Protein AF-0000000080702142 (afdb_homodimer)

Structure (mmCIF, N/CA/C/O backbone):
data_AF-0000000080702142-model_v1
#
loop_
_entity.id
_entity.type
_entity.pdbx_description
1 polymer 'MAE-28990/MAE-18760-like HEPN domain-containing protein'
#
loop_
_atom_site.group_PDB
_atom_site.id
_atom_site.type_symbol
_atom_site.label_atom_id
_atom_site.label_alt_id
_atom_site.label_comp_id
_atom_site.label_asym_id
_atom_site.label_entity_id
_atom_site.label_seq_id
_atom_site.pdbx_PDB_ins_code
_atom_site.Cartn_x
_atom_site.Cartn_y
_atom_site.Cartn_z
_atom_site.occupancy
_atom_site.B_iso_or_equiv
_atom_site.auth_seq_id
_atom_site.auth_comp_id
_atom_site.auth_asym_id
_atom_site.auth_atom_id
_atom_site.pdbx_PDB_model_num
ATOM 1 N N . MET A 1 1 ? 0.584 -25.266 -7.805 1 93.25 1 MET A N 1
ATOM 2 C CA . MET A 1 1 ? -0.237 -24.359 -8.602 1 93.25 1 MET A CA 1
ATOM 3 C C . MET A 1 1 ? -1.664 -24.312 -8.062 1 93.25 1 MET A C 1
ATOM 5 O O . MET A 1 1 ? -2.295 -23.25 -8.078 1 93.25 1 MET A O 1
ATOM 9 N N . LYS A 1 2 ? -2.088 -25.391 -7.426 1 94.31 2 LYS A N 1
ATOM 10 C CA . LYS A 1 2 ? -3.453 -25.391 -6.906 1 94.31 2 LYS A CA 1
ATOM 11 C C . LYS A 1 2 ? -3.639 -24.312 -5.84 1 94.31 2 LYS A C 1
ATOM 13 O O . LYS A 1 2 ? -4.598 -23.547 -5.891 1 94.31 2 LYS A O 1
ATOM 18 N N . LYS A 1 3 ? -2.623 -24.25 -4.926 1 95.38 3 LYS A N 1
ATOM 19 C CA . LYS A 1 3 ? -2.688 -23.25 -3.857 1 95.38 3 LYS A CA 1
ATOM 20 C C . LYS A 1 3 ? -2.693 -21.844 -4.426 1 95.38 3 LYS A C 1
ATOM 22 O O . LYS A 1 3 ? -3.449 -20.984 -3.963 1 95.38 3 LYS A O 1
ATOM 27 N N . THR A 1 4 ? -1.919 -21.594 -5.438 1 96.75 4 THR A N 1
ATOM 28 C CA . THR A 1 4 ? -1.811 -20.281 -6.066 1 96.75 4 THR A CA 1
ATOM 29 C C . THR A 1 4 ? -3.123 -19.906 -6.742 1 96.75 4 THR A C 1
ATOM 31 O O . THR A 1 4 ? -3.6 -18.781 -6.586 1 96.75 4 THR A O 1
ATOM 34 N N . LYS A 1 5 ? -3.678 -20.828 -7.41 1 97.94 5 LYS A N 1
ATOM 35 C CA . LYS A 1 5 ? -4.934 -20.578 -8.109 1 97.94 5 LYS A CA 1
ATOM 36 C C . LYS A 1 5 ? -6.078 -20.375 -7.125 1 97.94 5 LYS A C 1
ATOM 38 O O . LYS A 1 5 ? -6.957 -19.531 -7.355 1 97.94 5 LYS A O 1
ATOM 43 N N . ASP A 1 6 ? -6.086 -21.141 -6.094 1 97.5 6 ASP A N 1
ATOM 44 C CA . ASP A 1 6 ? -7.105 -20.984 -5.062 1 97.5 6 ASP A CA 1
ATOM 45 C C . ASP A 1 6 ? -7.031 -19.594 -4.418 1 97.5 6 ASP A C 1
ATOM 47 O O . ASP A 1 6 ? -8.055 -18.969 -4.168 1 97.5 6 ASP A O 1
ATOM 51 N N . GLU A 1 7 ? -5.797 -19.172 -4.109 1 97 7 GLU A N 1
ATOM 52 C CA . GLU A 1 7 ? -5.605 -17.859 -3.514 1 97 7 GLU A CA 1
ATOM 53 C C . GLU A 1 7 ? -6.047 -16.75 -4.469 1 97 7 GLU A C 1
ATOM 55 O O . GLU A 1 7 ? -6.625 -15.75 -4.043 1 97 7 GLU A O 1
ATOM 60 N N . PHE A 1 8 ? -5.762 -17 -5.766 1 98.25 8 PHE A N 1
ATOM 61 C CA . PHE A 1 8 ? -6.195 -16.047 -6.781 1 98.25 8 PHE A CA 1
ATOM 62 C C . PHE A 1 8 ? -7.715 -15.961 -6.828 1 98.25 8 PHE A C 1
ATOM 64 O O . PHE A 1 8 ? -8.281 -14.867 -6.848 1 98.25 8 PHE A O 1
ATOM 71 N N . LYS A 1 9 ? -8.344 -17.031 -6.75 1 98.12 9 LYS A N 1
ATOM 72 C CA . LYS A 1 9 ? -9.797 -17.062 -6.793 1 98.12 9 LYS A CA 1
ATOM 73 C C . LYS A 1 9 ? -10.406 -16.391 -5.566 1 98.12 9 LYS A C 1
ATOM 75 O O . LYS A 1 9 ? -11.406 -15.68 -5.676 1 98.12 9 LYS A O 1
ATOM 80 N N . LYS A 1 10 ? -9.805 -16.672 -4.531 1 97.06 10 LYS A N 1
ATOM 81 C CA . LYS A 1 10 ? -10.266 -16.047 -3.291 1 97.06 10 LYS A CA 1
ATOM 82 C C . LYS A 1 10 ? -10.195 -14.531 -3.379 1 97.06 10 LYS A C 1
ATOM 84 O O . LYS A 1 10 ? -11.125 -13.836 -2.963 1 97.06 10 LYS A O 1
ATOM 89 N N . ARG A 1 11 ? -9.164 -14.031 -3.879 1 97.94 11 ARG A N 1
ATOM 90 C CA . ARG A 1 11 ? -8.984 -12.586 -3.994 1 97.94 11 ARG A CA 1
ATOM 91 C C . ARG A 1 11 ? -9.906 -12 -5.059 1 97.94 11 ARG A C 1
ATOM 93 O O . ARG A 1 11 ? -10.375 -10.867 -4.926 1 97.94 11 ARG A O 1
ATOM 100 N N . CYS A 1 12 ? -10.141 -12.758 -6.168 1 98.56 12 CYS A N 1
ATOM 101 C CA . CYS A 1 12 ? -11.125 -12.328 -7.16 1 98.56 12 CYS A CA 1
ATOM 102 C C . CYS A 1 12 ? -12.5 -12.172 -6.531 1 98.56 12 CYS A C 1
ATOM 104 O O . CYS A 1 12 ? -13.211 -11.203 -6.809 1 98.56 12 CYS A O 1
ATOM 106 N N . VAL A 1 13 ? -12.828 -13.141 -5.645 1 98 13 VAL A N 1
ATOM 107 C CA . VAL A 1 13 ? -14.133 -13.109 -4.984 1 98 13 VAL A CA 1
ATOM 108 C C . VAL A 1 13 ? -14.234 -11.867 -4.105 1 98 13 VAL A C 1
ATOM 110 O O . VAL A 1 13 ? -15.281 -11.211 -4.059 1 98 13 VAL A O 1
ATOM 113 N N . GLU A 1 14 ? -13.18 -11.578 -3.482 1 97.94 14 GLU A N 1
ATOM 114 C CA . GLU A 1 14 ? -13.133 -10.398 -2.623 1 97.94 14 GLU A CA 1
ATOM 115 C C . GLU A 1 14 ? -13.328 -9.117 -3.434 1 97.94 14 GLU A C 1
ATOM 117 O O . GLU A 1 14 ? -14.117 -8.25 -3.061 1 97.94 14 GLU A O 1
ATOM 122 N N . VAL A 1 15 ? -12.625 -8.992 -4.5 1 98.56 15 VAL A N 1
ATOM 123 C CA . VAL A 1 15 ? -12.734 -7.828 -5.379 1 98.56 15 VAL A CA 1
ATOM 124 C C . VAL A 1 15 ? -14.156 -7.73 -5.934 1 98.56 15 VAL A C 1
ATOM 126 O O . VAL A 1 15 ? -14.742 -6.648 -5.965 1 98.56 15 VAL A O 1
ATOM 129 N N . ASP A 1 16 ? 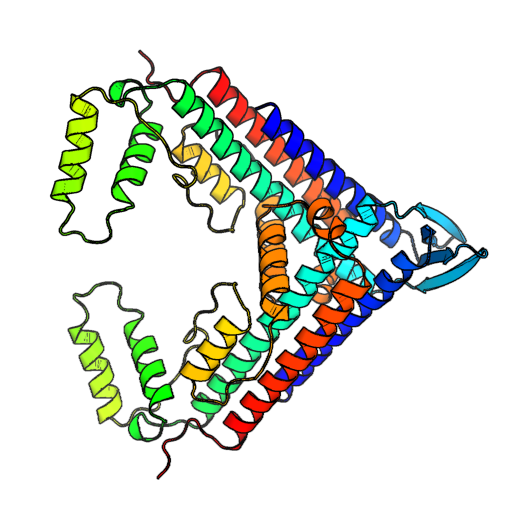-14.68 -8.859 -6.391 1 98.19 16 ASP A N 1
ATOM 130 C CA . ASP A 1 16 ? -16.016 -8.883 -6.992 1 98.19 16 ASP A CA 1
ATOM 131 C C . ASP A 1 16 ? -17.078 -8.469 -5.984 1 98.19 16 ASP A C 1
ATOM 133 O O . ASP A 1 16 ? -18.016 -7.75 -6.328 1 98.19 16 ASP A O 1
ATOM 137 N N . LYS A 1 17 ? -16.922 -8.992 -4.797 1 96.88 17 LYS A N 1
ATOM 138 C CA . LYS A 1 17 ? -17.859 -8.617 -3.744 1 96.88 17 LYS A CA 1
ATOM 139 C C . LYS A 1 17 ? -17.859 -7.102 -3.525 1 96.88 17 LYS A C 1
ATOM 141 O O . LYS A 1 17 ? -18.922 -6.492 -3.387 1 96.88 17 LYS A O 1
ATOM 146 N N . TYR A 1 18 ? -16.766 -6.539 -3.471 1 98.06 18 TYR A N 1
ATOM 147 C CA . TYR A 1 18 ? -16.594 -5.102 -3.26 1 98.06 18 TYR A CA 1
ATOM 148 C C . TYR A 1 18 ? -17.172 -4.312 -4.43 1 98.06 18 TYR A C 1
ATOM 150 O O . TYR A 1 18 ? -17.953 -3.381 -4.23 1 98.06 18 TYR A O 1
ATOM 158 N N . LEU A 1 19 ? -16.828 -4.719 -5.66 1 97.88 19 LEU A N 1
ATOM 159 C CA . LEU A 1 19 ? -17.266 -3.988 -6.848 1 97.88 19 LEU A CA 1
ATOM 160 C C . LEU A 1 19 ? -18.766 -4.16 -7.07 1 97.88 19 LEU A C 1
ATOM 162 O O . LEU A 1 19 ? -19.438 -3.242 -7.559 1 97.88 19 LEU A O 1
ATOM 166 N N . ASP A 1 20 ? -19.281 -5.281 -6.676 1 96.25 20 ASP A N 1
ATOM 167 C CA . ASP A 1 20 ? -20.719 -5.488 -6.762 1 96.25 20 ASP A CA 1
ATOM 168 C C . ASP A 1 20 ? -21.484 -4.492 -5.883 1 96.25 20 ASP A C 1
ATOM 170 O O . ASP A 1 20 ? -22.516 -3.955 -6.289 1 96.25 20 ASP A O 1
ATOM 174 N N . ALA A 1 21 ? -20.953 -4.312 -4.734 1 95.19 21 ALA A N 1
ATOM 175 C CA . ALA A 1 21 ? -21.547 -3.316 -3.844 1 95.19 21 ALA A CA 1
ATOM 176 C C . ALA A 1 21 ? -21.422 -1.913 -4.43 1 95.19 21 ALA A C 1
ATOM 178 O O . ALA A 1 21 ? -22.375 -1.127 -4.387 1 95.19 21 ALA A O 1
ATOM 179 N N . LEU A 1 22 ? -20.328 -1.637 -4.996 1 95.56 22 LEU A N 1
ATOM 180 C CA . LEU A 1 22 ? -20.094 -0.31 -5.555 1 95.56 22 LEU A CA 1
ATOM 181 C C . LEU A 1 22 ? -20.984 -0.059 -6.762 1 95.56 22 LEU A C 1
ATOM 183 O O . LEU A 1 22 ? -21.344 1.087 -7.051 1 95.56 22 LEU A O 1
ATOM 187 N N . SER A 1 23 ? -21.281 -1.06 -7.488 1 95 23 SER A N 1
ATOM 188 C CA . SER A 1 23 ? -22.094 -0.919 -8.695 1 95 23 SER A CA 1
ATOM 189 C C . SER A 1 23 ? -23.453 -0.299 -8.375 1 95 23 SER A C 1
ATOM 191 O O . SER A 1 23 ? -24.078 0.331 -9.234 1 95 23 SER A O 1
ATOM 193 N N . LEU A 1 24 ? -23.891 -0.367 -7.109 1 92.44 24 LEU A N 1
ATOM 194 C CA . LEU A 1 24 ? -25.156 0.227 -6.68 1 92.44 24 LEU A CA 1
ATOM 195 C C . LEU A 1 24 ? -25.047 1.746 -6.602 1 92.44 24 LEU A C 1
ATOM 197 O O . LEU A 1 24 ? -26.031 2.457 -6.789 1 92.44 24 LEU A O 1
ATOM 201 N N . LEU A 1 25 ? -23.828 2.195 -6.402 1 90.06 25 LEU A N 1
ATOM 202 C CA . LEU A 1 25 ? -23.625 3.625 -6.207 1 90.06 25 LEU A CA 1
ATOM 203 C C . LEU A 1 25 ? -23.906 4.402 -7.488 1 90.06 25 LEU A C 1
ATOM 205 O O . LEU A 1 25 ? -24.141 5.609 -7.445 1 90.06 25 LEU A O 1
ATOM 209 N N . ASP A 1 26 ? -23.906 3.797 -8.609 1 86.12 26 ASP A N 1
ATOM 210 C CA . ASP A 1 26 ? -24.172 4.438 -9.891 1 86.12 26 ASP A CA 1
ATOM 211 C C . ASP A 1 26 ? -25.672 4.469 -10.195 1 86.12 26 ASP A C 1
ATOM 213 O O . ASP A 1 26 ? -26.094 5.066 -11.188 1 86.12 26 ASP A O 1
ATOM 217 N N . LYS A 1 27 ? -26.438 3.824 -9.367 1 83.69 27 LYS A N 1
ATOM 218 C CA . LYS A 1 27 ? -27.859 3.623 -9.695 1 83.69 27 LYS A CA 1
ATOM 219 C C . LYS A 1 27 ? -28.719 4.746 -9.125 1 83.69 27 LYS A C 1
ATOM 221 O O . LYS A 1 27 ? -29.906 4.82 -9.414 1 83.69 27 LYS A O 1
ATOM 226 N N . GLY A 1 28 ? -28.172 5.645 -8.375 1 85.5 28 GLY A N 1
ATOM 227 C CA . GLY A 1 28 ? -28.938 6.75 -7.812 1 85.5 28 GLY A CA 1
ATOM 228 C C . GLY A 1 28 ? -28.422 7.199 -6.457 1 85.5 28 GLY A C 1
ATOM 229 O O . GLY A 1 28 ? -27.219 7.145 -6.199 1 85.5 28 GLY A O 1
ATOM 230 N N . ASN A 1 29 ? -29.375 7.688 -5.703 1 91.25 29 ASN A N 1
ATOM 231 C CA . ASN A 1 29 ? -29.031 8.094 -4.344 1 91.25 29 ASN A CA 1
ATOM 232 C C . ASN A 1 29 ? -28.922 6.895 -3.41 1 91.25 29 ASN A C 1
ATOM 234 O O . ASN A 1 29 ? -29.844 6.094 -3.307 1 91.25 29 ASN A O 1
ATOM 238 N N . CYS A 1 30 ? -27.812 6.797 -2.775 1 94.88 30 CYS A N 1
ATOM 239 C CA . CYS A 1 30 ? -27.578 5.609 -1.965 1 94.88 30 CYS A CA 1
ATOM 240 C C . CYS A 1 30 ? -27.406 5.977 -0.494 1 94.88 30 CYS A C 1
ATOM 242 O O . CYS A 1 30 ? -27 7.09 -0.169 1 94.88 30 CYS A O 1
ATOM 244 N N . GLN A 1 31 ? -27.828 5.066 0.338 1 95.38 31 GLN A N 1
ATOM 245 C CA . GLN A 1 31 ? -27.688 5.219 1.782 1 95.38 31 GLN A CA 1
ATOM 246 C C . GLN A 1 31 ? -27.297 3.9 2.443 1 95.38 31 GLN A C 1
ATOM 248 O O . GLN A 1 31 ? -27.609 2.826 1.931 1 95.38 31 GLN A O 1
ATOM 253 N N . LEU A 1 32 ? -26.578 3.971 3.473 1 95.31 32 LEU A N 1
ATOM 254 C CA . LEU A 1 32 ? -26.297 2.857 4.375 1 95.31 32 LEU A CA 1
ATOM 255 C C . LEU A 1 32 ? -27.328 2.793 5.496 1 95.31 32 LEU A C 1
ATOM 257 O O . LEU A 1 32 ? -27.531 3.773 6.219 1 95.31 32 LEU A O 1
ATOM 261 N N . THR A 1 33 ? -28.016 1.688 5.559 1 94.75 33 THR A N 1
ATOM 262 C CA . THR A 1 33 ? -29.031 1.497 6.594 1 94.75 33 THR A CA 1
ATOM 263 C C . THR A 1 33 ? -28.672 0.313 7.488 1 94.75 33 THR A C 1
ATOM 265 O O . THR A 1 33 ? -28.453 -0.8 7 1 94.75 33 THR A O 1
ATOM 268 N N . CYS A 1 34 ? -28.562 0.577 8.727 1 94.31 34 CYS A N 1
ATOM 269 C CA . CYS A 1 34 ? -28.281 -0.481 9.695 1 94.31 34 CYS A CA 1
ATOM 270 C C . CYS A 1 34 ? -29.391 -0.578 10.734 1 94.31 34 CYS A C 1
ATOM 272 O O . CYS A 1 34 ? -29.859 0.441 11.25 1 94.31 34 CYS A O 1
ATOM 274 N N . THR A 1 35 ? -29.828 -1.771 10.984 1 92.75 35 THR A N 1
ATOM 275 C CA . THR A 1 35 ? -30.891 -2.035 11.945 1 92.75 35 THR A CA 1
ATOM 276 C C . THR A 1 35 ? -30.344 -2.758 13.172 1 92.75 35 THR A C 1
ATOM 278 O O . THR A 1 35 ? -29.688 -3.795 13.047 1 92.75 35 THR A O 1
ATOM 281 N N . ASP A 1 36 ? -30.672 -2.16 14.328 1 89 36 ASP A N 1
ATOM 282 C CA . ASP A 1 36 ? -30.172 -2.766 15.555 1 89 36 ASP A CA 1
ATOM 283 C C . ASP A 1 36 ? -31.078 -3.914 16 1 89 36 ASP A C 1
ATOM 285 O O . ASP A 1 36 ? -31.984 -4.316 15.281 1 89 36 ASP A O 1
ATOM 289 N N . LEU A 1 37 ? -30.625 -4.453 17.062 1 87.25 37 LEU A N 1
ATOM 290 C CA . LEU A 1 37 ? -31.344 -5.613 17.578 1 87.25 37 LEU A CA 1
ATOM 291 C C . LEU A 1 37 ? -32.781 -5.246 17.938 1 87.25 37 LEU A C 1
ATOM 293 O O . LEU A 1 37 ? -33.688 -6.098 17.906 1 87.25 37 LEU A O 1
ATOM 297 N N . ALA A 1 38 ? -33.062 -4 18.297 1 90.94 38 ALA A N 1
ATOM 298 C CA . ALA A 1 38 ? -34.406 -3.533 18.688 1 90.94 38 ALA A CA 1
ATOM 299 C C . ALA A 1 38 ? -35.219 -3.168 17.453 1 90.94 38 ALA A C 1
ATOM 301 O O . ALA A 1 38 ? -36.406 -2.848 17.578 1 90.94 38 ALA A O 1
ATOM 302 N N . GLY A 1 39 ? -34.562 -3.164 16.312 1 88.44 39 GLY A N 1
ATOM 303 C CA . GLY A 1 39 ? -35.312 -2.855 15.086 1 88.44 39 GLY A CA 1
ATOM 304 C C . GLY A 1 39 ? -35.188 -1.401 14.68 1 88.44 39 GLY A C 1
ATOM 305 O O . GLY A 1 39 ? -35.844 -0.968 13.719 1 88.44 39 GLY A O 1
ATOM 306 N N . ASN A 1 40 ? -34.438 -0.691 15.414 1 91.12 40 ASN A N 1
ATOM 307 C CA . ASN A 1 40 ? -34.25 0.713 15.07 1 91.12 40 ASN A CA 1
ATOM 308 C C . ASN A 1 40 ? -33.25 0.875 13.93 1 91.12 40 ASN A C 1
ATOM 310 O O . ASN A 1 40 ? -32.156 0.289 13.969 1 91.12 40 ASN A O 1
ATOM 314 N N . ALA A 1 41 ? -33.75 1.591 12.875 1 90.62 41 ALA A N 1
ATOM 315 C CA . ALA A 1 41 ? -32.906 1.791 11.703 1 90.62 41 ALA A CA 1
ATOM 316 C C . ALA A 1 41 ? -32.125 3.105 11.797 1 90.62 41 ALA A C 1
ATOM 318 O O . ALA A 1 41 ? -32.688 4.125 12.219 1 90.62 41 ALA A O 1
ATOM 319 N N . ILE A 1 42 ? -30.859 3.027 11.648 1 92.81 42 ILE A N 1
ATOM 320 C CA . ILE A 1 42 ? -30.016 4.207 11.484 1 92.81 42 ILE A CA 1
ATOM 321 C C . ILE A 1 42 ? -29.562 4.324 10.031 1 92.81 42 ILE A C 1
ATOM 323 O O . ILE A 1 42 ? -29.109 3.344 9.438 1 92.81 42 ILE A O 1
ATOM 327 N N . VAL A 1 43 ? -29.75 5.523 9.492 1 93.62 43 VAL A N 1
ATOM 328 C CA . VAL A 1 43 ? -29.5 5.719 8.07 1 93.62 43 VAL A CA 1
ATOM 329 C C . VAL A 1 43 ? -28.422 6.789 7.883 1 93.62 43 VAL A C 1
ATOM 331 O O . VAL A 1 43 ? -28.422 7.809 8.578 1 93.62 43 VAL A O 1
ATOM 334 N N . ARG A 1 44 ? -27.516 6.449 7.035 1 93.94 44 ARG A N 1
ATOM 335 C CA . ARG A 1 44 ? -26.516 7.418 6.625 1 93.94 44 ARG A CA 1
ATOM 336 C C . ARG A 1 44 ? -26.438 7.52 5.105 1 93.94 44 ARG A C 1
ATOM 338 O O . ARG A 1 44 ? -26.281 6.508 4.418 1 93.94 44 ARG A O 1
ATOM 345 N N . GLN A 1 45 ? -26.5 8.758 4.633 1 95.06 45 GLN A N 1
ATOM 346 C CA . GLN A 1 45 ? -26.391 8.984 3.197 1 95.06 45 GLN A CA 1
ATOM 347 C C . GLN A 1 45 ? -24.969 8.742 2.699 1 95.06 45 GLN A C 1
ATOM 349 O O . GLN A 1 45 ? -24 9.094 3.379 1 95.06 45 GLN A O 1
ATOM 354 N N . ILE A 1 46 ? -24.891 8.109 1.574 1 96.19 46 ILE A N 1
ATOM 355 C CA . ILE A 1 46 ? -23.609 8.039 0.876 1 96.19 46 ILE A CA 1
ATOM 356 C C . ILE A 1 46 ? -23.453 9.258 -0.037 1 96.19 46 ILE A C 1
ATOM 358 O O . ILE A 1 46 ? -23.938 9.258 -1.169 1 96.19 46 ILE A O 1
ATOM 362 N N . ASP A 1 47 ? -22.75 10.219 0.467 1 95.06 47 ASP A N 1
ATOM 363 C CA . ASP A 1 47 ? -22.594 11.43 -0.332 1 95.06 47 ASP A CA 1
ATOM 364 C C . ASP A 1 47 ? -21.5 11.25 -1.38 1 95.06 47 ASP A C 1
ATOM 366 O O . ASP A 1 47 ? -20.891 10.188 -1.482 1 95.06 47 ASP A O 1
ATOM 370 N N . THR A 1 48 ? -21.25 12.203 -2.131 1 95.31 48 THR A N 1
ATOM 371 C CA . THR A 1 48 ? -20.344 12.164 -3.266 1 95.31 48 THR A CA 1
ATOM 372 C C . THR A 1 48 ? -18.922 11.828 -2.807 1 95.31 48 THR A C 1
ATOM 374 O O . THR A 1 48 ? -18.234 11.031 -3.441 1 95.31 48 THR A O 1
ATOM 377 N N . ASP A 1 49 ? -18.469 12.391 -1.715 1 96.62 49 ASP A N 1
ATOM 378 C CA . ASP A 1 49 ? -17.109 12.164 -1.208 1 96.62 49 ASP A CA 1
ATOM 379 C C . ASP A 1 49 ? -16.922 10.719 -0.766 1 96.62 49 ASP A C 1
ATOM 381 O O . ASP A 1 49 ? -15.906 10.094 -1.078 1 96.62 49 ASP A O 1
ATOM 385 N N . LEU A 1 50 ? -17.906 10.258 -0.043 1 97.25 50 LEU A N 1
ATOM 386 C CA . LEU A 1 50 ? -17.812 8.875 0.406 1 97.25 50 LEU A CA 1
ATOM 387 C C . LEU A 1 50 ? -17.797 7.914 -0.782 1 97.25 50 LEU A C 1
ATOM 389 O O . LEU A 1 50 ? -17.047 6.941 -0.788 1 97.25 50 LEU A O 1
ATOM 393 N N . ALA A 1 51 ? -18.672 8.195 -1.762 1 96.94 51 ALA A N 1
ATOM 394 C CA . ALA A 1 51 ? -18.688 7.371 -2.967 1 96.94 51 ALA A CA 1
ATOM 395 C C . ALA A 1 51 ? -17.328 7.375 -3.656 1 96.94 51 ALA A C 1
ATOM 397 O O . ALA A 1 51 ? -16.875 6.34 -4.133 1 96.94 51 ALA A O 1
ATOM 398 N N . ARG A 1 52 ? -16.703 8.516 -3.721 1 97.81 52 ARG A N 1
ATOM 399 C CA . ARG A 1 52 ? -15.398 8.656 -4.344 1 97.81 52 ARG A CA 1
ATOM 400 C C . ARG A 1 52 ? -14.336 7.891 -3.562 1 97.81 52 ARG A C 1
ATOM 402 O O . ARG A 1 52 ? -13.453 7.266 -4.152 1 97.81 52 ARG A O 1
ATOM 409 N N . ILE A 1 53 ? -14.383 7.922 -2.246 1 98.5 53 ILE A N 1
ATOM 410 C CA . ILE A 1 53 ? -13.453 7.184 -1.396 1 98.5 53 ILE A CA 1
ATOM 411 C C . ILE A 1 53 ? -13.586 5.688 -1.665 1 98.5 53 ILE A C 1
ATOM 413 O O . ILE A 1 53 ? -12.586 4.992 -1.852 1 98.5 53 ILE A O 1
ATOM 417 N N . LEU A 1 54 ? -14.836 5.242 -1.736 1 98.06 54 LEU A N 1
ATOM 418 C CA . LEU A 1 54 ? -15.109 3.828 -1.971 1 98.06 54 LEU A CA 1
ATOM 419 C C . LEU A 1 54 ? -14.594 3.395 -3.338 1 98.06 54 LEU A C 1
ATOM 421 O O . LEU A 1 54 ? -14.023 2.307 -3.475 1 98.06 54 LEU A O 1
ATOM 425 N N . LYS A 1 55 ? -14.773 4.242 -4.328 1 97.88 55 LYS A N 1
ATOM 426 C CA . LYS A 1 55 ? -14.273 3.949 -5.664 1 97.88 55 LYS A CA 1
ATOM 427 C C . LYS A 1 55 ? -12.75 3.846 -5.668 1 97.88 55 LYS A C 1
ATOM 429 O O . LYS A 1 55 ? -12.188 2.91 -6.242 1 97.88 55 LYS A O 1
ATOM 434 N N . ALA A 1 56 ? -12.102 4.789 -5.012 1 98.56 56 ALA A N 1
ATOM 435 C CA . ALA A 1 56 ? -10.648 4.816 -4.973 1 98.56 56 ALA A CA 1
ATOM 436 C C . ALA A 1 56 ? -10.094 3.568 -4.289 1 98.56 56 ALA A C 1
ATOM 438 O O . ALA A 1 56 ? -9.047 3.047 -4.688 1 98.56 56 ALA A O 1
ATOM 439 N N . ASN A 1 57 ? -10.773 3.066 -3.293 1 98.44 57 ASN A N 1
ATOM 440 C CA . ASN A 1 57 ? -10.352 1.879 -2.559 1 98.44 57 ASN A CA 1
ATOM 441 C C . ASN A 1 57 ? -10.258 0.661 -3.473 1 98.44 57 ASN A C 1
ATOM 443 O O . ASN A 1 57 ? -9.477 -0.259 -3.209 1 98.44 57 ASN A O 1
ATOM 447 N N . ALA A 1 58 ? -11.023 0.656 -4.543 1 98.62 58 ALA A N 1
ATOM 448 C CA . ALA A 1 58 ? -11.031 -0.479 -5.461 1 98.62 58 ALA A CA 1
ATOM 449 C C . ALA A 1 58 ? -9.656 -0.691 -6.082 1 98.62 58 ALA A C 1
ATOM 451 O O . ALA A 1 58 ? -9.25 -1.828 -6.328 1 98.62 58 ALA A O 1
ATOM 452 N N . PHE A 1 59 ? -8.898 0.384 -6.309 1 98.56 59 PHE A N 1
ATOM 453 C CA . PHE A 1 59 ? -7.57 0.274 -6.902 1 98.56 59 PHE A CA 1
ATOM 454 C C . PHE A 1 59 ? -6.617 -0.46 -5.969 1 98.56 59 PHE A C 1
ATOM 456 O O . PHE A 1 59 ? -5.734 -1.189 -6.422 1 98.56 59 PHE A O 1
ATOM 463 N N . LEU A 1 60 ? -6.82 -0.267 -4.641 1 98.5 60 LEU A N 1
ATOM 464 C CA . LEU A 1 60 ? -5.977 -0.948 -3.664 1 98.5 60 LEU A CA 1
ATOM 465 C C . LEU A 1 60 ? -6.281 -2.441 -3.631 1 98.5 60 LEU A C 1
ATOM 467 O O . LEU A 1 60 ? -5.367 -3.266 -3.543 1 98.5 60 LEU A O 1
ATOM 471 N N . LEU A 1 61 ? -7.535 -2.771 -3.719 1 98.62 61 LEU A N 1
ATOM 472 C CA . LEU A 1 61 ? -7.938 -4.172 -3.76 1 98.62 61 LEU A CA 1
ATOM 473 C C . LEU A 1 61 ? -7.391 -4.859 -5.008 1 98.62 61 LEU A C 1
ATOM 475 O O . LEU A 1 61 ? -6.898 -5.988 -4.938 1 98.62 61 LEU A O 1
ATOM 479 N N . LEU A 1 62 ? -7.535 -4.156 -6.133 1 98.62 62 LEU A N 1
ATOM 480 C CA . LEU A 1 62 ? -7.062 -4.715 -7.395 1 98.62 62 LEU A CA 1
ATOM 481 C C . LEU A 1 62 ? -5.555 -4.941 -7.359 1 98.62 62 LEU A C 1
ATOM 483 O O . LEU A 1 62 ? -5.07 -5.996 -7.781 1 98.62 62 LEU A O 1
ATOM 487 N N . TYR A 1 63 ? -4.84 -3.971 -6.895 1 98.38 63 TYR A N 1
ATOM 488 C CA . TYR A 1 63 ? -3.389 -4.109 -6.844 1 98.38 63 TYR A CA 1
ATOM 489 C C . TYR A 1 63 ? -2.979 -5.215 -5.879 1 98.38 63 TYR A C 1
ATOM 491 O O . TYR A 1 63 ? -2.02 -5.949 -6.137 1 98.38 63 TYR A O 1
ATOM 499 N N . ASN A 1 64 ? -3.678 -5.277 -4.727 1 97.69 64 ASN A N 1
ATOM 500 C CA . ASN A 1 64 ? -3.475 -6.355 -3.768 1 97.69 64 ASN A CA 1
ATOM 501 C C . ASN A 1 64 ? -3.57 -7.723 -4.434 1 97.69 64 ASN A C 1
ATOM 503 O O . ASN A 1 64 ? -2.705 -8.578 -4.234 1 97.69 64 ASN A O 1
ATOM 507 N N . LEU A 1 65 ? -4.605 -7.926 -5.25 1 98.31 65 LEU A N 1
ATOM 508 C CA . LEU A 1 65 ? -4.836 -9.156 -6.004 1 98.31 65 LEU A CA 1
ATOM 509 C C . LEU A 1 65 ? -3.678 -9.43 -6.957 1 98.3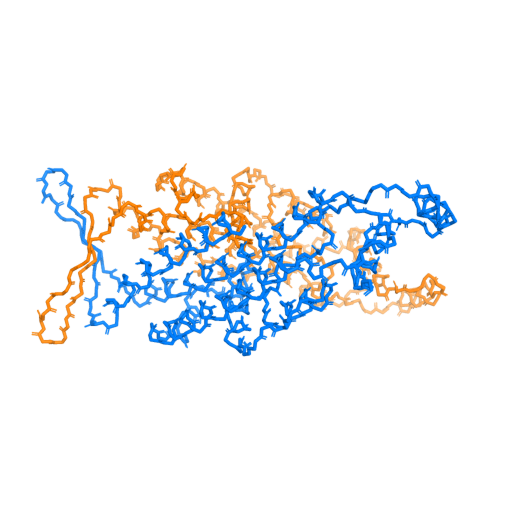1 65 LEU A C 1
ATOM 511 O O . LEU A 1 65 ? -3.16 -10.547 -7.004 1 98.31 65 LEU A O 1
ATOM 515 N N . ILE A 1 66 ? -3.246 -8.414 -7.676 1 97.88 66 ILE A N 1
ATOM 516 C CA . ILE A 1 66 ? -2.207 -8.555 -8.688 1 97.88 66 ILE A CA 1
ATOM 517 C C . ILE A 1 66 ? -0.888 -8.945 -8.023 1 97.88 66 ILE A C 1
ATOM 519 O O . ILE A 1 66 ? -0.3 -9.977 -8.359 1 97.88 66 ILE A O 1
ATOM 523 N N . GLU A 1 67 ? -0.51 -8.164 -7.059 1 96.81 67 GLU A N 1
ATOM 524 C CA . GLU A 1 67 ? 0.803 -8.359 -6.449 1 96.81 67 GLU A CA 1
ATOM 525 C C . GLU A 1 67 ? 0.866 -9.68 -5.691 1 96.81 67 GLU A C 1
ATOM 527 O O . GLU A 1 67 ? 1.862 -10.406 -5.77 1 96.81 67 GLU A O 1
ATOM 532 N N . ALA A 1 68 ? -0.132 -10.039 -4.953 1 96.62 68 ALA A N 1
ATOM 533 C CA . ALA A 1 68 ? -0.168 -11.297 -4.211 1 96.62 68 ALA A CA 1
ATOM 534 C C . ALA A 1 68 ? -0.052 -12.492 -5.148 1 96.62 68 ALA A C 1
ATOM 536 O O . ALA A 1 68 ? 0.656 -13.453 -4.855 1 96.62 68 ALA A O 1
ATOM 537 N N . THR A 1 69 ? -0.843 -12.438 -6.262 1 97.56 69 THR A N 1
ATOM 538 C CA . THR A 1 69 ? -0.857 -13.57 -7.188 1 97.56 69 THR A CA 1
ATOM 539 C C . THR A 1 69 ? 0.513 -13.75 -7.832 1 97.56 69 THR A C 1
ATOM 541 O O . THR A 1 69 ? 0.986 -14.883 -7.984 1 97.56 69 THR A O 1
ATOM 544 N N . ILE A 1 70 ? 1.157 -12.656 -8.227 1 96.75 70 ILE A N 1
ATOM 545 C CA . ILE A 1 70 ? 2.477 -12.75 -8.836 1 96.75 70 ILE A CA 1
ATOM 546 C C . ILE A 1 70 ? 3.48 -13.297 -7.824 1 96.75 70 ILE A C 1
ATOM 548 O O . ILE A 1 70 ? 4.293 -14.164 -8.156 1 96.75 70 ILE A O 1
ATOM 552 N N . ARG A 1 71 ? 3.416 -12.844 -6.578 1 95.19 71 ARG A N 1
ATOM 553 C CA . ARG A 1 71 ? 4.293 -13.352 -5.523 1 95.19 71 ARG A CA 1
ATOM 554 C C . ARG A 1 71 ? 4.098 -14.852 -5.328 1 95.19 71 ARG A C 1
ATOM 556 O O . ARG A 1 71 ? 5.07 -15.594 -5.219 1 95.19 71 ARG A O 1
ATOM 563 N N . ASN A 1 72 ? 2.869 -15.266 -5.246 1 96.12 72 ASN A N 1
ATOM 564 C CA . ASN A 1 72 ? 2.559 -16.688 -5.094 1 96.12 72 ASN A CA 1
ATOM 565 C C . ASN A 1 72 ? 3.041 -17.5 -6.297 1 96.12 72 ASN A C 1
ATOM 567 O O . ASN A 1 72 ? 3.439 -18.656 -6.148 1 96.12 72 ASN A O 1
ATOM 571 N N . SER A 1 73 ? 2.908 -16.906 -7.457 1 96.56 73 SER A N 1
ATOM 572 C CA . SER A 1 73 ? 3.365 -17.578 -8.672 1 96.56 73 SER A CA 1
ATOM 573 C C . SER A 1 73 ? 4.875 -17.797 -8.648 1 96.56 73 SER A C 1
ATOM 575 O O . SER A 1 73 ? 5.355 -18.875 -9.008 1 96.56 73 SER A O 1
ATOM 577 N N . ILE A 1 74 ? 5.578 -16.781 -8.281 1 95.44 74 ILE A N 1
ATOM 578 C CA . ILE A 1 74 ? 7.027 -16.891 -8.164 1 95.44 74 ILE A CA 1
ATOM 579 C C . ILE A 1 74 ? 7.379 -17.984 -7.164 1 95.44 74 ILE A C 1
ATOM 581 O O . ILE A 1 74 ? 8.234 -18.828 -7.434 1 95.44 74 ILE A O 1
ATOM 585 N N . GLN A 1 75 ? 6.719 -18.016 -6.02 1 95.25 75 GLN A N 1
ATOM 586 C CA . GLN A 1 75 ? 6.961 -19.016 -4.988 1 95.25 75 GLN A CA 1
ATOM 587 C C . GLN A 1 75 ? 6.676 -20.422 -5.512 1 95.25 75 GLN A C 1
ATOM 589 O O . GLN A 1 75 ? 7.387 -21.375 -5.172 1 95.25 75 GLN A O 1
ATOM 594 N N . ALA A 1 76 ? 5.598 -20.547 -6.234 1 96.44 76 ALA A N 1
ATOM 595 C CA . ALA A 1 76 ? 5.258 -21.844 -6.816 1 96.44 76 ALA A CA 1
ATOM 596 C C . ALA A 1 76 ? 6.375 -22.344 -7.723 1 96.44 76 ALA A C 1
ATOM 598 O O . ALA A 1 76 ? 6.711 -23.531 -7.707 1 96.44 76 ALA A O 1
ATOM 599 N N . ILE A 1 77 ? 6.93 -21.453 -8.555 1 96.06 77 ILE A N 1
ATOM 600 C CA . ILE A 1 77 ? 8.023 -21.828 -9.445 1 96.06 77 ILE A CA 1
ATOM 601 C C . ILE A 1 77 ? 9.234 -22.266 -8.617 1 96.06 77 ILE A C 1
ATOM 603 O O . ILE A 1 77 ? 9.812 -23.328 -8.867 1 96.06 77 ILE A O 1
ATOM 607 N N . ILE A 1 78 ? 9.539 -21.484 -7.621 1 94.69 78 ILE A N 1
ATOM 608 C CA . ILE A 1 78 ? 10.703 -21.734 -6.777 1 94.69 78 ILE A CA 1
ATOM 609 C C . ILE A 1 78 ? 10.531 -23.078 -6.066 1 94.69 78 ILE A C 1
ATOM 611 O O . ILE A 1 78 ? 11.461 -23.891 -6.012 1 94.69 78 ILE A O 1
ATOM 615 N N . ASN A 1 79 ? 9.359 -23.281 -5.512 1 95.12 79 ASN A N 1
ATOM 616 C CA . ASN A 1 79 ? 9.07 -24.547 -4.84 1 95.12 79 ASN A CA 1
ATOM 617 C C . ASN A 1 79 ? 9.266 -25.734 -5.773 1 95.12 79 ASN A C 1
ATOM 619 O O . ASN A 1 79 ? 9.766 -26.781 -5.363 1 95.12 79 ASN A O 1
ATOM 623 N N . SER A 1 80 ? 8.766 -25.578 -6.98 1 95.75 80 SER A N 1
ATOM 624 C CA . SER A 1 80 ? 8.906 -26.656 -7.957 1 95.75 80 SER A CA 1
ATOM 625 C C . SER A 1 80 ? 10.375 -26.922 -8.273 1 95.75 80 SER A C 1
ATOM 627 O O . SER A 1 80 ? 10.805 -28.078 -8.312 1 95.75 80 SER A O 1
ATOM 629 N N . ILE A 1 81 ? 11.102 -25.875 -8.492 1 93.31 81 ILE A N 1
ATOM 630 C CA . ILE A 1 81 ? 12.523 -26 -8.805 1 93.31 81 ILE A CA 1
ATOM 631 C C . ILE A 1 81 ? 13.242 -26.656 -7.633 1 93.31 81 ILE A C 1
ATOM 633 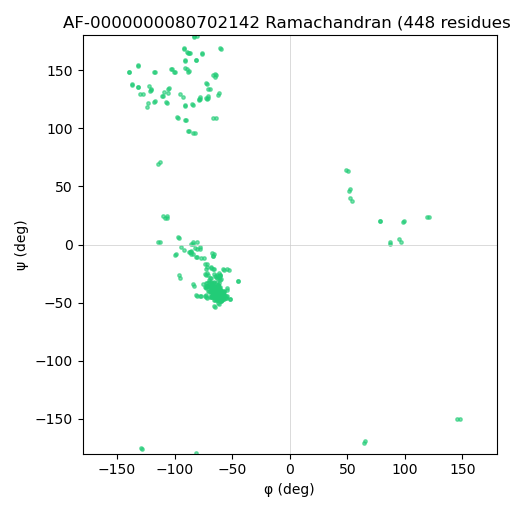O O . ILE A 1 81 ? 13.992 -27.625 -7.812 1 93.31 81 ILE A O 1
ATOM 637 N N . ASN A 1 82 ? 13.047 -26.141 -6.434 1 93.69 82 ASN A N 1
ATOM 638 C CA . ASN A 1 82 ? 13.688 -26.688 -5.242 1 93.69 82 ASN A CA 1
ATOM 639 C C . ASN A 1 82 ? 13.281 -28.141 -4.996 1 93.69 82 ASN A C 1
ATOM 641 O O . ASN A 1 82 ? 14.094 -28.938 -4.52 1 93.69 82 ASN A O 1
ATOM 645 N N . GLY A 1 83 ? 12.086 -28.406 -5.227 1 94.38 83 GLY A N 1
ATOM 646 C CA . GLY A 1 83 ? 11.586 -29.766 -5.039 1 94.38 83 GLY A CA 1
ATOM 647 C C . GLY A 1 83 ? 12.242 -30.781 -5.953 1 94.38 83 GLY A C 1
ATOM 648 O O . GLY A 1 83 ? 12.359 -31.953 -5.598 1 94.38 83 GLY A O 1
ATOM 649 N N . ASP A 1 84 ? 12.703 -30.344 -7.176 1 94 84 ASP A N 1
ATOM 650 C CA . ASP A 1 84 ? 13.289 -31.219 -8.18 1 94 84 ASP A CA 1
ATOM 651 C C . ASP A 1 84 ? 14.758 -31.516 -7.863 1 94 84 ASP A C 1
ATOM 653 O O . ASP A 1 84 ? 15.359 -32.406 -8.469 1 94 84 ASP A O 1
ATOM 657 N N . LYS A 1 85 ? 15.336 -30.781 -6.883 1 92.12 85 LYS A N 1
ATOM 658 C CA . LYS A 1 85 ? 16.703 -31.031 -6.438 1 92.12 85 LYS A CA 1
ATOM 659 C C . LYS A 1 85 ? 17.656 -31.125 -7.625 1 92.12 85 LYS A C 1
ATOM 661 O O . LYS A 1 85 ? 18.297 -32.156 -7.836 1 92.12 85 LYS A O 1
ATOM 666 N N . LEU A 1 86 ? 17.812 -30.078 -8.344 1 90.31 86 LEU A N 1
ATOM 667 C CA . LEU A 1 86 ? 18.578 -30.031 -9.586 1 90.31 86 LEU A CA 1
ATOM 668 C C . LEU A 1 86 ? 19.969 -29.453 -9.344 1 90.31 86 LEU A C 1
ATOM 670 O O . LEU A 1 86 ? 20.156 -28.641 -8.445 1 90.31 86 LEU A O 1
ATOM 674 N N . GLU A 1 87 ? 20.906 -29.922 -10.125 1 88.62 87 GLU A N 1
ATOM 675 C CA . GLU A 1 87 ? 22.234 -29.328 -10.172 1 88.62 87 GLU A CA 1
ATOM 676 C C . GLU A 1 87 ? 22.312 -28.219 -11.219 1 88.62 87 GLU A C 1
ATOM 678 O O . GLU A 1 87 ? 21.422 -28.094 -12.07 1 88.62 87 GLU A O 1
ATOM 683 N N . PHE A 1 88 ? 23.359 -27.453 -11.109 1 87.44 88 PHE A N 1
ATOM 684 C CA . PHE A 1 88 ? 23.547 -26.281 -11.953 1 87.44 88 PHE A CA 1
ATOM 685 C C . PHE A 1 88 ? 23.453 -26.656 -13.43 1 87.44 88 PHE A C 1
ATOM 687 O O . PHE A 1 88 ? 22.844 -25.938 -14.219 1 87.44 88 PHE A O 1
ATOM 694 N N . ALA A 1 89 ? 24 -27.797 -13.781 1 89.5 89 ALA A N 1
ATOM 695 C CA . ALA A 1 89 ? 24.062 -28.219 -15.18 1 89.5 89 ALA A CA 1
ATOM 696 C C . ALA A 1 89 ? 22.703 -28.688 -15.672 1 89.5 89 ALA A C 1
ATOM 698 O O . ALA A 1 89 ? 22.469 -28.797 -16.875 1 89.5 89 ALA A O 1
ATOM 699 N N . GLN A 1 90 ? 21.734 -28.891 -14.789 1 92.19 90 GLN A N 1
ATOM 700 C CA . GLN A 1 90 ? 20.438 -29.484 -15.133 1 92.19 90 GLN A CA 1
ATOM 701 C C . GLN A 1 90 ? 19.375 -28.406 -15.297 1 92.19 90 GLN A C 1
ATOM 703 O O . GLN A 1 90 ? 18.266 -28.688 -15.734 1 92.19 90 GLN A O 1
ATOM 708 N N . ILE A 1 91 ? 19.703 -27.141 -14.93 1 92.06 91 ILE A N 1
ATOM 709 C CA . ILE A 1 91 ? 18.703 -26.078 -15.016 1 92.06 91 ILE A CA 1
ATOM 710 C C . ILE A 1 91 ? 18.969 -25.234 -16.266 1 92.06 91 ILE A C 1
ATOM 712 O O . ILE A 1 91 ? 20.078 -25.188 -16.766 1 92.06 91 ILE A O 1
ATOM 716 N N . SER A 1 92 ? 17.891 -24.641 -16.828 1 91.19 92 SER A N 1
ATOM 717 C CA . SER A 1 92 ? 17.953 -23.844 -18.047 1 91.19 92 SER A CA 1
ATOM 718 C C . SER A 1 92 ? 18.891 -22.656 -17.891 1 91.19 92 SER A C 1
ATOM 720 O O . SER A 1 92 ? 19.219 -22.266 -16.766 1 91.19 92 SER A O 1
ATOM 722 N N . ASP A 1 93 ? 19.234 -21.969 -18.969 1 89.06 93 ASP A N 1
ATOM 723 C CA . ASP A 1 93 ? 20.172 -20.844 -18.969 1 89.06 93 ASP A CA 1
ATOM 724 C C . ASP A 1 93 ? 19.594 -19.672 -18.188 1 89.06 93 ASP A C 1
ATOM 726 O O . ASP A 1 93 ? 20.328 -19 -17.438 1 89.06 93 ASP A O 1
ATOM 730 N N . LYS A 1 94 ? 18.375 -19.453 -18.391 1 90.12 94 LYS A N 1
ATOM 731 C CA . LYS A 1 94 ? 17.734 -18.344 -17.688 1 90.12 94 LYS A CA 1
ATOM 732 C C . LYS A 1 94 ? 17.75 -18.562 -16.172 1 90.12 94 LYS A C 1
ATOM 734 O O . LYS A 1 94 ? 18.031 -17.641 -15.414 1 90.12 94 LYS A O 1
ATOM 739 N N . VAL A 1 95 ? 17.469 -19.719 -15.734 1 90.69 95 VAL A N 1
ATOM 740 C CA . VAL A 1 95 ? 17.422 -20.031 -14.312 1 90.69 95 VAL A CA 1
ATOM 741 C C . VAL A 1 95 ? 18.844 -20.062 -13.734 1 90.69 95 VAL A C 1
ATOM 743 O O . VAL A 1 95 ? 19.047 -19.703 -12.578 1 90.69 95 VAL A O 1
ATOM 746 N N . GLN A 1 96 ? 19.859 -20.5 -14.578 1 88.31 96 GLN A N 1
ATOM 747 C CA . GLN A 1 96 ? 21.266 -20.391 -14.156 1 88.31 96 GLN A CA 1
ATOM 748 C C . GLN A 1 96 ? 21.641 -18.953 -13.852 1 88.31 96 GLN A C 1
ATOM 750 O O . GLN A 1 96 ? 22.266 -18.672 -12.836 1 88.31 96 GLN A O 1
ATOM 755 N N . GLU A 1 97 ? 21.219 -18.141 -14.742 1 87.5 97 GLU A N 1
ATOM 756 C CA . GLU A 1 97 ? 21.484 -16.719 -14.539 1 87.5 97 GLU A CA 1
ATOM 757 C C . GLU A 1 97 ? 20.844 -16.203 -13.25 1 87.5 97 GLU A C 1
ATOM 759 O O . GLU A 1 97 ? 21.469 -15.461 -12.492 1 87.5 97 GLU A O 1
ATOM 764 N N . LEU A 1 98 ? 19.641 -16.531 -13.07 1 87.75 98 LEU A N 1
ATOM 765 C CA . LEU A 1 98 ? 18.891 -16.125 -11.891 1 87.75 98 LEU A CA 1
ATOM 766 C C . LEU A 1 98 ? 19.578 -16.594 -10.617 1 87.75 98 LEU A C 1
ATOM 768 O O . LEU A 1 98 ? 19.672 -15.852 -9.633 1 87.75 98 LEU A O 1
ATOM 772 N N . TRP A 1 99 ? 20.062 -17.859 -10.602 1 85.94 99 TRP A N 1
ATOM 773 C CA . TRP A 1 99 ? 20.734 -18.422 -9.43 1 85.94 99 TRP A CA 1
ATOM 774 C C . TRP A 1 99 ? 22.047 -17.703 -9.148 1 85.94 99 TRP A C 1
ATOM 776 O O . TRP A 1 99 ? 22.375 -17.438 -7.992 1 85.94 99 TRP A O 1
ATOM 786 N N . LEU A 1 100 ? 22.766 -17.438 -10.164 1 81.88 100 LEU A N 1
ATOM 787 C CA . LEU A 1 100 ? 24.031 -16.719 -10.008 1 81.88 100 LEU A CA 1
ATOM 788 C C . LEU A 1 100 ? 23.797 -15.336 -9.414 1 81.88 100 LEU A C 1
ATOM 790 O O . LEU A 1 100 ? 24.531 -14.914 -8.523 1 81.88 100 LEU A O 1
ATOM 794 N N . ARG A 1 101 ? 22.797 -14.68 -9.93 1 81.25 101 ARG A N 1
ATOM 795 C CA . ARG A 1 101 ? 22.469 -13.367 -9.391 1 81.25 101 ARG A CA 1
ATOM 796 C C . ARG A 1 101 ? 22.125 -13.453 -7.906 1 81.25 101 ARG A C 1
ATOM 798 O O . ARG A 1 101 ? 22.484 -12.562 -7.129 1 81.25 101 ARG A O 1
ATOM 805 N N . GLN A 1 102 ? 21.344 -14.414 -7.57 1 83 102 GLN A N 1
ATOM 806 C CA . GLN A 1 102 ? 21 -14.625 -6.168 1 83 102 GLN A CA 1
ATOM 807 C C . GLN A 1 102 ? 22.25 -14.82 -5.312 1 83 102 GLN A C 1
ATOM 809 O O . GLN A 1 102 ? 22.328 -14.273 -4.211 1 83 102 GLN A O 1
ATOM 814 N N . GLU A 1 103 ? 23.234 -15.539 -5.812 1 77.94 103 GLU A N 1
ATOM 815 C CA . GLU A 1 103 ? 24.453 -15.852 -5.066 1 77.94 103 GLU A CA 1
ATOM 816 C C . GLU A 1 103 ? 25.3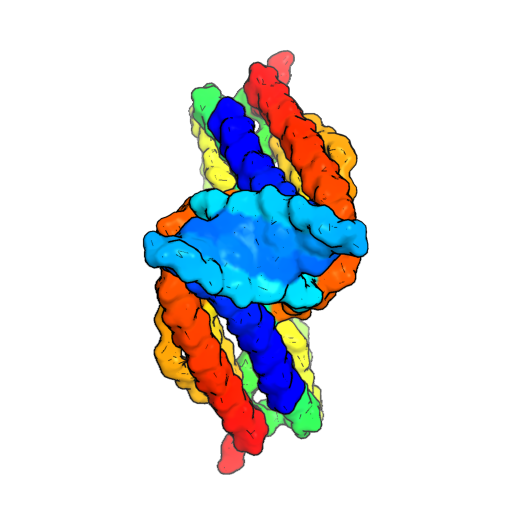28 -14.625 -4.902 1 77.94 103 GLU A C 1
ATOM 818 O O . GLU A 1 103 ? 26.016 -14.477 -3.891 1 77.94 103 GLU A O 1
ATOM 823 N N . ILE A 1 104 ? 25.172 -13.734 -5.809 1 77.56 104 ILE A N 1
ATOM 824 C CA . ILE A 1 104 ? 26.078 -12.586 -5.793 1 77.56 104 ILE A CA 1
ATOM 825 C C . ILE A 1 104 ? 25.406 -11.422 -5.062 1 77.56 104 ILE A C 1
ATOM 827 O O . ILE A 1 104 ? 26.078 -10.492 -4.621 1 77.56 104 ILE A O 1
ATOM 831 N N . SER A 1 105 ? 24.141 -11.406 -5.074 1 74.06 105 SER A N 1
ATOM 832 C CA . SER A 1 105 ? 23.391 -10.297 -4.48 1 74.06 105 SER A CA 1
ATOM 833 C C . SER A 1 105 ? 23.828 -10.047 -3.041 1 74.06 105 SER A C 1
ATOM 835 O O . SER A 1 105 ? 23.703 -8.93 -2.533 1 74.06 105 SER A O 1
ATOM 837 N N . ASP A 1 106 ? 24.344 -10.812 -2.357 1 64.25 106 ASP A N 1
ATOM 838 C CA . ASP A 1 106 ? 24.734 -10.695 -0.959 1 64.25 106 ASP A CA 1
ATOM 839 C C . ASP A 1 106 ? 26.125 -10.055 -0.837 1 64.25 106 ASP A C 1
ATOM 841 O O . ASP A 1 106 ? 26.594 -9.805 0.272 1 64.25 106 ASP A O 1
ATOM 845 N N . ILE A 1 107 ? 26.562 -9.781 -1.977 1 60.91 107 ILE A N 1
ATOM 846 C CA . ILE A 1 107 ? 27.922 -9.25 -1.954 1 60.91 107 ILE A CA 1
ATOM 847 C C . ILE A 1 107 ? 27.891 -7.754 -1.633 1 60.91 107 ILE A C 1
ATOM 849 O O . ILE A 1 107 ? 27.328 -6.961 -2.393 1 60.91 107 ILE A O 1
ATOM 853 N N . LYS A 1 108 ? 28.047 -7.363 -0.505 1 61.38 108 LYS A N 1
ATOM 854 C CA . LYS A 1 108 ? 28.094 -5.977 -0.057 1 61.38 108 LYS A CA 1
ATOM 855 C C . LYS A 1 108 ? 29.406 -5.309 -0.447 1 61.38 108 LYS A C 1
ATOM 857 O O . LYS A 1 108 ? 29.453 -4.098 -0.679 1 61.38 108 LYS A O 1
ATOM 862 N N . ASN A 1 109 ? 30.438 -6.051 -0.395 1 63.62 109 ASN A N 1
ATOM 863 C CA . ASN A 1 109 ? 31.766 -5.492 -0.639 1 63.62 109 ASN A CA 1
ATOM 864 C C . ASN A 1 109 ? 32.469 -6.211 -1.782 1 63.62 109 ASN A C 1
ATOM 866 O O . ASN A 1 109 ? 32.469 -7.441 -1.843 1 63.62 109 ASN A O 1
ATOM 870 N N . THR A 1 110 ? 32.812 -5.426 -2.771 1 59.75 110 THR A N 1
ATOM 871 C CA . THR A 1 110 ? 33.531 -5.875 -3.965 1 59.75 110 THR A CA 1
ATOM 872 C C . THR A 1 110 ? 34.688 -6.789 -3.592 1 59.75 110 THR A C 1
ATOM 874 O O . THR A 1 110 ? 35.031 -7.703 -4.34 1 59.75 110 THR A O 1
ATOM 877 N N . ASN A 1 111 ? 35.188 -6.5 -2.465 1 62.12 111 ASN A N 1
ATOM 878 C CA . ASN A 1 111 ? 36.375 -7.262 -2.107 1 62.12 111 ASN A CA 1
ATOM 879 C C . ASN A 1 111 ? 36.031 -8.734 -1.863 1 62.12 111 ASN A C 1
ATOM 881 O O . ASN A 1 111 ? 36.938 -9.57 -1.8 1 62.12 111 ASN A O 1
ATOM 885 N N . GLN A 1 112 ? 34.906 -8.883 -1.882 1 64.56 112 GLN A N 1
ATOM 886 C CA . GLN A 1 112 ? 34.531 -10.25 -1.548 1 64.56 112 GLN A CA 1
ATOM 887 C C . GLN A 1 112 ? 34.031 -11 -2.777 1 64.56 112 GLN A C 1
ATOM 889 O O . GLN A 1 112 ? 33.531 -12.133 -2.668 1 64.56 112 GLN A O 1
ATOM 894 N N . ASN A 1 113 ? 34.469 -10.484 -3.904 1 73.56 113 ASN A N 1
ATOM 895 C CA . ASN A 1 113 ? 34.031 -11.086 -5.156 1 73.56 113 ASN A CA 1
ATOM 896 C C . ASN A 1 113 ? 34.688 -12.445 -5.398 1 73.56 113 ASN A C 1
ATOM 898 O O . ASN A 1 113 ? 34.031 -13.383 -5.859 1 73.56 113 ASN A O 1
ATOM 902 N N . TYR A 1 114 ? 35.969 -12.484 -4.984 1 69.81 114 TYR A N 1
ATOM 903 C CA . TYR A 1 114 ? 36.688 -13.742 -5.215 1 69.81 114 TYR A CA 1
ATOM 904 C C . TYR A 1 114 ? 36.062 -14.875 -4.402 1 69.81 114 TYR A C 1
ATOM 906 O O . TYR A 1 114 ? 35.938 -16 -4.891 1 69.81 114 TYR A O 1
ATOM 914 N N . LEU A 1 115 ? 35.688 -14.625 -3.26 1 70.12 115 LEU A N 1
ATOM 915 C CA . LEU A 1 115 ? 35.125 -15.648 -2.391 1 70.12 115 LEU A CA 1
ATOM 916 C C . LEU A 1 115 ? 33.75 -16.109 -2.906 1 70.12 115 LEU A C 1
ATOM 918 O O . LEU A 1 115 ? 33.438 -17.297 -2.854 1 70.12 115 LEU A O 1
ATOM 922 N N . ILE A 1 116 ? 33.125 -15.242 -3.402 1 76.44 116 ILE A N 1
ATOM 923 C CA . ILE A 1 116 ? 31.781 -15.562 -3.902 1 76.44 116 ILE A CA 1
ATOM 924 C C . ILE A 1 116 ? 31.891 -16.391 -5.172 1 76.44 116 ILE A C 1
ATOM 926 O O . ILE A 1 116 ? 31.234 -17.438 -5.301 1 76.44 116 ILE A O 1
ATOM 930 N N . ILE A 1 117 ? 32.812 -15.984 -6.059 1 76.62 117 ILE A N 1
ATOM 931 C CA . ILE A 1 117 ? 33 -16.719 -7.309 1 76.62 117 ILE A CA 1
ATOM 932 C C . ILE A 1 117 ? 33.531 -18.109 -7.012 1 76.62 117 ILE A C 1
ATOM 934 O O . ILE A 1 117 ? 33.094 -19.094 -7.629 1 76.62 117 ILE A O 1
ATOM 938 N N . SER A 1 118 ? 34.406 -18.156 -6.039 1 73 118 SER A N 1
ATOM 939 C CA . SER A 1 118 ? 34.938 -19.453 -5.637 1 73 118 SER A CA 1
ATOM 940 C C . SER A 1 118 ? 33.844 -20.344 -5.074 1 73 118 SER A C 1
ATOM 942 O O . SER A 1 118 ? 33.75 -21.531 -5.414 1 73 118 SER A O 1
ATOM 944 N N . GLY A 1 119 ? 33.094 -19.812 -4.332 1 74.75 119 GLY A N 1
ATOM 945 C CA . GLY A 1 119 ? 31.984 -20.578 -3.756 1 74.75 119 GLY A CA 1
ATOM 946 C C . GLY A 1 119 ? 31.016 -21.094 -4.793 1 74.75 119 GLY A C 1
ATOM 947 O O . GLY A 1 119 ? 30.578 -22.25 -4.73 1 74.75 119 GLY A O 1
ATOM 948 N N . ILE A 1 120 ? 30.719 -20.297 -5.668 1 80.19 120 ILE A N 1
ATOM 949 C CA . ILE A 1 120 ? 29.812 -20.656 -6.762 1 80.19 120 ILE A CA 1
ATOM 950 C C . ILE A 1 120 ? 30.453 -21.781 -7.586 1 80.19 120 ILE A C 1
ATOM 952 O O . ILE A 1 120 ? 29.797 -22.781 -7.883 1 80.19 120 ILE A O 1
ATOM 956 N N . SER A 1 121 ? 31.703 -21.672 -7.914 1 77.81 121 SER A N 1
ATOM 957 C CA . SER A 1 121 ? 32.406 -22.672 -8.719 1 77.81 121 SER A CA 1
ATOM 958 C C . SER A 1 121 ? 32.469 -24.016 -8.016 1 77.81 121 SER A C 1
ATOM 960 O O . SER A 1 121 ? 32.25 -25.062 -8.641 1 77.81 121 SER A O 1
ATOM 962 N N . GLN A 1 122 ? 32.688 -23.938 -6.777 1 78.69 122 GLN A N 1
ATOM 963 C CA . GLN A 1 122 ? 32.75 -25.172 -6.012 1 78.69 122 GLN A CA 1
ATOM 964 C C . GLN A 1 122 ? 31.406 -25.875 -5.973 1 78.69 122 GLN A C 1
ATOM 966 O O . GLN A 1 122 ? 31.344 -27.109 -6.07 1 78.69 122 GLN A O 1
ATOM 971 N N . LYS A 1 123 ? 30.438 -25.125 -5.785 1 77.94 123 LYS A N 1
ATOM 972 C CA . LYS A 1 123 ? 29.094 -25.719 -5.762 1 77.94 123 LYS A CA 1
ATOM 973 C C . LYS A 1 123 ? 28.766 -26.391 -7.086 1 77.94 123 LYS A C 1
ATOM 975 O O . LYS A 1 123 ? 28.156 -27.469 -7.109 1 77.94 123 LYS A O 1
ATOM 980 N N . ILE A 1 124 ? 29.141 -25.75 -8.141 1 79.31 124 ILE A N 1
ATOM 981 C CA . ILE A 1 124 ? 28.875 -26.281 -9.477 1 79.31 124 ILE A CA 1
ATOM 982 C C . ILE A 1 124 ? 29.703 -27.531 -9.703 1 79.31 124 ILE A C 1
ATOM 984 O O . ILE A 1 124 ? 29.172 -28.562 -10.156 1 79.31 124 ILE A O 1
ATOM 988 N N . LEU A 1 125 ? 30.953 -27.469 -9.336 1 78.75 125 LEU A N 1
ATOM 989 C CA . LEU A 1 125 ? 31.859 -28.594 -9.547 1 78.75 125 LEU A CA 1
ATOM 990 C C . LEU A 1 125 ? 31.453 -29.797 -8.695 1 78.75 125 LEU A C 1
ATOM 992 O O . LEU A 1 125 ? 31.609 -30.938 -9.102 1 78.75 125 LEU A O 1
ATOM 996 N N . ALA A 1 126 ? 30.938 -29.484 -7.598 1 83.38 126 ALA A N 1
ATOM 997 C CA . ALA A 1 126 ? 30.547 -30.531 -6.652 1 83.38 126 ALA A CA 1
ATOM 998 C C . ALA A 1 126 ? 29.172 -31.078 -6.98 1 83.38 126 ALA A C 1
ATOM 1000 O O . ALA A 1 126 ? 28.672 -31.984 -6.309 1 83.38 126 ALA A O 1
ATOM 1001 N N . HIS A 1 127 ? 28.609 -30.562 -8.039 1 86.31 127 HIS A N 1
ATOM 1002 C CA . HIS A 1 127 ? 27.281 -31 -8.445 1 86.31 127 HIS A CA 1
ATOM 1003 C C . HIS A 1 127 ? 26.281 -30.859 -7.301 1 86.31 127 HIS A C 1
ATOM 1005 O O . HIS A 1 127 ? 25.484 -31.766 -7.059 1 86.31 127 HIS A O 1
ATOM 1011 N N . SER A 1 128 ? 26.469 -29.75 -6.52 1 79.81 128 SER A N 1
ATOM 1012 C CA . SER A 1 128 ? 25.562 -29.484 -5.41 1 79.81 128 SER A CA 1
ATOM 1013 C C . SER A 1 128 ? 24.141 -29.203 -5.906 1 79.81 128 SER A C 1
ATOM 1015 O O . SER A 1 128 ? 23.969 -28.594 -6.965 1 79.81 128 SER A O 1
ATOM 1017 N N . LEU A 1 129 ? 23.203 -29.656 -5.129 1 83 129 LEU A N 1
ATOM 1018 C CA . LEU A 1 129 ? 21.828 -29.312 -5.41 1 83 129 LEU A CA 1
ATOM 1019 C C . LEU A 1 129 ? 21.562 -27.828 -5.148 1 83 129 LEU A C 1
ATOM 1021 O O . LEU A 1 129 ? 22.062 -27.281 -4.16 1 83 129 LEU A O 1
ATOM 1025 N N . LEU A 1 130 ? 20.922 -27.172 -6.031 1 80.06 130 LEU A N 1
ATOM 1026 C CA . LEU A 1 130 ? 20.688 -25.734 -5.949 1 80.06 130 LEU A CA 1
ATOM 1027 C C . LEU A 1 130 ? 19.422 -25.438 -5.168 1 80.06 130 LEU A C 1
ATOM 1029 O O . LEU A 1 130 ? 18.5 -26.266 -5.137 1 80.06 130 LEU A O 1
ATOM 1033 N N . SER A 1 131 ? 19.484 -24.281 -4.516 1 84.81 131 SER A N 1
ATOM 1034 C CA . SER A 1 131 ? 18.312 -23.766 -3.818 1 84.81 131 SER A CA 1
ATOM 1035 C C . SER A 1 131 ? 18.062 -22.297 -4.148 1 84.81 131 SER A C 1
ATOM 1037 O O . SER A 1 131 ? 19.016 -21.516 -4.23 1 84.81 131 SER A O 1
ATOM 1039 N N . PHE A 1 132 ? 16.859 -22 -4.395 1 88.25 132 PHE A N 1
ATOM 1040 C CA . PHE A 1 132 ? 16.453 -20.625 -4.668 1 88.25 132 PHE A CA 1
ATOM 1041 C C . PHE A 1 132 ? 15.711 -20.031 -3.471 1 88.25 132 PHE A C 1
ATOM 1043 O O . PHE A 1 132 ? 14.883 -20.703 -2.855 1 88.25 132 PHE A O 1
ATOM 1050 N N . LYS A 1 133 ? 16.062 -18.844 -3.119 1 80.81 133 LYS A N 1
ATOM 1051 C CA . LYS A 1 133 ? 15.414 -18.109 -2.043 1 80.81 133 LYS A CA 1
ATOM 1052 C C . LYS A 1 133 ? 14.117 -17.453 -2.527 1 80.81 133 LYS A C 1
ATOM 1054 O O . LYS A 1 133 ? 13.938 -17.25 -3.727 1 80.81 133 LYS A O 1
ATOM 1059 N N . GLU A 1 134 ? 13.266 -17.156 -1.573 1 79 134 GLU A N 1
ATOM 1060 C CA . GLU A 1 134 ? 11.977 -16.547 -1.891 1 79 134 GLU A CA 1
ATOM 1061 C C . GLU A 1 134 ? 12.164 -15.18 -2.547 1 79 134 GLU A C 1
ATOM 1063 O O . GLU A 1 134 ? 11.336 -14.766 -3.365 1 79 134 GLU A O 1
ATOM 1068 N N . ASP A 1 135 ? 13.266 -14.539 -2.236 1 79.38 135 ASP A N 1
ATOM 1069 C CA . ASP A 1 135 ? 13.453 -13.18 -2.725 1 79.38 135 ASP A CA 1
ATOM 1070 C C . ASP A 1 135 ? 14.484 -13.141 -3.854 1 79.38 135 ASP A C 1
ATOM 1072 O O . ASP A 1 135 ? 15.195 -12.148 -4.016 1 79.38 135 ASP A O 1
ATOM 1076 N N . CYS A 1 136 ? 14.609 -14.32 -4.504 1 80.69 136 CYS A N 1
ATOM 1077 C CA . CYS A 1 136 ? 15.523 -14.328 -5.641 1 80.69 136 CYS A CA 1
ATOM 1078 C C . CYS A 1 136 ? 15.078 -13.336 -6.707 1 80.69 136 CYS A C 1
ATOM 1080 O O . CYS A 1 136 ? 15.883 -12.867 -7.512 1 80.69 136 CYS A O 1
ATOM 1082 N N . ILE A 1 137 ? 13.82 -13.125 -6.801 1 78.75 137 ILE A N 1
ATOM 1083 C CA . ILE A 1 137 ? 13.266 -12.023 -7.582 1 78.75 137 ILE A CA 1
ATOM 1084 C C . ILE A 1 137 ? 12.734 -10.938 -6.648 1 78.75 137 ILE A C 1
ATOM 1086 O O . ILE A 1 137 ? 11.922 -11.219 -5.762 1 78.75 137 ILE A O 1
ATOM 1090 N N . LYS A 1 138 ? 13.242 -9.773 -6.785 1 79.06 138 LYS A N 1
ATOM 1091 C CA . LYS A 1 138 ? 12.844 -8.648 -5.941 1 79.06 138 LYS A CA 1
ATOM 1092 C C . LYS A 1 138 ? 11.578 -7.984 -6.473 1 79.06 138 LYS A C 1
ATOM 1094 O O . LYS A 1 138 ? 11.523 -7.582 -7.637 1 79.06 138 LYS A O 1
ATOM 1099 N N . ILE A 1 139 ? 10.594 -7.988 -5.664 1 79.81 139 ILE A N 1
ATOM 1100 C CA . ILE A 1 139 ? 9.344 -7.305 -5.98 1 79.81 139 ILE A CA 1
ATOM 1101 C C . ILE A 1 139 ? 9.328 -5.922 -5.332 1 79.81 139 ILE A C 1
ATOM 1103 O O . ILE A 1 139 ? 9.547 -5.793 -4.125 1 79.81 139 ILE A O 1
ATOM 1107 N N . SER A 1 140 ? 9.438 -4.754 -5.988 1 74 140 SER A N 1
ATOM 1108 C CA . SER A 1 140 ? 9.617 -3.381 -5.531 1 74 140 SER A CA 1
ATOM 1109 C C . SER A 1 140 ? 8.289 -2.76 -5.113 1 74 140 SER A C 1
ATOM 1111 O O . SER A 1 140 ? 8.258 -1.626 -4.629 1 74 140 SER A O 1
ATOM 1113 N N . GLY A 1 141 ? 7.156 -3.455 -5.246 1 81.25 141 GLY A N 1
ATOM 1114 C CA . GLY A 1 141 ? 5.871 -2.842 -4.965 1 81.25 141 GLY A CA 1
ATOM 1115 C C . GLY A 1 141 ? 5.273 -2.123 -6.16 1 81.25 141 GLY A C 1
ATOM 1116 O O . GLY A 1 141 ? 4.219 -1.494 -6.051 1 81.25 141 GLY A O 1
ATOM 1117 N N . ASN A 1 142 ? 5.949 -2.156 -7.332 1 89.75 142 ASN A N 1
ATOM 1118 C CA . ASN A 1 142 ? 5.457 -1.549 -8.562 1 89.75 142 ASN A CA 1
ATOM 1119 C C . ASN A 1 142 ? 5.156 -2.604 -9.625 1 89.75 142 ASN A C 1
ATOM 1121 O O . ASN A 1 142 ? 5.75 -2.592 -10.711 1 89.75 142 ASN A O 1
ATOM 1125 N N . MET A 1 143 ? 4.109 -3.361 -9.352 1 94.31 143 MET A N 1
ATOM 1126 C CA . MET A 1 143 ? 3.77 -4.488 -10.219 1 94.31 143 MET A CA 1
ATOM 1127 C C . MET A 1 143 ? 2.811 -4.059 -11.32 1 94.31 143 MET A C 1
ATOM 1129 O O . MET A 1 143 ? 1.687 -3.633 -11.047 1 94.31 143 MET A O 1
ATOM 1133 N N . ASP A 1 144 ? 3.281 -3.959 -12.523 1 96.12 144 ASP A N 1
ATOM 1134 C CA . ASP A 1 144 ? 2.471 -3.799 -13.719 1 96.12 144 ASP A CA 1
ATOM 1135 C C . ASP A 1 144 ? 2.846 -4.832 -14.781 1 96.12 144 ASP A C 1
ATOM 1137 O O . ASP A 1 144 ? 3.594 -5.77 -14.5 1 96.12 144 ASP A O 1
ATOM 1141 N N . ALA A 1 145 ? 2.254 -4.766 -15.969 1 96.5 145 ALA A N 1
ATOM 1142 C CA . ALA A 1 145 ? 2.492 -5.77 -17 1 96.5 145 ALA A CA 1
ATOM 1143 C C . ALA A 1 145 ? 3.967 -5.824 -17.391 1 96.5 145 ALA A C 1
ATOM 1145 O O . ALA A 1 145 ? 4.508 -6.902 -17.641 1 96.5 145 ALA A O 1
ATOM 1146 N N . LYS A 1 146 ? 4.605 -4.668 -17.469 1 95.38 146 LYS A N 1
ATOM 1147 C CA . LYS A 1 146 ? 6.027 -4.605 -17.781 1 95.38 146 LYS A CA 1
ATOM 1148 C C . LYS A 1 146 ? 6.855 -5.363 -16.75 1 95.38 146 LYS A C 1
ATOM 1150 O O . LYS A 1 146 ? 7.73 -6.152 -17.109 1 95.38 146 LYS A O 1
ATOM 1155 N N . ALA A 1 147 ? 6.605 -5.102 -15.477 1 95.56 147 ALA A N 1
ATOM 1156 C CA . ALA A 1 147 ? 7.305 -5.793 -14.398 1 95.56 147 ALA A CA 1
ATOM 1157 C C . ALA A 1 147 ? 7.059 -7.297 -14.453 1 95.56 147 ALA A C 1
ATOM 1159 O O . ALA A 1 147 ? 7.973 -8.094 -14.219 1 95.56 147 ALA A O 1
ATOM 1160 N N . ILE A 1 148 ? 5.91 -7.703 -14.742 1 96.5 148 ILE A N 1
ATOM 1161 C CA . ILE A 1 148 ? 5.539 -9.109 -14.805 1 96.5 148 ILE A CA 1
ATOM 1162 C C . ILE A 1 148 ? 6.262 -9.789 -15.969 1 96.5 148 ILE A C 1
ATOM 1164 O O . ILE A 1 148 ? 6.738 -10.914 -15.844 1 96.5 148 ILE A O 1
ATOM 1168 N N . ARG A 1 149 ? 6.27 -9.117 -17.109 1 96.25 149 ARG A N 1
ATOM 1169 C CA . ARG A 1 149 ? 6.988 -9.656 -18.25 1 96.25 149 ARG A CA 1
ATOM 1170 C C . ARG A 1 149 ? 8.477 -9.812 -17.938 1 96.25 149 ARG A C 1
ATOM 1172 O O . ARG A 1 149 ? 9.109 -10.766 -18.391 1 96.25 149 ARG A O 1
ATOM 1179 N N . LYS A 1 150 ? 9.023 -8.906 -17.188 1 95.25 150 LYS A N 1
ATOM 1180 C CA . LYS A 1 150 ? 10.414 -9.031 -16.766 1 95.25 150 LYS A CA 1
ATOM 1181 C C . LYS A 1 150 ? 10.625 -10.289 -15.93 1 95.25 150 LYS A C 1
ATOM 1183 O O . LYS A 1 150 ? 11.633 -10.984 -16.078 1 95.25 150 LYS A O 1
ATOM 1188 N N . ILE A 1 151 ? 9.742 -10.562 -15.039 1 94.75 151 ILE A N 1
ATOM 1189 C CA . ILE A 1 151 ? 9.805 -11.766 -14.219 1 94.75 151 ILE A CA 1
ATOM 1190 C C . ILE A 1 151 ? 9.742 -13 -15.117 1 94.75 151 ILE A C 1
ATOM 1192 O O . ILE A 1 151 ? 10.508 -13.953 -14.93 1 94.75 151 ILE A O 1
ATOM 1196 N N . ALA A 1 152 ? 8.781 -12.93 -16.109 1 96.38 152 ALA A N 1
ATOM 1197 C CA . ALA A 1 152 ? 8.672 -14.031 -17.047 1 96.38 152 ALA A CA 1
ATOM 1198 C C . ALA A 1 152 ? 9.992 -14.258 -17.781 1 96.38 152 ALA A C 1
ATOM 1200 O O . ALA A 1 152 ? 10.414 -15.398 -17.969 1 96.38 152 ALA A O 1
ATOM 1201 N N . LYS A 1 153 ? 10.641 -13.258 -18.141 1 95.06 153 LYS A N 1
ATOM 1202 C CA . LYS A 1 153 ? 11.914 -13.344 -18.859 1 95.06 153 LYS A CA 1
ATOM 1203 C C . LYS A 1 153 ? 13.008 -13.922 -17.953 1 95.06 153 LYS A C 1
ATOM 1205 O O . LYS A 1 153 ? 13.867 -14.672 -18.422 1 95.06 153 LYS A O 1
ATOM 1210 N N . GLN A 1 154 ? 12.977 -13.57 -16.75 1 93.75 154 GLN A N 1
ATOM 1211 C CA . GLN A 1 154 ? 13.984 -14.047 -15.797 1 93.75 154 GLN A CA 1
ATOM 1212 C C . GLN A 1 154 ? 13.883 -15.555 -15.586 1 93.75 154 GLN A C 1
ATOM 1214 O O . GLN A 1 154 ? 14.891 -16.25 -15.555 1 93.75 154 GLN A O 1
ATOM 1219 N N . PHE A 1 155 ? 12.758 -16.062 -15.516 1 93.69 155 PHE A N 1
ATOM 1220 C CA . PHE A 1 155 ? 12.57 -17.5 -15.359 1 93.69 155 PHE A CA 1
ATOM 1221 C C . PHE A 1 155 ? 12.648 -18.203 -16.703 1 93.69 155 PHE A C 1
ATOM 1223 O O . PHE A 1 155 ? 13.039 -19.375 -16.781 1 93.69 155 PHE A O 1
ATOM 1230 N N . GLY A 1 156 ? 12.133 -17.516 -17.75 1 93.75 156 GLY A N 1
ATOM 1231 C CA . GLY A 1 156 ? 12.117 -18.078 -19.094 1 93.75 156 GLY A CA 1
ATOM 1232 C C . GLY A 1 156 ? 10.766 -18.672 -19.469 1 93.75 156 GLY A C 1
ATOM 1233 O O . GLY A 1 156 ? 10.695 -19.578 -20.281 1 93.75 156 GLY A O 1
ATOM 1234 N N . TYR A 1 157 ? 9.75 -18.281 -18.797 1 95.56 157 TYR A N 1
ATOM 1235 C CA . TYR A 1 157 ? 8.445 -18.75 -19.234 1 95.56 157 TYR A CA 1
ATOM 1236 C C . TYR A 1 157 ? 7.805 -17.781 -20.219 1 95.56 157 TYR A C 1
ATOM 1238 O O . TYR A 1 157 ? 8.305 -16.672 -20.406 1 95.56 157 TYR A O 1
ATOM 1246 N N . GLN A 1 158 ? 6.727 -18.219 -20.844 1 96.25 158 GLN A N 1
ATOM 1247 C CA . GLN A 1 158 ? 6.035 -17.438 -21.859 1 96.25 158 GLN A CA 1
ATOM 1248 C C . GLN A 1 158 ? 5.492 -16.141 -21.281 1 96.25 158 GLN A C 1
ATOM 1250 O O . GLN A 1 158 ? 4.859 -16.141 -20.219 1 96.25 158 GLN A O 1
ATOM 1255 N N . GLU A 1 159 ? 5.809 -15.094 -21.922 1 94.75 159 GLU A N 1
ATOM 1256 C CA . GLU A 1 159 ? 5.305 -13.797 -21.484 1 94.75 159 GLU A CA 1
ATOM 1257 C C . GLU A 1 159 ? 3.811 -13.664 -21.766 1 94.75 159 GLU A C 1
ATOM 1259 O O . GLU A 1 159 ? 3.357 -13.922 -22.875 1 94.75 159 GLU A O 1
ATOM 1264 N N . PRO A 1 160 ? 3.092 -13.344 -20.719 1 91.38 160 PRO A N 1
ATOM 1265 C CA . PRO A 1 160 ? 1.671 -13.086 -20.969 1 91.38 160 PRO A CA 1
ATOM 1266 C C . PRO A 1 160 ? 1.438 -11.867 -21.859 1 91.38 160 PRO A C 1
ATOM 1268 O O . PRO A 1 160 ? 2.229 -10.922 -21.828 1 91.38 160 PRO A O 1
ATOM 1271 N N . LYS A 1 161 ? 0.415 -11.984 -22.641 1 86.88 161 LYS A N 1
ATOM 1272 C CA . LYS A 1 161 ? 0.115 -10.891 -23.562 1 86.88 161 LYS A CA 1
ATOM 1273 C C . LYS A 1 161 ? -0.85 -9.891 -22.922 1 86.88 161 LYS A C 1
ATOM 1275 O O . LYS A 1 161 ? -1.48 -10.188 -21.906 1 86.88 161 LYS A O 1
ATOM 1280 N N . ASP A 1 162 ? -0.843 -8.734 -23.438 1 87.44 162 ASP A N 1
ATOM 1281 C CA . ASP A 1 162 ? -1.753 -7.664 -23.047 1 87.44 162 ASP A CA 1
ATOM 1282 C C . ASP A 1 162 ? -1.508 -7.242 -21.594 1 87.44 162 ASP A C 1
ATOM 1284 O O . ASP A 1 162 ? -0.415 -7.441 -21.062 1 87.44 162 ASP A O 1
ATOM 1288 N N . GLY A 1 163 ? -2.244 -6.457 -20.938 1 90.88 163 GLY A N 1
ATOM 1289 C CA . GLY A 1 163 ? -2.152 -6.016 -19.547 1 90.88 163 GLY A CA 1
ATOM 1290 C C . GLY A 1 163 ? -2.021 -4.512 -19.406 1 90.88 163 GLY A C 1
ATOM 1291 O O . GLY A 1 163 ? -1.459 -4.023 -18.422 1 90.88 163 GLY A O 1
ATOM 1292 N N . ARG A 1 164 ? -2.453 -3.871 -20.359 1 89.81 164 ARG A N 1
ATOM 1293 C CA . ARG A 1 164 ? -2.281 -2.422 -20.391 1 89.81 164 ARG A CA 1
ATOM 1294 C C . ARG A 1 164 ? -2.969 -1.753 -19.219 1 89.81 164 ARG A C 1
ATOM 1296 O O . ARG A 1 164 ? -2.496 -0.732 -18.703 1 89.81 164 ARG A O 1
ATOM 1303 N N . GLY A 1 165 ? -3.996 -2.367 -18.719 1 93.56 165 GLY A N 1
ATOM 1304 C CA . GLY A 1 165 ? -4.754 -1.764 -17.625 1 93.56 165 GLY A CA 1
ATOM 1305 C C . GLY A 1 165 ? -4.031 -1.814 -16.297 1 93.56 165 GLY A C 1
ATOM 1306 O O . GLY A 1 165 ? -4.34 -1.04 -15.391 1 93.56 165 GLY A O 1
ATOM 1307 N N . LEU A 1 166 ? -3.01 -2.66 -16.188 1 97.19 166 LEU A N 1
ATOM 1308 C CA . LEU A 1 166 ? -2.326 -2.863 -14.922 1 97.19 166 LEU A CA 1
ATOM 1309 C C . LEU A 1 166 ? -1.54 -1.62 -14.516 1 97.19 166 LEU A C 1
ATOM 1311 O O . LEU A 1 166 ? -1.371 -1.343 -13.328 1 97.19 166 LEU A O 1
ATOM 1315 N N . VAL A 1 167 ? -1.094 -0.866 -15.547 1 97.25 167 VAL A N 1
ATOM 1316 C CA . VAL A 1 167 ? -0.298 0.323 -15.266 1 97.25 167 VAL A CA 1
ATOM 1317 C C . VAL A 1 167 ? -1.155 1.354 -14.531 1 97.25 167 VAL A C 1
ATOM 1319 O O . VAL A 1 167 ? -0.689 2.002 -13.594 1 97.25 167 VAL A O 1
ATOM 1322 N N . GLN A 1 168 ? -2.385 1.507 -14.953 1 97.38 168 GLN A N 1
ATOM 1323 C CA . GLN A 1 168 ? -3.295 2.455 -14.32 1 97.38 168 GLN A CA 1
ATOM 1324 C C . GLN A 1 168 ? -3.596 2.051 -12.875 1 97.38 168 GLN A C 1
ATOM 1326 O O . GLN A 1 168 ? -3.631 2.898 -11.984 1 97.38 168 GLN A O 1
ATOM 1331 N N . ILE A 1 169 ? -3.801 0.806 -12.617 1 98.12 169 ILE A N 1
ATOM 1332 C CA . ILE A 1 169 ? -4.082 0.289 -11.281 1 98.12 169 ILE A CA 1
ATOM 1333 C C . ILE A 1 169 ? -2.889 0.551 -10.367 1 98.12 169 ILE A C 1
ATOM 1335 O O . ILE A 1 169 ? -3.053 1.052 -9.25 1 98.12 169 ILE A O 1
ATOM 1339 N N . LYS A 1 170 ? -1.733 0.213 -10.883 1 97.75 170 LYS A N 1
ATOM 1340 C CA . LYS A 1 170 ? -0.505 0.42 -10.125 1 97.75 170 LYS A CA 1
ATOM 1341 C C . LYS A 1 170 ? -0.322 1.892 -9.766 1 97.75 170 LYS A C 1
ATOM 1343 O O . LYS A 1 170 ? -0.006 2.223 -8.625 1 97.75 170 LYS A O 1
ATOM 1348 N N . GLU A 1 171 ? -0.491 2.764 -10.703 1 97.62 171 GLU A N 1
ATOM 1349 C CA . GLU A 1 171 ? -0.277 4.191 -10.492 1 97.62 171 GLU A CA 1
ATOM 1350 C C . GLU A 1 171 ? -1.245 4.746 -9.445 1 97.62 171 GLU A C 1
ATOM 1352 O O . GLU A 1 171 ? -0.848 5.512 -8.57 1 97.62 171 GLU A O 1
ATOM 1357 N N . LYS A 1 172 ? -2.506 4.371 -9.57 1 97.94 172 LYS A N 1
ATOM 1358 C CA . LYS A 1 172 ? -3.488 4.875 -8.617 1 97.94 172 LYS A CA 1
ATOM 1359 C C . LYS A 1 172 ? -3.248 4.301 -7.227 1 97.94 172 LYS A C 1
ATOM 1361 O O . LYS A 1 172 ? -3.377 5.008 -6.223 1 97.94 172 LYS A O 1
ATOM 1366 N N . ARG A 1 173 ? -2.91 3 -7.176 1 97.5 173 ARG A N 1
ATOM 1367 C CA . ARG A 1 173 ? -2.559 2.41 -5.887 1 97.5 173 ARG A CA 1
ATOM 1368 C C . ARG A 1 173 ? -1.383 3.146 -5.25 1 97.5 173 ARG A C 1
ATOM 1370 O O . ARG A 1 173 ? -1.417 3.473 -4.062 1 97.5 173 ARG A O 1
ATOM 1377 N N . ASN A 1 174 ? -0.343 3.492 -6.062 1 94.94 174 ASN A N 1
ATOM 1378 C CA . ASN A 1 174 ? 0.832 4.195 -5.555 1 94.94 174 ASN A CA 1
ATOM 1379 C C . ASN A 1 174 ? 0.474 5.582 -5.035 1 94.94 174 ASN A C 1
ATOM 1381 O O . ASN A 1 174 ? 0.931 5.984 -3.963 1 94.94 174 ASN A O 1
ATOM 1385 N N . LYS A 1 175 ? -0.317 6.285 -5.77 1 95.5 175 LYS A N 1
ATOM 1386 C CA . LYS A 1 175 ? -0.729 7.633 -5.391 1 95.5 175 LYS A CA 1
ATOM 1387 C C . LYS A 1 175 ? -1.515 7.621 -4.086 1 95.5 175 LYS A C 1
ATOM 1389 O O . LYS A 1 175 ? -1.39 8.539 -3.271 1 95.5 175 LYS A O 1
ATOM 1394 N N . LEU A 1 176 ? -2.307 6.562 -3.854 1 97.12 176 LEU A N 1
ATOM 1395 C CA . LEU A 1 176 ? -3.143 6.445 -2.664 1 97.12 176 LEU A CA 1
ATOM 1396 C C . LEU A 1 176 ? -2.328 5.953 -1.474 1 97.12 176 LEU A C 1
ATOM 1398 O O . LEU A 1 176 ? -2.402 6.523 -0.384 1 97.12 176 LEU A O 1
ATOM 1402 N N . ALA A 1 177 ? -1.5 4.98 -1.724 1 93.56 177 ALA A N 1
ATOM 1403 C CA . ALA A 1 177 ? -0.775 4.312 -0.645 1 93.56 177 ALA A CA 1
ATOM 1404 C C . ALA A 1 177 ? 0.319 5.215 -0.081 1 93.56 177 ALA A C 1
ATOM 1406 O O . ALA A 1 177 ? 0.697 5.086 1.087 1 93.56 177 ALA A O 1
ATOM 1407 N N . HIS A 1 178 ? 0.734 6.203 -0.853 1 90.31 178 HIS A N 1
ATOM 1408 C CA . HIS A 1 178 ? 1.821 7.074 -0.42 1 90.31 178 HIS A CA 1
ATOM 1409 C C . HIS A 1 178 ? 1.321 8.492 -0.159 1 90.31 178 HIS A C 1
ATOM 1411 O O . HIS A 1 178 ? 2.119 9.398 0.08 1 90.31 178 HIS A O 1
ATOM 1417 N N . GLY A 1 179 ? 0.054 8.672 -0.317 1 92.19 179 GLY A N 1
ATOM 1418 C CA . GLY A 1 179 ? -0.556 9.922 0.108 1 92.19 179 GLY A CA 1
ATOM 1419 C C . GLY A 1 179 ? -0.319 11.062 -0.864 1 92.19 179 GLY A C 1
ATOM 1420 O O . GLY A 1 179 ? -0.352 12.234 -0.477 1 92.19 179 GLY A O 1
ATOM 1421 N N . GLU A 1 180 ? 0.009 10.758 -2.09 1 93.12 180 GLU A N 1
ATOM 1422 C CA . GLU A 1 180 ? 0.171 11.797 -3.102 1 93.12 180 GLU A CA 1
ATOM 1423 C C . GLU A 1 180 ? -1.162 12.469 -3.42 1 93.12 180 GLU A C 1
ATOM 1425 O O . GLU A 1 180 ? -1.211 13.68 -3.66 1 93.12 180 GLU A O 1
ATOM 1430 N N . TYR A 1 181 ? -2.215 11.695 -3.41 1 96.62 181 TYR A N 1
ATOM 1431 C CA . TYR A 1 181 ? -3.578 12.172 -3.613 1 96.62 181 TYR A CA 1
ATOM 1432 C C . TYR A 1 181 ? -4.512 11.625 -2.543 1 96.62 181 TYR A C 1
ATOM 1434 O O . TYR A 1 181 ? -4.238 10.586 -1.944 1 96.62 181 TYR A O 1
ATOM 1442 N N . THR A 1 182 ? -5.551 12.383 -2.33 1 97.62 182 THR A N 1
ATOM 1443 C CA . THR A 1 182 ? -6.605 11.859 -1.468 1 97.62 182 THR A CA 1
ATOM 1444 C C . THR A 1 182 ? -7.449 10.828 -2.207 1 97.62 182 THR A C 1
ATOM 1446 O O . THR A 1 182 ? -7.359 10.703 -3.43 1 97.62 182 THR A O 1
ATOM 1449 N N . PHE A 1 183 ? -8.203 10.078 -1.503 1 98.5 183 PHE A N 1
ATOM 1450 C CA . PHE A 1 183 ? -9.078 9.086 -2.111 1 98.5 183 PHE A CA 1
ATOM 1451 C C . PHE A 1 183 ? -10.172 9.766 -2.93 1 98.5 183 PHE A C 1
ATOM 1453 O O . PHE A 1 183 ? -10.531 9.289 -4.012 1 98.5 183 PHE A O 1
ATOM 1460 N N . THR A 1 184 ? -10.656 10.922 -2.436 1 98.19 184 THR A N 1
ATOM 1461 C CA . THR A 1 184 ? -11.688 11.664 -3.15 1 98.19 184 THR A CA 1
ATOM 1462 C C . THR A 1 184 ? -11.156 12.172 -4.488 1 98.19 184 THR A C 1
ATOM 1464 O O . THR A 1 184 ? -11.875 12.141 -5.492 1 98.19 184 THR A O 1
ATOM 1467 N N . GLU A 1 185 ? -9.891 12.578 -4.523 1 97.88 185 GLU A N 1
ATOM 1468 C CA . GLU A 1 185 ? -9.289 13.109 -5.742 1 97.88 185 GLU A CA 1
ATOM 1469 C C . GLU A 1 185 ? -9.125 12.016 -6.797 1 97.88 185 GLU A C 1
ATOM 1471 O O . GLU A 1 185 ? -9.32 12.258 -7.988 1 97.88 185 GLU A O 1
ATOM 1476 N N . VAL A 1 186 ? -8.812 10.836 -6.355 1 98 186 VAL A N 1
ATOM 1477 C CA . VAL A 1 186 ? -8.633 9.734 -7.289 1 98 186 VAL A CA 1
ATOM 1478 C C . VAL A 1 186 ? -9.992 9.203 -7.738 1 98 186 VAL A C 1
ATOM 1480 O O . VAL A 1 186 ? -10.227 8.992 -8.93 1 98 186 VAL A O 1
ATOM 1483 N N . GLY A 1 187 ? -10.875 9.047 -6.805 1 97.62 187 GLY A N 1
ATOM 1484 C CA . GLY A 1 187 ? -12.18 8.477 -7.082 1 97.62 187 GLY A CA 1
ATOM 1485 C C . GLY A 1 187 ? -13.023 9.336 -8 1 97.62 187 GLY A C 1
ATOM 1486 O O . GLY A 1 187 ? -13.875 8.828 -8.734 1 97.62 187 GLY A O 1
ATOM 1487 N N . LYS A 1 188 ? -12.805 10.594 -8 1 96.69 188 LYS A N 1
ATOM 1488 C CA . LYS A 1 188 ? -13.609 11.523 -8.789 1 96.69 188 LYS A CA 1
ATOM 1489 C C . LYS A 1 188 ? -13.406 11.289 -10.289 1 96.69 188 LYS A C 1
ATOM 1491 O O . LYS A 1 188 ? -14.266 11.633 -11.094 1 96.69 188 LYS A O 1
ATOM 1496 N N . ASN A 1 189 ? -12.312 10.672 -10.625 1 96.44 189 ASN A N 1
ATOM 1497 C CA . ASN A 1 189 ? -11.914 10.578 -12.023 1 96.44 189 ASN A CA 1
ATOM 1498 C C . ASN A 1 189 ? -12.359 9.258 -12.648 1 96.44 189 ASN A C 1
ATOM 1500 O O . ASN A 1 189 ? -12.062 8.984 -13.812 1 96.44 189 ASN A O 1
ATOM 1504 N N . TYR A 1 190 ? -13.117 8.469 -11.898 1 96.31 190 TYR A N 1
ATOM 1505 C CA . TYR A 1 190 ? -13.492 7.152 -12.391 1 96.31 190 TYR A CA 1
ATOM 1506 C C . TYR A 1 190 ? -14.961 6.855 -12.102 1 96.31 190 TYR A C 1
ATOM 1508 O O . TYR A 1 190 ? -15.477 7.219 -11.039 1 96.31 190 TYR A O 1
ATOM 1516 N N . THR A 1 191 ? -15.586 6.305 -13.023 1 95.56 191 THR A N 1
ATOM 1517 C CA . THR A 1 191 ? -16.891 5.684 -12.766 1 95.56 191 THR A CA 1
ATOM 1518 C C . THR A 1 191 ? -16.719 4.238 -12.312 1 95.56 191 THR A C 1
ATOM 1520 O O . THR A 1 191 ? -15.625 3.668 -12.438 1 95.56 191 THR A O 1
ATOM 1523 N N . ILE A 1 192 ? -17.703 3.734 -11.797 1 95.62 192 ILE A N 1
ATOM 1524 C CA . ILE A 1 192 ? -17.672 2.336 -11.383 1 95.62 192 ILE A CA 1
ATOM 1525 C C . ILE A 1 192 ? -17.438 1.442 -12.602 1 95.62 192 ILE A C 1
ATOM 1527 O O . ILE A 1 192 ? -16.734 0.433 -12.516 1 95.62 192 ILE A O 1
ATOM 1531 N N . SER A 1 193 ? -18.094 1.784 -13.703 1 95.81 193 SER A N 1
ATOM 1532 C CA . SER A 1 193 ? -17.906 1.034 -14.945 1 95.81 193 SER A CA 1
ATOM 1533 C C . SER A 1 193 ? -16.438 1.018 -15.367 1 95.81 193 SER A C 1
ATOM 1535 O O . SER A 1 193 ? -15.93 -0.015 -15.805 1 95.81 193 SER A O 1
ATOM 1537 N N . ASP A 1 194 ? -15.727 2.195 -15.281 1 96.75 194 ASP A N 1
ATOM 1538 C CA . ASP A 1 194 ? -14.297 2.268 -15.578 1 96.75 194 ASP A CA 1
ATOM 1539 C C . ASP A 1 194 ? -13.516 1.258 -14.742 1 96.75 194 ASP A C 1
ATOM 1541 O O . ASP A 1 194 ? -12.672 0.531 -15.266 1 96.75 194 ASP A O 1
ATOM 1545 N N . ILE A 1 195 ? -13.844 1.192 -13.477 1 98 195 ILE A N 1
ATOM 1546 C CA . ILE A 1 195 ? -13.109 0.352 -12.539 1 98 195 ILE A CA 1
ATOM 1547 C C . ILE A 1 195 ? -13.43 -1.118 -12.805 1 98 195 ILE A C 1
ATOM 1549 O O . ILE A 1 195 ? -12.547 -1.976 -12.711 1 98 195 ILE A O 1
ATOM 1553 N N . SER A 1 196 ? -14.633 -1.377 -13.164 1 97.69 196 SER A N 1
ATOM 1554 C CA . SER A 1 196 ? -15.047 -2.738 -13.484 1 97.69 196 SER A CA 1
ATOM 1555 C C . SER A 1 196 ? -14.328 -3.26 -14.727 1 97.69 196 SER A C 1
ATOM 1557 O O . SER A 1 196 ? -13.961 -4.438 -14.789 1 97.69 196 SER A O 1
ATOM 1559 N N . ILE A 1 197 ? -14.195 -2.451 -15.664 1 97.75 197 ILE A N 1
ATOM 1560 C CA . ILE A 1 197 ? -13.477 -2.82 -16.875 1 97.75 197 ILE A CA 1
ATOM 1561 C C . ILE A 1 197 ? -12.023 -3.125 -16.547 1 97.75 197 ILE A C 1
ATOM 1563 O O . ILE A 1 197 ? -11.469 -4.133 -16.984 1 97.75 197 ILE A O 1
ATOM 1567 N N . LEU A 1 198 ? -11.391 -2.238 -15.719 1 97.81 198 LEU A N 1
ATOM 1568 C CA . LEU A 1 198 ? -10.016 -2.461 -15.281 1 97.81 198 LEU A CA 1
ATOM 1569 C C . LEU A 1 198 ? -9.898 -3.773 -14.516 1 97.81 198 LEU A C 1
ATOM 1571 O O . LEU A 1 198 ? -8.93 -4.516 -14.695 1 97.81 198 LEU A O 1
ATOM 1575 N N . SER A 1 199 ? -10.852 -4.02 -13.672 1 98.5 199 SER A N 1
ATOM 1576 C CA . SER A 1 199 ? -10.883 -5.254 -12.891 1 98.5 199 SER A CA 1
ATOM 1577 C C . SER A 1 199 ? -10.922 -6.48 -13.797 1 98.5 199 SER A C 1
ATOM 1579 O O . SER A 1 199 ? -10.164 -7.43 -13.594 1 98.5 199 SER A O 1
ATOM 1581 N N . LYS A 1 200 ? -11.82 -6.441 -14.75 1 97.94 200 LYS A N 1
ATOM 1582 C CA . LYS A 1 200 ? -11.953 -7.562 -15.68 1 97.94 200 LYS A CA 1
ATOM 1583 C C . LYS A 1 200 ? -10.664 -7.789 -16.453 1 97.94 200 LYS A C 1
ATOM 1585 O O . LYS A 1 200 ? -10.195 -8.922 -16.578 1 97.94 200 LYS A O 1
ATOM 1590 N N . GLU A 1 201 ? -10.102 -6.766 -16.938 1 97.19 201 GLU A N 1
ATOM 1591 C CA . GLU A 1 201 ? -8.852 -6.844 -17.703 1 97.19 201 GLU A CA 1
ATOM 1592 C C . GLU A 1 201 ? -7.715 -7.387 -16.844 1 97.19 201 GLU A C 1
ATOM 1594 O O . GLU A 1 201 ? -6.93 -8.219 -17.297 1 97.19 201 GLU A O 1
ATOM 1599 N N . ALA A 1 202 ? -7.641 -6.875 -15.617 1 97.88 202 ALA A N 1
ATOM 1600 C CA . ALA A 1 202 ? -6.582 -7.32 -14.711 1 97.88 202 ALA A CA 1
ATOM 1601 C C . ALA A 1 202 ? -6.73 -8.805 -14.391 1 97.88 202 ALA A C 1
ATOM 1603 O O . ALA A 1 202 ? -5.75 -9.555 -14.422 1 97.88 202 ALA A O 1
ATOM 1604 N N . LYS A 1 203 ? -7.922 -9.242 -14.125 1 98.06 203 LYS A N 1
ATOM 1605 C CA . LYS A 1 203 ? -8.172 -10.641 -13.781 1 98.06 203 LYS A CA 1
ATOM 1606 C C . LYS A 1 203 ? -7.855 -11.555 -14.969 1 98.06 203 LYS A C 1
ATOM 1608 O O . LYS A 1 203 ? -7.27 -12.625 -14.789 1 98.06 203 LYS A O 1
ATOM 1613 N N . GLU A 1 204 ? -8.281 -11.148 -16.109 1 97.56 204 GLU A N 1
ATOM 1614 C CA . GLU A 1 204 ? -7.996 -11.93 -17.312 1 97.56 204 GLU A CA 1
ATOM 1615 C C . GLU A 1 204 ? -6.492 -12.039 -17.547 1 97.56 204 GLU A C 1
ATOM 1617 O O . GLU A 1 204 ? -5.992 -13.117 -17.891 1 97.56 204 GLU A O 1
ATOM 1622 N N . TYR A 1 205 ? -5.82 -10.938 -17.422 1 97.88 205 TYR A N 1
ATOM 1623 C CA . TYR A 1 205 ? -4.371 -10.938 -17.609 1 97.88 205 TYR A CA 1
ATOM 1624 C C . TYR A 1 205 ? -3.688 -11.844 -16.594 1 97.88 205 TYR A C 1
ATOM 1626 O O . TYR A 1 205 ? -2.791 -12.617 -16.938 1 97.88 205 TYR A O 1
ATOM 1634 N N . ILE A 1 206 ? -4.074 -11.75 -15.328 1 98.25 206 ILE A N 1
ATOM 1635 C CA . ILE A 1 206 ? -3.459 -12.539 -14.273 1 98.25 206 ILE A CA 1
ATOM 1636 C C . ILE A 1 206 ? -3.775 -14.016 -14.484 1 98.25 206 ILE A C 1
ATOM 1638 O O . ILE A 1 206 ? -2.941 -14.883 -14.203 1 98.25 206 ILE A O 1
ATOM 1642 N N . ASP A 1 207 ? -4.977 -14.266 -14.969 1 97.31 207 ASP A N 1
ATOM 1643 C CA . ASP A 1 207 ? -5.316 -15.633 -15.328 1 97.31 207 ASP A CA 1
ATOM 1644 C C . ASP A 1 207 ? -4.367 -16.172 -16.391 1 97.31 207 ASP A C 1
ATOM 1646 O O . ASP A 1 207 ? -3.945 -17.328 -16.328 1 97.31 207 ASP A O 1
ATOM 1650 N N . ASP A 1 208 ? -4.082 -15.383 -17.359 1 97.56 208 ASP A N 1
ATOM 1651 C CA . ASP A 1 208 ? -3.125 -15.758 -18.391 1 97.56 208 ASP A CA 1
ATOM 1652 C C . ASP A 1 208 ? -1.742 -16.016 -17.797 1 97.56 208 ASP A C 1
ATOM 1654 O O . ASP A 1 208 ? -1.05 -16.953 -18.203 1 97.56 208 ASP A O 1
ATOM 1658 N N . VAL A 1 209 ? -1.336 -15.18 -16.922 1 97.94 209 VAL A N 1
ATOM 1659 C CA . VAL A 1 209 ? -0.052 -15.352 -16.25 1 97.94 209 VAL A CA 1
ATOM 1660 C C . VAL A 1 209 ? -0.019 -16.703 -15.539 1 97.94 209 VAL A C 1
ATOM 1662 O O . VAL A 1 209 ? 0.958 -17.453 -15.656 1 97.94 209 VAL A O 1
ATOM 1665 N N . LEU A 1 210 ? -1.075 -17 -14.828 1 98.25 210 LEU A N 1
ATOM 1666 C CA . LEU A 1 210 ? -1.151 -18.25 -14.078 1 98.25 210 LEU A CA 1
ATOM 1667 C C . LEU A 1 210 ? -1.064 -19.453 -15.023 1 98.25 210 LEU A C 1
ATOM 1669 O O . LEU A 1 210 ? -0.45 -20.453 -14.688 1 98.25 210 LEU A O 1
ATOM 1673 N N . LEU A 1 211 ? -1.691 -19.312 -16.172 1 97.88 211 LEU A N 1
ATOM 1674 C CA . LEU A 1 211 ? -1.612 -20.391 -17.172 1 97.88 211 LEU A CA 1
ATOM 1675 C C . LEU A 1 211 ? -0.18 -20.562 -17.656 1 97.88 211 LEU A C 1
ATOM 1677 O O . LEU A 1 211 ? 0.288 -21.688 -17.828 1 97.88 211 LEU A O 1
ATOM 1681 N N . CYS A 1 212 ? 0.445 -19.5 -17.953 1 98.06 212 CYS A N 1
ATOM 1682 C CA . CYS A 1 212 ? 1.833 -19.547 -18.391 1 98.06 212 CYS A CA 1
ATOM 1683 C C . CYS A 1 212 ? 2.721 -20.188 -17.344 1 98.06 212 CYS A C 1
ATOM 1685 O O . CYS A 1 212 ? 3.562 -21.031 -17.656 1 98.06 212 CYS A O 1
ATOM 1687 N N . VAL A 1 213 ? 2.527 -19.844 -16.109 1 98.12 213 VAL A N 1
ATOM 1688 C CA . VAL A 1 213 ? 3.322 -20.375 -15 1 98.12 213 VAL A CA 1
ATOM 1689 C C . VAL A 1 213 ? 3.025 -21.859 -14.82 1 98.12 213 VAL A C 1
ATOM 1691 O O . VAL A 1 213 ? 3.939 -22.656 -14.609 1 98.12 213 VAL A O 1
ATOM 1694 N N . GLU A 1 214 ? 1.751 -22.188 -14.859 1 98.12 214 GLU A N 1
ATOM 1695 C CA . GLU A 1 214 ? 1.356 -23.578 -14.719 1 98.12 214 GLU A CA 1
ATOM 1696 C C . GLU A 1 214 ? 1.993 -24.453 -15.797 1 98.12 214 GLU A C 1
ATOM 1698 O O . GLU A 1 214 ? 2.488 -25.547 -15.516 1 98.12 214 GLU A O 1
ATOM 1703 N N . ASN A 1 215 ? 1.961 -24 -17.016 1 98.06 215 ASN A N 1
ATOM 1704 C CA . ASN A 1 215 ? 2.586 -24.734 -18.109 1 98.06 215 ASN A CA 1
ATOM 1705 C C . ASN A 1 215 ? 4.094 -24.859 -17.906 1 98.06 215 ASN A C 1
ATOM 1707 O O . ASN A 1 215 ? 4.668 -25.922 -18.188 1 98.06 215 ASN A O 1
ATOM 1711 N N . TYR A 1 216 ? 4.699 -23.828 -17.516 1 97.56 216 TYR A N 1
ATOM 1712 C CA . TYR A 1 216 ? 6.129 -23.797 -17.234 1 97.56 216 TYR A CA 1
ATOM 1713 C C . TYR A 1 216 ? 6.508 -24.859 -16.219 1 97.56 216 TYR A C 1
ATOM 1715 O O . TYR A 1 216 ? 7.504 -25.562 -16.375 1 97.56 216 TYR A O 1
ATOM 1723 N N . ILE A 1 217 ? 5.73 -24.953 -15.141 1 97.5 217 ILE A N 1
ATOM 1724 C CA . ILE A 1 217 ? 5.996 -25.875 -14.047 1 97.5 217 ILE A CA 1
ATOM 1725 C C . ILE A 1 217 ? 5.707 -27.312 -14.508 1 97.5 217 ILE A C 1
ATOM 1727 O O . ILE A 1 217 ? 6.504 -28.219 -14.258 1 97.5 217 ILE A O 1
ATOM 1731 N N . LEU A 1 218 ? 4.566 -27.484 -15.172 1 97.44 218 LEU A N 1
ATOM 1732 C CA . LEU A 1 218 ? 4.156 -28.828 -15.609 1 97.44 218 LEU A CA 1
ATOM 1733 C C . LEU A 1 218 ? 5.176 -29.406 -16.578 1 97.44 218 LEU A C 1
ATOM 1735 O O . LEU A 1 218 ? 5.473 -30.609 -16.516 1 97.44 218 LEU A O 1
ATOM 1739 N N . LYS A 1 219 ? 5.703 -28.562 -17.438 1 97.38 219 LYS A N 1
ATOM 1740 C CA . LYS A 1 219 ? 6.656 -29.016 -18.453 1 97.38 219 LYS A CA 1
ATOM 1741 C C . LYS A 1 219 ? 8.078 -29.031 -17.891 1 97.38 219 LYS A C 1
ATOM 1743 O O . LYS A 1 219 ? 9.008 -29.469 -18.578 1 97.38 219 LYS A O 1
ATOM 1748 N N . LYS A 1 220 ? 8.273 -28.547 -16.703 1 97.12 220 LYS A N 1
ATOM 1749 C CA . LYS A 1 220 ? 9.586 -28.406 -16.094 1 97.12 220 LYS A CA 1
ATOM 1750 C C . LYS A 1 220 ? 10.547 -27.672 -17.016 1 97.12 220 LYS A C 1
ATOM 1752 O O . LYS A 1 220 ? 11.68 -28.109 -17.234 1 97.12 220 LYS A O 1
ATOM 1757 N N . SER A 1 221 ? 10.016 -26.547 -17.578 1 96.69 221 SER A N 1
ATOM 1758 C CA . SER A 1 221 ? 10.766 -25.797 -18.578 1 96.69 221 SER A CA 1
ATOM 1759 C C . SER A 1 221 ? 12.008 -25.156 -17.969 1 96.69 221 SER A C 1
ATOM 1761 O O . SER A 1 221 ? 12.859 -24.641 -18.688 1 96.69 221 SER A O 1
ATOM 1763 N N . TYR A 1 222 ? 12.086 -25.203 -16.625 1 95.69 222 TYR A N 1
ATOM 1764 C CA . TYR A 1 222 ? 13.266 -24.688 -15.938 1 95.69 222 TYR A CA 1
ATOM 1765 C C . TYR A 1 222 ? 14.414 -25.672 -16.016 1 95.69 222 TYR A C 1
ATOM 1767 O O . TYR A 1 222 ? 15.523 -25.375 -15.562 1 95.69 222 TYR A O 1
ATOM 1775 N N . ARG A 1 223 ? 14.227 -26.75 -16.578 1 95.5 223 ARG A N 1
ATOM 1776 C CA . ARG A 1 223 ? 15.281 -27.734 -16.797 1 95.5 223 ARG A CA 1
ATOM 1777 C C . ARG A 1 223 ? 15.961 -27.516 -18.141 1 95.5 223 ARG A C 1
ATOM 1779 O O . ARG A 1 223 ? 15.344 -27.016 -19.078 1 95.5 223 ARG A O 1
ATOM 1786 N N . LYS A 1 224 ? 17.25 -27.953 -18.109 1 90.44 224 LYS A N 1
ATOM 1787 C CA . LYS A 1 224 ? 17.984 -27.906 -19.359 1 90.44 224 LYS A CA 1
ATOM 1788 C C . LYS A 1 224 ? 17.5 -28.969 -20.344 1 90.44 224 LYS A C 1
ATOM 1790 O O . LYS A 1 224 ? 17.219 -30.094 -19.938 1 90.44 224 LYS A O 1
ATOM 1795 N N . ILE A 1 225 ? 17.094 -28.562 -21.594 1 78.06 225 ILE A N 1
ATOM 1796 C CA . ILE A 1 225 ? 16.672 -29.5 -22.625 1 78.06 225 ILE A CA 1
ATOM 1797 C C . ILE A 1 225 ? 17.844 -30.406 -23.031 1 78.06 225 ILE A C 1
ATOM 1799 O O . ILE A 1 225 ? 18.938 -29.906 -23.312 1 78.06 225 ILE A O 1
ATOM 1803 N N . SER A 1 226 ? 17.828 -31.703 -22.672 1 61.62 226 SER A N 1
ATOM 1804 C CA . SER A 1 226 ? 18.828 -32.656 -23.141 1 61.62 226 SER A CA 1
ATOM 1805 C C . SER A 1 226 ? 18.844 -32.781 -24.656 1 61.62 226 SER A C 1
ATOM 1807 O O . SER A 1 226 ? 17.797 -32.594 -25.297 1 61.62 226 SER A O 1
ATOM 1809 N N . MET B 1 1 ? 2.871 27.031 6.34 1 93.25 1 MET B N 1
ATOM 1810 C CA . MET B 1 1 ? 2.25 26.156 7.32 1 93.25 1 MET B CA 1
ATOM 1811 C C . MET B 1 1 ? 0.735 26.125 7.145 1 93.25 1 MET B C 1
ATOM 1813 O O . MET B 1 1 ? 0.108 25.078 7.305 1 93.25 1 MET B O 1
ATOM 1817 N N . LYS B 1 2 ? 0.225 27.219 6.594 1 94.5 2 LYS B N 1
ATOM 1818 C CA . LYS B 1 2 ? -1.225 27.25 6.422 1 94.5 2 LYS B CA 1
ATOM 1819 C C . LYS B 1 2 ? -1.682 26.172 5.438 1 94.5 2 LYS B C 1
ATOM 1821 O O . LYS B 1 2 ? -2.607 25.406 5.727 1 94.5 2 LYS B O 1
ATOM 1826 N N . LYS B 1 3 ? -0.944 26.094 4.332 1 95.31 3 LYS B N 1
ATOM 1827 C CA . LYS B 1 3 ? -1.288 25.094 3.316 1 95.31 3 LYS B CA 1
ATOM 1828 C C . LYS B 1 3 ? -1.182 23.688 3.871 1 95.31 3 LYS B C 1
ATOM 1830 O O . LYS B 1 3 ? -2.045 22.844 3.607 1 95.31 3 LYS B O 1
ATOM 1835 N N . THR B 1 4 ? -0.164 23.406 4.629 1 96.75 4 THR B N 1
ATOM 1836 C CA . THR B 1 4 ? 0.067 22.094 5.219 1 96.75 4 THR B CA 1
ATOM 1837 C C . THR B 1 4 ? -1.053 21.734 6.191 1 96.75 4 THR B C 1
ATOM 1839 O O . THR B 1 4 ? -1.574 20.625 6.16 1 96.75 4 THR B O 1
ATOM 1842 N N . LYS B 1 5 ? -1.429 22.688 7.012 1 97.94 5 LYS B N 1
ATOM 1843 C CA . LYS B 1 5 ? -2.486 22.469 7.992 1 97.94 5 LYS B CA 1
ATOM 1844 C C . LYS B 1 5 ? -3.838 22.281 7.312 1 97.94 5 LYS B C 1
ATOM 1846 O O . LYS B 1 5 ? -4.652 21.453 7.75 1 97.94 5 LYS B O 1
ATOM 1851 N N . ASP B 1 6 ? -4.059 23.047 6.27 1 97.56 6 ASP B N 1
ATOM 1852 C CA . ASP B 1 6 ? -5.301 22.906 5.52 1 97.56 6 ASP B CA 1
ATOM 1853 C C . ASP B 1 6 ? -5.41 21.531 4.879 1 97.56 6 ASP B C 1
ATOM 1855 O O . ASP B 1 6 ? -6.477 20.906 4.891 1 97.56 6 ASP B O 1
ATOM 1859 N N . GLU B 1 7 ? -4.32 21.078 4.297 1 97.06 7 GLU B N 1
ATOM 1860 C CA . GLU B 1 7 ? -4.309 19.766 3.678 1 97.06 7 GLU B CA 1
ATOM 1861 C C . GLU B 1 7 ? -4.527 18.656 4.715 1 97.06 7 GLU B C 1
ATOM 1863 O O . GLU B 1 7 ? -5.215 17.672 4.445 1 97.06 7 GLU B O 1
ATOM 1868 N N . PHE B 1 8 ? -3.91 18.906 5.887 1 98.31 8 PHE B N 1
ATOM 1869 C CA . PHE B 1 8 ? -4.105 17.953 6.98 1 98.31 8 PHE B CA 1
ATOM 1870 C C . PHE B 1 8 ? -5.57 17.891 7.391 1 98.31 8 PHE B C 1
ATOM 1872 O O . PHE B 1 8 ? -6.137 16.812 7.543 1 98.31 8 PHE B O 1
ATOM 1879 N N . LYS B 1 9 ? -6.168 18.984 7.5 1 98.12 9 LYS B N 1
ATOM 1880 C CA . LYS B 1 9 ? -7.574 19.047 7.895 1 98.12 9 LYS B CA 1
ATOM 1881 C C . LYS B 1 9 ? -8.469 18.391 6.855 1 98.12 9 LYS B C 1
ATOM 1883 O O . LYS B 1 9 ? -9.43 17.688 7.207 1 98.12 9 LYS B O 1
ATOM 1888 N N . LYS B 1 10 ? -8.148 18.656 5.641 1 97.25 10 LYS B N 1
ATOM 1889 C CA . LYS B 1 10 ? -8.898 18.047 4.547 1 97.25 10 LYS B CA 1
ATOM 1890 C C . LYS B 1 10 ? -8.852 16.516 4.629 1 97.25 10 LYS B C 1
ATOM 1892 O O . LYS B 1 10 ? -9.875 15.852 4.453 1 97.25 10 LYS B O 1
ATOM 1897 N N . ARG B 1 11 ? -7.742 15.984 4.938 1 97.94 11 ARG B N 1
ATOM 1898 C CA . ARG B 1 11 ? -7.574 14.539 5.008 1 97.94 11 ARG B CA 1
ATOM 1899 C C . ARG B 1 11 ? -8.219 13.977 6.27 1 97.94 11 ARG B C 1
ATOM 1901 O O . ARG B 1 11 ? -8.734 12.852 6.258 1 97.94 11 ARG B O 1
ATOM 1908 N N . CYS B 1 12 ? -8.164 14.758 7.332 1 98.56 12 CYS B N 1
ATOM 1909 C CA . CYS B 1 12 ? -8.883 14.352 8.531 1 98.56 12 CYS B CA 1
ATOM 1910 C C . CYS B 1 12 ? -10.375 14.219 8.25 1 98.56 12 CYS B C 1
ATOM 1912 O O . CYS B 1 12 ? -11.016 13.266 8.695 1 98.56 12 CYS B O 1
ATOM 1914 N N . VAL B 1 13 ? -10.875 15.188 7.539 1 98.06 13 VAL B N 1
ATOM 1915 C CA . VAL B 1 13 ? -12.297 15.18 7.207 1 98.06 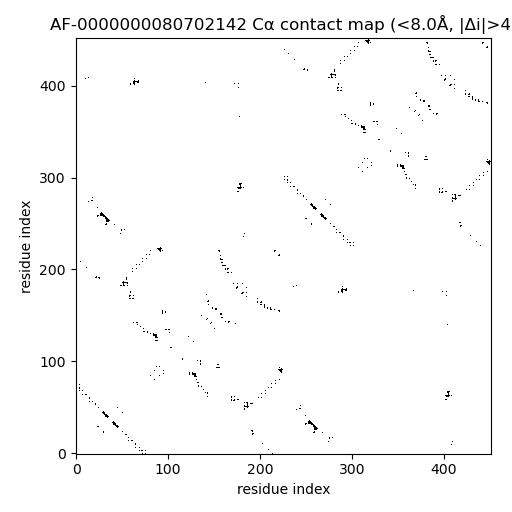13 VAL B CA 1
ATOM 1916 C C . VAL B 1 13 ? -12.633 13.938 6.379 1 98.06 13 VAL B C 1
ATOM 1918 O O . VAL B 1 13 ? -13.672 13.312 6.586 1 98.06 13 VAL B O 1
ATOM 1921 N N . GLU B 1 14 ? -11.797 13.633 5.473 1 97.94 14 GLU B N 1
ATOM 1922 C CA . GLU B 1 14 ? -11.992 12.453 4.633 1 97.94 14 GLU B CA 1
ATOM 1923 C C . GLU B 1 14 ? -12.016 11.18 5.469 1 97.94 14 GLU B C 1
ATOM 1925 O O . GLU B 1 14 ? -12.898 10.336 5.305 1 97.94 14 GLU B O 1
ATOM 1930 N N . VAL B 1 15 ? -11.055 11.031 6.363 1 98.62 15 VAL B N 1
ATOM 1931 C CA . VAL B 1 15 ? -10.969 9.867 7.242 1 98.62 15 VAL B CA 1
ATOM 1932 C C . VAL B 1 15 ? -12.211 9.805 8.125 1 98.62 15 VAL B C 1
ATOM 1934 O O . VAL B 1 15 ? -12.805 8.734 8.297 1 98.62 15 VAL B O 1
ATOM 1937 N N . ASP B 1 16 ? -12.594 10.945 8.68 1 98.25 16 ASP B N 1
ATOM 1938 C CA . ASP B 1 16 ? -13.734 11 9.586 1 98.25 16 ASP B CA 1
ATOM 1939 C C . ASP B 1 16 ? -15.023 10.602 8.867 1 98.25 16 ASP B C 1
ATOM 1941 O O . ASP B 1 16 ? -15.859 9.898 9.43 1 98.25 16 ASP B O 1
ATOM 1945 N N . LYS B 1 17 ? -15.164 11.125 7.672 1 96.88 17 LYS B N 1
ATOM 1946 C CA . LYS B 1 17 ? -16.344 10.766 6.883 1 96.88 17 LYS B CA 1
ATOM 1947 C C . LYS B 1 17 ? -16.422 9.258 6.672 1 96.88 17 LYS B C 1
ATOM 1949 O O . LYS B 1 17 ? -17.5 8.664 6.801 1 96.88 17 LYS B O 1
ATOM 1954 N N . TYR B 1 18 ? -15.383 8.656 6.371 1 98.06 18 TYR B N 1
ATOM 1955 C CA . TYR B 1 18 ? -15.312 7.223 6.129 1 98.06 18 TYR B CA 1
ATOM 1956 C C . TYR B 1 18 ? -15.602 6.441 7.402 1 98.06 18 TYR B C 1
ATOM 1958 O O . TYR B 1 18 ? -16.422 5.527 7.402 1 98.06 18 TYR B O 1
ATOM 1966 N N . LEU B 1 19 ? -14.961 6.836 8.492 1 97.88 19 LEU B N 1
ATOM 1967 C CA . LEU B 1 19 ? -15.109 6.109 9.75 1 97.88 19 LEU B CA 1
ATOM 1968 C C . LEU B 1 19 ? -16.5 6.309 10.328 1 97.88 19 LEU B C 1
ATOM 1970 O O . LEU B 1 19 ? -17.047 5.402 10.961 1 97.88 19 LEU B O 1
ATOM 1974 N N . ASP B 1 20 ? -17.062 7.445 10.094 1 96.31 20 ASP B N 1
ATOM 1975 C CA . ASP B 1 20 ? -18.438 7.684 10.523 1 96.31 20 ASP B CA 1
ATOM 1976 C C . ASP B 1 20 ? -19.406 6.707 9.852 1 96.31 20 ASP B C 1
ATOM 1978 O O . ASP B 1 20 ? -20.312 6.184 10.492 1 96.31 20 ASP B O 1
ATOM 1982 N N . ALA B 1 21 ? -19.203 6.516 8.586 1 95.19 21 ALA B N 1
ATOM 1983 C CA . ALA B 1 21 ? -20.016 5.535 7.863 1 95.19 21 ALA B CA 1
ATOM 1984 C C . ALA B 1 21 ? -19.781 4.129 8.406 1 95.19 21 ALA B C 1
ATOM 1986 O O . ALA B 1 21 ? -20.734 3.363 8.594 1 95.19 21 ALA B O 1
ATOM 1987 N N . LEU B 1 22 ? -18.578 3.812 8.703 1 95.56 22 LEU B N 1
ATOM 1988 C CA . LEU B 1 22 ? -18.234 2.479 9.188 1 95.56 22 LEU B CA 1
ATOM 1989 C C . LEU B 1 22 ? -18.812 2.238 10.578 1 95.56 22 LEU B C 1
ATOM 1991 O O . LEU B 1 22 ? -19.125 1.101 10.945 1 95.56 22 LEU B O 1
ATOM 1995 N N . SER B 1 23 ? -18.891 3.25 11.367 1 94.94 23 SER B N 1
ATOM 1996 C CA . SER B 1 23 ? -19.406 3.117 12.727 1 94.94 23 SER B CA 1
ATOM 1997 C C . SER B 1 23 ? -20.812 2.525 12.734 1 94.94 23 SER B C 1
ATOM 1999 O O . SER B 1 23 ? -21.219 1.897 13.719 1 94.94 23 SER B O 1
ATOM 2001 N N . LEU B 1 24 ? -21.547 2.635 11.602 1 92.44 24 LEU B N 1
ATOM 2002 C CA . LEU B 1 24 ? -22.891 2.068 11.492 1 92.44 24 LEU B CA 1
ATOM 2003 C C . LEU B 1 24 ? -22.828 0.548 11.391 1 92.44 24 LEU B C 1
ATOM 2005 O O . LEU B 1 24 ? -23.75 -0.143 11.812 1 92.44 24 LEU B O 1
ATOM 2009 N N . LEU B 1 25 ? -21.734 0.04 10.898 1 89.88 25 LEU B N 1
ATOM 2010 C CA . LEU B 1 25 ? -21.609 -1.393 10.656 1 89.88 25 LEU B CA 1
ATOM 2011 C C . LEU B 1 25 ? -21.609 -2.166 11.977 1 89.88 25 LEU B C 1
ATOM 2013 O O . LEU B 1 25 ? -21.875 -3.369 11.992 1 89.88 25 LEU B O 1
ATOM 2017 N N . ASP B 1 26 ? -21.297 -1.542 13.07 1 86 26 ASP B N 1
ATOM 2018 C CA . ASP B 1 26 ? -21.25 -2.178 14.383 1 86 26 ASP B CA 1
ATOM 2019 C C . ASP B 1 26 ? -22.641 -2.176 15.031 1 86 26 ASP B C 1
ATOM 2021 O O . ASP B 1 26 ? -22.828 -2.768 16.094 1 86 26 ASP B O 1
ATOM 2025 N N . LYS B 1 27 ? -23.594 -1.528 14.398 1 83.69 27 LYS B N 1
ATOM 2026 C CA . LYS B 1 27 ? -24.875 -1.296 15.055 1 83.69 27 LYS B CA 1
ATOM 2027 C C . LYS B 1 27 ? -25.875 -2.387 14.695 1 83.69 27 LYS B C 1
ATOM 2029 O O . LYS B 1 27 ? -26.984 -2.41 15.227 1 83.69 27 LYS B O 1
ATOM 2034 N N . GLY B 1 28 ? -25.547 -3.311 13.883 1 85.31 28 GLY B N 1
ATOM 2035 C CA . GLY B 1 28 ? -26.438 -4.391 13.516 1 85.31 28 GLY B CA 1
ATOM 2036 C C . GLY B 1 28 ? -26.281 -4.852 12.086 1 85.31 28 GLY B C 1
ATOM 2037 O O . GLY B 1 28 ? -25.172 -4.832 11.547 1 85.31 28 GLY B O 1
ATOM 2038 N N . ASN B 1 29 ? -27.422 -5.32 11.57 1 90.69 29 ASN B N 1
ATOM 2039 C CA . ASN B 1 29 ? -27.422 -5.734 10.172 1 90.69 29 ASN B CA 1
ATOM 2040 C C . ASN B 1 29 ? -27.516 -4.535 9.234 1 90.69 29 ASN B C 1
ATOM 2042 O O . ASN B 1 29 ? -28.422 -3.719 9.352 1 90.69 29 ASN B O 1
ATOM 2046 N N . CYS B 1 30 ? -26.578 -4.445 8.359 1 94.94 30 CYS B N 1
ATOM 2047 C CA . CYS B 1 30 ? -26.516 -3.26 7.512 1 94.94 30 CYS B CA 1
ATOM 2048 C C . CYS B 1 30 ? -26.719 -3.623 6.047 1 94.94 30 CYS B C 1
ATOM 2050 O O . CYS B 1 30 ? -26.406 -4.742 5.633 1 94.94 30 CYS B O 1
ATOM 2052 N N . GLN B 1 31 ? -27.297 -2.727 5.34 1 95.38 31 GLN B N 1
ATOM 2053 C CA . GLN B 1 31 ? -27.516 -2.881 3.906 1 95.38 31 GLN B CA 1
ATOM 2054 C C . GLN B 1 31 ? -27.266 -1.569 3.168 1 95.38 31 GLN B C 1
ATOM 2056 O O . GLN B 1 31 ? -27.438 -0.489 3.738 1 95.38 31 GLN B O 1
ATOM 2061 N N . LEU B 1 32 ? -26.828 -1.638 1.992 1 95.31 32 LEU B N 1
ATOM 2062 C CA . LEU B 1 32 ? -26.75 -0.528 1.048 1 95.31 32 LEU B CA 1
ATOM 2063 C C . LEU B 1 32 ? -28.016 -0.443 0.203 1 95.31 32 LEU B C 1
ATOM 2065 O O . LEU B 1 32 ? -28.391 -1.415 -0.451 1 95.31 32 LEU B O 1
ATOM 2069 N N . THR B 1 33 ? -28.672 0.661 0.331 1 94.88 33 THR B N 1
ATOM 2070 C CA . THR B 1 33 ? -29.891 0.873 -0.432 1 94.88 33 THR B CA 1
ATOM 2071 C C . THR B 1 33 ? -29.734 2.053 -1.388 1 94.88 33 THR B C 1
ATOM 2073 O O . THR B 1 33 ? -29.406 3.16 -0.965 1 94.88 33 THR B O 1
ATOM 2076 N N . CYS B 1 34 ? -29.953 1.791 -2.66 1 94.38 34 CYS B N 1
ATOM 2077 C CA . CYS B 1 34 ? -29.891 2.848 -3.662 1 94.38 34 CYS B CA 1
ATOM 2078 C C . CYS B 1 34 ? -31.203 2.969 -4.41 1 94.38 34 CYS B C 1
ATOM 2080 O O . CYS B 1 34 ? -31.812 1.961 -4.785 1 94.38 34 CYS B O 1
ATOM 2082 N N . THR B 1 35 ? -31.656 4.172 -4.527 1 92.94 35 THR B N 1
ATOM 2083 C CA . THR B 1 35 ? -32.906 4.457 -5.211 1 92.94 35 THR B CA 1
ATOM 2084 C C . THR B 1 35 ? -32.656 5.18 -6.531 1 92.94 35 THR B C 1
ATOM 2086 O O . THR B 1 35 ? -31.984 6.203 -6.562 1 92.94 35 THR B O 1
ATOM 2089 N N . ASP B 1 36 ? -33.281 4.578 -7.605 1 89.06 36 ASP B N 1
ATOM 2090 C CA . ASP B 1 36 ? -33.062 5.184 -8.922 1 89.06 36 ASP B CA 1
ATOM 2091 C C . ASP B 1 36 ? -34.031 6.355 -9.133 1 89.06 36 ASP B C 1
ATOM 2093 O O . ASP B 1 36 ? -34.719 6.773 -8.211 1 89.06 36 ASP B O 1
ATOM 2097 N N . LEU B 1 37 ? -33.812 6.91 -10.281 1 87.38 37 LEU B N 1
ATOM 2098 C CA . LEU B 1 37 ? -34.594 8.086 -10.602 1 87.38 37 LEU B CA 1
ATOM 2099 C C . LEU B 1 37 ? -36.094 7.754 -10.617 1 87.38 37 LEU B C 1
ATOM 2101 O O . LEU B 1 37 ? -36.938 8.625 -10.359 1 87.38 37 LEU B O 1
ATOM 2105 N N . ALA B 1 38 ? -36.469 6.516 -10.875 1 91 38 ALA B N 1
ATOM 2106 C CA . ALA B 1 38 ? -37.875 6.078 -10.945 1 91 38 ALA B CA 1
ATOM 2107 C C . ALA B 1 38 ? -38.406 5.723 -9.555 1 91 38 ALA B C 1
ATOM 2109 O O . ALA B 1 38 ? -39.594 5.426 -9.391 1 91 38 ALA B O 1
ATOM 2110 N N . GLY B 1 39 ? -37.5 5.707 -8.625 1 88.5 39 GLY B N 1
ATOM 2111 C CA . GLY B 1 39 ? -37.906 5.402 -7.266 1 88.5 39 GLY B CA 1
ATOM 2112 C C . GLY B 1 39 ? -37.75 3.943 -6.898 1 88.5 39 GLY B C 1
ATOM 2113 O O . GLY B 1 39 ? -38.156 3.516 -5.816 1 88.5 39 GLY B O 1
ATOM 2114 N N . ASN B 1 40 ? -37.219 3.215 -7.758 1 91.19 40 ASN B N 1
ATOM 2115 C CA . ASN B 1 40 ? -36.969 1.808 -7.473 1 91.19 40 ASN B CA 1
ATOM 2116 C C . ASN B 1 40 ? -35.75 1.624 -6.605 1 91.19 40 ASN B C 1
ATOM 2118 O O . ASN B 1 40 ? -34.688 2.195 -6.895 1 91.19 40 ASN B O 1
ATOM 2122 N N . ALA B 1 41 ? -35.969 0.891 -5.492 1 90.81 41 ALA B N 1
ATOM 2123 C CA . ALA B 1 41 ? -34.875 0.67 -4.551 1 90.81 41 ALA B CA 1
ATOM 2124 C C . ALA B 1 41 ? -34.188 -0.656 -4.824 1 90.81 41 ALA B C 1
ATOM 2126 O O . ALA B 1 41 ? -34.844 -1.662 -5.117 1 90.81 41 ALA B O 1
ATOM 2127 N N . ILE B 1 42 ? -32.938 -0.588 -4.914 1 92.88 42 ILE B N 1
ATOM 2128 C CA . ILE B 1 42 ? -32.094 -1.781 -4.957 1 92.88 42 ILE B CA 1
ATOM 2129 C C . ILE B 1 42 ? -31.312 -1.91 -3.648 1 92.88 42 ILE B C 1
ATOM 2131 O O . ILE B 1 42 ? -30.719 -0.941 -3.178 1 92.88 42 ILE B O 1
ATOM 2135 N N . VAL B 1 43 ? -31.375 -3.133 -3.109 1 93.5 43 VAL B N 1
ATOM 2136 C CA . VAL B 1 43 ? -30.781 -3.338 -1.788 1 93.5 43 VAL B CA 1
ATOM 2137 C C . VAL B 1 43 ? -29.719 -4.43 -1.86 1 93.5 43 VAL B C 1
ATOM 2139 O O . VAL B 1 43 ? -29.906 -5.445 -2.533 1 93.5 43 VAL B O 1
ATOM 2142 N N . ARG B 1 44 ? -28.672 -4.105 -1.218 1 93.94 44 ARG B N 1
ATOM 2143 C CA . ARG B 1 44 ? -27.594 -5.09 -1.057 1 93.94 44 ARG B CA 1
ATOM 2144 C C . ARG B 1 44 ? -27.172 -5.195 0.402 1 93.94 44 ARG B C 1
ATOM 2146 O O . ARG B 1 44 ? -26.844 -4.188 1.032 1 93.94 44 ARG B O 1
ATOM 2153 N N . GLN B 1 45 ? -27.125 -6.434 0.859 1 95.06 45 GLN B N 1
ATOM 2154 C CA . GLN B 1 45 ? -26.672 -6.66 2.23 1 95.06 45 GLN B CA 1
ATOM 2155 C C . GLN B 1 45 ? -25.172 -6.449 2.369 1 95.06 45 GLN B C 1
ATOM 2157 O O . GLN B 1 45 ? -24.406 -6.824 1.481 1 95.06 45 GLN B O 1
ATOM 2162 N N . ILE B 1 46 ? -24.797 -5.828 3.443 1 96.12 46 ILE B N 1
ATOM 2163 C CA . ILE B 1 46 ? -23.391 -5.781 3.814 1 96.12 46 ILE B CA 1
ATOM 2164 C C . ILE B 1 46 ? -23.047 -7 4.668 1 96.12 46 ILE B C 1
ATOM 2166 O O . ILE B 1 46 ? -23.234 -6.988 5.883 1 96.12 46 ILE B O 1
ATOM 2170 N N . ASP B 1 47 ? -22.516 -7.957 4.008 1 95.06 47 ASP B N 1
ATOM 2171 C CA . ASP B 1 47 ? -22.188 -9.172 4.75 1 95.06 47 ASP B CA 1
ATOM 2172 C C . ASP B 1 47 ? -20.859 -9.016 5.504 1 95.06 47 ASP B C 1
ATOM 2174 O O . ASP B 1 47 ? -20.234 -7.961 5.449 1 95.06 47 ASP B O 1
ATOM 2178 N N . THR B 1 48 ? -20.469 -9.984 6.199 1 95.31 48 THR B N 1
ATOM 2179 C CA . THR B 1 48 ? -19.312 -9.961 7.082 1 95.31 48 THR B CA 1
ATOM 2180 C C . THR B 1 48 ? -18.047 -9.664 6.293 1 95.31 48 THR B C 1
ATOM 2182 O O . THR B 1 48 ? -17.203 -8.883 6.734 1 95.31 48 THR B O 1
ATOM 2185 N N . ASP B 1 49 ? -17.875 -10.219 5.117 1 96.62 49 ASP B N 1
ATOM 2186 C CA . ASP B 1 49 ? -16.672 -10.031 4.301 1 96.62 49 ASP B CA 1
ATOM 2187 C C . ASP B 1 49 ? -16.578 -8.586 3.814 1 96.62 49 ASP B C 1
ATOM 2189 O O . ASP B 1 49 ? -15.492 -7.984 3.873 1 96.62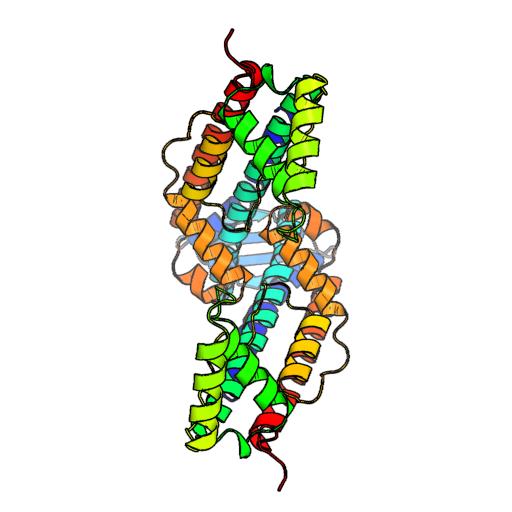 49 ASP B O 1
ATOM 2193 N N . LEU B 1 50 ? -17.688 -8.094 3.359 1 97.19 50 LEU B N 1
ATOM 2194 C CA . LEU B 1 50 ? -17.688 -6.715 2.896 1 97.19 50 LEU B CA 1
ATOM 2195 C C . LEU B 1 50 ? -17.359 -5.758 4.039 1 97.19 50 LEU B C 1
ATOM 2197 O O . LEU B 1 50 ? -16.609 -4.797 3.859 1 97.19 50 LEU B O 1
ATOM 2201 N N . ALA B 1 51 ? -17.969 -6.035 5.195 1 96.88 51 ALA B N 1
ATOM 2202 C CA . ALA B 1 51 ? -17.672 -5.207 6.363 1 96.88 51 ALA B CA 1
ATOM 2203 C C . ALA B 1 51 ? -16.188 -5.242 6.707 1 96.88 51 ALA B C 1
ATOM 2205 O O . ALA B 1 51 ? -15.602 -4.211 7.051 1 96.88 51 ALA B O 1
ATOM 2206 N N . ARG B 1 52 ? -15.594 -6.383 6.629 1 97.81 52 ARG B N 1
ATOM 2207 C CA . ARG B 1 52 ? -14.172 -6.551 6.918 1 97.81 52 ARG B CA 1
ATOM 2208 C C . ARG B 1 52 ? -13.312 -5.809 5.902 1 97.81 52 ARG B C 1
ATOM 2210 O O . ARG B 1 52 ? -12.305 -5.203 6.258 1 97.81 52 ARG B O 1
ATOM 2217 N N . ILE B 1 53 ? -13.695 -5.828 4.637 1 98.5 53 ILE B N 1
ATOM 2218 C CA . ILE B 1 53 ? -12.984 -5.113 3.584 1 98.5 53 ILE B CA 1
ATOM 2219 C C . ILE B 1 53 ? -13.016 -3.613 3.869 1 98.5 53 ILE B C 1
ATOM 2221 O O . ILE B 1 53 ? -11.984 -2.941 3.805 1 98.5 53 ILE B O 1
ATOM 2225 N N . LEU B 1 54 ? -14.18 -3.143 4.238 1 98.06 54 LEU B N 1
ATOM 2226 C CA . LEU B 1 54 ? -14.359 -1.725 4.527 1 98.06 54 LEU B CA 1
ATOM 2227 C C . LEU B 1 54 ? -13.516 -1.302 5.727 1 98.06 54 LEU B C 1
ATOM 2229 O O . LEU B 1 54 ? -12.914 -0.227 5.719 1 98.06 54 LEU B O 1
ATOM 2233 N N . LYS B 1 55 ? -13.469 -2.152 6.727 1 97.81 55 LYS B N 1
ATOM 2234 C CA . LYS B 1 55 ? -12.656 -1.868 7.902 1 97.81 55 LYS B CA 1
ATOM 2235 C C . LYS B 1 55 ? -11.172 -1.795 7.539 1 97.81 55 LYS B C 1
ATOM 2237 O O . LYS B 1 55 ? -10.469 -0.871 7.957 1 97.81 55 LYS B O 1
ATOM 2242 N N . ALA B 1 56 ? -10.727 -2.748 6.754 1 98.56 56 ALA B N 1
ATOM 2243 C CA . ALA B 1 56 ? -9.32 -2.805 6.359 1 98.56 56 ALA B CA 1
ATOM 2244 C C . ALA B 1 56 ? -8.922 -1.566 5.562 1 98.56 56 ALA B C 1
ATOM 2246 O O . ALA B 1 56 ? -7.801 -1.069 5.695 1 98.56 56 ALA B O 1
ATOM 2247 N N . ASN B 1 57 ? -9.82 -1.04 4.758 1 98.44 57 ASN B N 1
ATOM 2248 C CA . ASN B 1 57 ? -9.562 0.139 3.938 1 98.44 57 ASN B CA 1
ATOM 2249 C C . ASN B 1 57 ? -9.234 1.356 4.793 1 98.44 57 ASN B C 1
ATOM 2251 O O . ASN B 1 57 ? -8.523 2.26 4.348 1 98.44 57 ASN B O 1
ATOM 2255 N N . ALA B 1 58 ? -9.695 1.371 6.035 1 98.62 58 ALA B N 1
ATOM 2256 C CA . ALA B 1 58 ? -9.461 2.504 6.926 1 98.62 58 ALA B CA 1
ATOM 2257 C C . ALA B 1 58 ? -7.973 2.689 7.195 1 98.62 58 ALA B C 1
ATOM 2259 O O . ALA B 1 58 ? -7.496 3.818 7.336 1 98.62 58 ALA B O 1
ATOM 2260 N N . PHE B 1 59 ? -7.211 1.603 7.219 1 98.56 59 PHE B N 1
ATOM 2261 C CA . PHE B 1 59 ? -5.777 1.683 7.477 1 98.56 59 PHE B CA 1
ATOM 2262 C C . PHE B 1 59 ? -5.059 2.396 6.34 1 98.56 59 PHE B C 1
ATOM 2264 O O . PHE B 1 59 ? -4.078 3.107 6.566 1 98.56 59 PHE B O 1
ATOM 2271 N N . LEU B 1 60 ? -5.582 2.201 5.109 1 98.5 60 LEU B N 1
ATOM 2272 C CA . LEU B 1 60 ? -4.988 2.865 3.953 1 98.5 60 LEU B CA 1
ATOM 2273 C C . LEU B 1 60 ? -5.258 4.363 3.988 1 98.5 60 LEU B C 1
ATOM 2275 O O . LEU B 1 60 ? -4.375 5.168 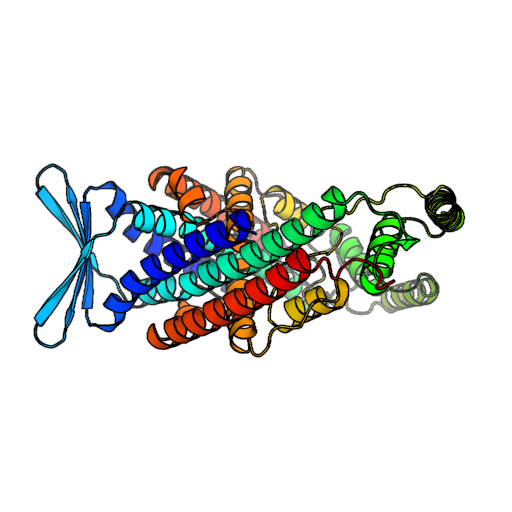3.676 1 98.5 60 LEU B O 1
ATOM 2279 N N . LEU B 1 61 ? -6.449 4.734 4.383 1 98.62 61 LEU B N 1
ATOM 2280 C CA . LEU B 1 61 ? -6.805 6.141 4.512 1 98.62 61 LEU B CA 1
ATOM 2281 C C . LEU B 1 61 ? -5.961 6.816 5.59 1 98.62 61 LEU B C 1
ATOM 2283 O O . LEU B 1 61 ? -5.477 7.934 5.395 1 98.62 61 LEU B O 1
ATOM 2287 N N . LEU B 1 62 ? -5.82 6.113 6.707 1 98.62 62 LEU B N 1
ATOM 2288 C CA . LEU B 1 62 ? -5.047 6.664 7.82 1 98.62 62 LEU B CA 1
ATOM 2289 C C . LEU B 1 62 ? -3.588 6.859 7.426 1 98.62 62 LEU B C 1
ATOM 2291 O O . LEU B 1 62 ? -2.996 7.898 7.715 1 98.62 62 LEU B O 1
ATOM 2295 N N . TYR B 1 63 ? -3.047 5.879 6.793 1 98.38 63 TYR B N 1
ATOM 2296 C CA . TYR B 1 63 ? -1.647 5.98 6.395 1 98.38 63 TYR B CA 1
ATOM 2297 C C . TYR B 1 63 ? -1.456 7.078 5.355 1 98.38 63 TYR B C 1
ATOM 2299 O O . TYR B 1 63 ? -0.445 7.785 5.363 1 98.38 63 TYR B O 1
ATOM 2307 N N . ASN B 1 64 ? -2.402 7.16 4.414 1 97.75 64 ASN B N 1
ATOM 2308 C CA . ASN B 1 64 ? -2.42 8.234 3.43 1 97.75 64 ASN B CA 1
ATOM 2309 C C . ASN B 1 64 ? -2.324 9.602 4.094 1 97.75 64 ASN B C 1
ATOM 2311 O O . ASN B 1 64 ? -1.517 10.445 3.688 1 97.75 64 ASN B O 1
ATOM 2315 N N . LEU B 1 65 ? -3.115 9.828 5.145 1 98.31 65 LEU B N 1
ATOM 2316 C CA . LEU B 1 65 ? -3.131 11.062 5.93 1 98.31 65 LEU B CA 1
ATOM 2317 C C . LEU B 1 65 ? -1.772 11.312 6.574 1 98.31 65 LEU B C 1
ATOM 2319 O O . LEU B 1 65 ? -1.236 12.414 6.492 1 98.31 65 LEU B O 1
ATOM 2323 N N . ILE B 1 66 ? -1.19 10.281 7.164 1 97.88 66 ILE B N 1
ATOM 2324 C CA . ILE B 1 66 ? 0.065 10.398 7.898 1 97.88 66 ILE B CA 1
ATOM 2325 C C . ILE B 1 66 ? 1.193 10.766 6.938 1 97.88 66 ILE B C 1
ATOM 2327 O O . ILE B 1 66 ? 1.859 11.789 7.109 1 97.88 66 ILE B O 1
ATOM 2331 N N . GLU B 1 67 ? 1.306 9.977 5.91 1 96.81 67 GLU B N 1
ATOM 2332 C CA . GLU B 1 67 ? 2.436 10.148 5.004 1 96.81 67 GLU B CA 1
ATOM 2333 C C . GLU B 1 67 ? 2.346 11.477 4.25 1 96.81 67 GLU B C 1
ATOM 2335 O O . GLU B 1 67 ? 3.348 12.172 4.09 1 96.81 67 GLU B O 1
ATOM 2340 N N . ALA B 1 68 ? 1.187 11.859 3.783 1 96.62 68 ALA B N 1
ATOM 2341 C CA . ALA B 1 68 ? 1 13.117 3.068 1 96.62 68 ALA B CA 1
ATOM 2342 C C . ALA B 1 68 ? 1.361 14.312 3.949 1 96.62 68 ALA B C 1
ATOM 2344 O O . ALA B 1 68 ? 2.004 15.258 3.49 1 96.62 68 ALA B O 1
ATOM 2345 N N . THR B 1 69 ? 0.902 14.266 5.199 1 97.5 69 THR B N 1
ATOM 2346 C CA . THR B 1 69 ? 1.13 15.391 6.098 1 97.5 69 THR B CA 1
ATOM 2347 C C . THR B 1 69 ? 2.617 15.547 6.398 1 97.5 69 THR B C 1
ATOM 2349 O O . THR B 1 69 ? 3.135 16.672 6.418 1 97.5 69 THR B O 1
ATOM 2352 N N . ILE B 1 70 ? 3.283 14.445 6.629 1 96.69 70 ILE B N 1
ATOM 2353 C CA . ILE B 1 70 ? 4.711 14.516 6.906 1 96.69 70 ILE B CA 1
ATOM 2354 C C . ILE B 1 70 ? 5.453 15.047 5.684 1 96.69 70 ILE B C 1
ATOM 2356 O O . ILE B 1 70 ? 6.336 15.898 5.801 1 96.69 70 ILE B O 1
ATOM 2360 N N . ARG B 1 71 ? 5.098 14.578 4.492 1 95.19 71 ARG B N 1
ATOM 2361 C CA . ARG B 1 71 ? 5.703 15.07 3.258 1 95.19 71 ARG B CA 1
ATOM 2362 C C . ARG B 1 71 ? 5.496 16.578 3.107 1 95.19 71 ARG B C 1
ATOM 2364 O O . ARG B 1 71 ? 6.426 17.297 2.768 1 95.19 71 ARG B O 1
ATOM 2371 N N . ASN B 1 72 ? 4.293 17.031 3.32 1 96.06 72 ASN B N 1
ATOM 2372 C CA . ASN B 1 72 ? 3.984 18.453 3.24 1 96.06 72 ASN B CA 1
ATOM 2373 C C . ASN B 1 72 ? 4.754 19.25 4.285 1 96.06 72 ASN B C 1
ATOM 2375 O O . ASN B 1 72 ? 5.129 20.391 4.043 1 96.06 72 ASN B O 1
ATOM 2379 N N . SER B 1 73 ? 4.914 18.656 5.449 1 96.5 73 SER B N 1
ATOM 2380 C CA . SER B 1 73 ? 5.656 19.312 6.516 1 96.5 73 SER B CA 1
ATOM 2381 C C . SER B 1 73 ? 7.121 19.516 6.133 1 96.5 73 SER B C 1
ATOM 2383 O O . SER B 1 73 ? 7.695 20.578 6.363 1 96.5 73 SER B O 1
ATOM 2385 N N . ILE B 1 74 ? 7.676 18.484 5.613 1 95.38 74 ILE B N 1
ATOM 2386 C CA . ILE B 1 74 ? 9.055 18.562 5.145 1 95.38 74 ILE B CA 1
ATOM 2387 C C . ILE B 1 74 ? 9.18 19.656 4.086 1 95.38 74 ILE B C 1
ATOM 2389 O O . ILE B 1 74 ? 10.086 20.484 4.148 1 95.38 74 ILE B O 1
ATOM 2393 N N . GLN B 1 75 ? 8.258 19.688 3.146 1 95.12 75 GLN B N 1
ATOM 2394 C CA . GLN B 1 75 ? 8.258 20.688 2.086 1 95.12 75 GLN B CA 1
ATOM 2395 C C . GLN B 1 75 ? 8.141 22.094 2.658 1 95.12 75 GLN B C 1
ATOM 2397 O O . GLN B 1 75 ? 8.766 23.031 2.158 1 95.12 75 GLN B O 1
ATOM 2402 N N . ALA B 1 76 ? 7.297 22.234 3.625 1 96.44 76 ALA B N 1
ATOM 2403 C CA . ALA B 1 76 ? 7.129 23.531 4.266 1 96.44 76 ALA B CA 1
ATOM 2404 C C . ALA B 1 76 ? 8.438 24.016 4.883 1 96.44 76 ALA B C 1
ATOM 2406 O O . ALA B 1 76 ? 8.789 25.188 4.766 1 96.44 76 ALA B O 1
ATOM 2407 N N . ILE B 1 77 ? 9.133 23.125 5.531 1 96.06 77 ILE B N 1
ATOM 2408 C CA . ILE B 1 77 ? 10.422 23.469 6.133 1 96.06 77 ILE B CA 1
ATOM 2409 C C . ILE B 1 77 ? 11.406 23.891 5.043 1 96.06 77 ILE B C 1
ATOM 2411 O O . ILE B 1 77 ? 12.039 24.938 5.137 1 96.06 77 ILE B O 1
ATOM 2415 N N . ILE B 1 78 ? 11.453 23.094 4.023 1 94.56 78 ILE B N 1
ATOM 2416 C CA . ILE B 1 78 ? 12.375 23.328 2.926 1 94.56 78 ILE B CA 1
ATOM 2417 C C . ILE B 1 78 ? 12.07 24.672 2.27 1 94.56 78 ILE B C 1
ATOM 2419 O O . ILE B 1 78 ? 12.977 25.469 2.002 1 94.56 78 ILE B O 1
ATOM 2423 N N . ASN B 1 79 ? 10.789 24.906 2.02 1 95.06 79 ASN B N 1
ATOM 2424 C CA . ASN B 1 79 ? 10.375 26.188 1.432 1 95.06 79 ASN B CA 1
ATOM 2425 C C . ASN B 1 79 ? 10.812 27.359 2.293 1 95.06 79 ASN B C 1
ATOM 2427 O O . ASN B 1 79 ? 11.234 28.391 1.769 1 95.06 79 ASN B O 1
ATOM 2431 N N . SER B 1 80 ? 10.648 27.203 3.574 1 95.62 80 SER B N 1
ATOM 2432 C CA . SER B 1 80 ? 11.039 28.266 4.484 1 95.62 80 SER B CA 1
ATOM 2433 C C . SER B 1 80 ? 12.547 28.516 4.445 1 95.62 80 SER B C 1
ATOM 2435 O O . SER B 1 80 ? 12.992 29.656 4.359 1 95.62 80 SER B O 1
ATOM 2437 N N . ILE B 1 81 ? 13.242 27.453 4.48 1 93.31 81 ILE B N 1
ATOM 2438 C CA . ILE B 1 81 ? 14.695 27.562 4.441 1 93.31 81 ILE B CA 1
ATOM 2439 C C . ILE B 1 81 ? 15.133 28.203 3.123 1 93.31 81 ILE B C 1
ATOM 2441 O O . ILE B 1 81 ? 15.906 29.156 3.117 1 93.31 81 ILE B O 1
ATOM 2445 N N . ASN B 1 82 ? 14.641 27.688 2.031 1 93.69 82 ASN B N 1
ATOM 2446 C CA . ASN B 1 82 ? 14.984 28.219 0.717 1 93.69 82 ASN B CA 1
ATOM 2447 C C . ASN B 1 82 ? 14.562 29.672 0.57 1 93.69 82 ASN B C 1
ATOM 2449 O O . ASN B 1 82 ? 15.258 30.469 -0.078 1 93.69 82 ASN B O 1
ATOM 2453 N N . GLY B 1 83 ? 13.484 29.969 1.085 1 94.19 83 GLY B N 1
ATOM 2454 C CA . GLY B 1 83 ? 12.977 31.328 1.015 1 94.19 83 GLY B CA 1
ATOM 2455 C C . GLY B 1 83 ? 13.852 32.344 1.741 1 94.19 83 GLY B C 1
ATOM 2456 O O . GLY B 1 83 ? 13.906 33.5 1.368 1 94.19 83 GLY B O 1
ATOM 2457 N N . ASP B 1 84 ? 14.578 31.875 2.787 1 93.94 84 ASP B N 1
ATOM 2458 C CA . ASP B 1 84 ? 15.406 32.75 3.615 1 93.94 84 ASP B CA 1
ATOM 2459 C C . ASP B 1 84 ? 16.75 33.031 2.959 1 93.94 84 ASP B C 1
ATOM 2461 O O . ASP B 1 84 ? 17.5 33.875 3.404 1 93.94 84 ASP B O 1
ATOM 2465 N N . LYS B 1 85 ? 17.047 32.281 1.89 1 92 85 LYS B N 1
ATOM 2466 C CA . LYS B 1 85 ? 18.281 32.531 1.126 1 92 85 LYS B CA 1
ATOM 2467 C C . LYS B 1 85 ? 19.484 32.594 2.045 1 92 85 LYS B C 1
ATOM 2469 O O . LYS B 1 85 ? 20.172 33.625 2.096 1 92 85 LYS B O 1
ATOM 2474 N N . LEU B 1 86 ? 19.781 31.531 2.701 1 90.19 86 LEU B N 1
ATOM 2475 C CA . LEU B 1 86 ? 20.828 31.484 3.717 1 90.19 86 LEU B CA 1
ATOM 2476 C C . LEU B 1 86 ? 22.109 30.875 3.15 1 90.19 86 LEU B C 1
ATOM 2478 O O . LEU B 1 86 ? 22.047 30.047 2.23 1 90.19 86 LEU B O 1
ATOM 2482 N N . GLU B 1 87 ? 23.188 31.344 3.67 1 88.44 87 GLU B N 1
ATOM 2483 C CA . GLU B 1 87 ? 24.484 30.734 3.395 1 88.44 87 GLU B CA 1
ATOM 2484 C C . GLU B 1 87 ? 24.797 29.625 4.391 1 88.44 87 GLU B C 1
ATOM 2486 O O . GLU B 1 87 ? 24.141 29.516 5.43 1 88.44 87 GLU B O 1
ATOM 2491 N N . PHE B 1 88 ? 25.781 28.828 4.031 1 87.44 88 PHE B N 1
ATOM 2492 C CA . PHE B 1 88 ? 26.156 27.656 4.809 1 87.44 88 PHE B CA 1
ATOM 2493 C C . PHE B 1 88 ? 26.438 28.031 6.262 1 87.44 88 PHE B C 1
ATOM 2495 O O . PHE B 1 88 ? 26.016 27.312 7.18 1 87.44 88 PHE B O 1
ATOM 2502 N N . ALA B 1 89 ? 27.047 29.172 6.48 1 89.38 89 ALA B N 1
ATOM 2503 C CA . ALA B 1 89 ? 27.453 29.578 7.82 1 89.38 89 ALA B CA 1
ATOM 2504 C C . ALA B 1 89 ? 26.266 30.078 8.633 1 89.38 89 ALA B C 1
ATOM 2506 O O . ALA B 1 89 ? 26.344 30.203 9.852 1 89.38 89 ALA B O 1
ATOM 2507 N N . GLN B 1 90 ? 25.141 30.312 8.008 1 92.06 90 GLN B N 1
ATOM 2508 C CA . GLN B 1 90 ? 23.984 30.922 8.648 1 92.06 90 GLN B CA 1
ATOM 2509 C C . GLN B 1 90 ? 22.969 29.859 9.07 1 92.06 90 GLN B C 1
ATOM 2511 O O . GLN B 1 90 ? 21.984 30.156 9.75 1 92.06 90 GLN B O 1
ATOM 2516 N N . ILE B 1 91 ? 23.188 28.594 8.648 1 91.88 91 ILE B N 1
ATOM 2517 C CA . ILE B 1 91 ? 22.219 27.547 8.969 1 91.88 91 ILE B CA 1
ATOM 2518 C C . ILE B 1 91 ? 22.75 26.688 10.117 1 91.88 91 ILE B C 1
ATOM 2520 O O . ILE B 1 91 ? 23.969 26.625 10.336 1 91.88 91 ILE B O 1
ATOM 2524 N N . SER B 1 92 ? 21.828 26.125 10.898 1 91.06 92 SER B N 1
ATOM 2525 C CA . SER B 1 92 ? 22.172 25.328 12.078 1 91.06 92 SER B CA 1
ATOM 2526 C C . SER B 1 92 ? 23.016 24.109 11.695 1 91.06 92 SER B C 1
ATOM 2528 O O . SER B 1 92 ? 23.062 23.719 10.531 1 91.06 92 SER B O 1
ATOM 2530 N N . ASP B 1 93 ? 23.594 23.422 12.68 1 89.06 93 ASP B N 1
ATOM 2531 C CA . ASP B 1 93 ? 24.469 22.266 12.461 1 89.06 93 ASP B CA 1
ATOM 2532 C C . ASP B 1 93 ? 23.703 21.109 11.828 1 89.06 93 ASP B C 1
ATOM 2534 O O . ASP B 1 93 ? 24.219 20.438 10.93 1 89.06 93 ASP B O 1
ATOM 2538 N N . LYS B 1 94 ? 22.578 20.922 12.336 1 90 94 LYS B N 1
ATOM 2539 C CA . LYS B 1 94 ? 21.766 19.828 11.805 1 90 94 LYS B CA 1
ATOM 2540 C C . LYS B 1 94 ? 21.422 20.062 10.336 1 90 94 LYS B C 1
ATOM 2542 O O . LYS B 1 94 ? 21.5 19.141 9.523 1 90 94 LYS B O 1
ATOM 2547 N N . VAL B 1 95 ? 21.078 21.203 9.977 1 90.62 95 VAL B N 1
ATOM 2548 C CA . VAL B 1 95 ? 20.688 21.531 8.602 1 90.62 95 VAL B CA 1
ATOM 2549 C C . VAL B 1 95 ? 21.922 21.547 7.707 1 90.62 95 VAL B C 1
ATOM 2551 O O . VAL B 1 95 ? 21.859 21.172 6.535 1 90.62 95 VAL B O 1
ATOM 2554 N N . GLN B 1 96 ? 23.125 21.969 8.273 1 88.31 96 GLN B N 1
ATOM 2555 C CA . GLN B 1 96 ? 24.375 21.844 7.535 1 88.31 96 GLN B CA 1
ATOM 2556 C C . GLN B 1 96 ? 24.641 20.391 7.152 1 88.31 96 GLN B C 1
ATOM 2558 O O . GLN B 1 96 ? 24.984 20.109 6.008 1 88.31 96 GLN B O 1
ATOM 2563 N N . GLU B 1 97 ? 24.422 19.562 8.125 1 87.62 97 GLU B N 1
ATOM 2564 C CA . GLU B 1 97 ? 24.625 18.141 7.867 1 87.62 97 GLU B CA 1
ATOM 2565 C C . GLU B 1 97 ? 23.688 17.641 6.766 1 87.62 97 GLU B C 1
ATOM 2567 O O . GLU B 1 97 ? 24.094 16.891 5.883 1 87.62 97 GLU B O 1
ATOM 2572 N N . LEU B 1 98 ? 22.469 18 6.883 1 87.69 98 LEU B N 1
ATOM 2573 C CA . LEU B 1 98 ? 21.453 17.594 5.914 1 87.69 98 LEU B CA 1
ATOM 2574 C C . LEU B 1 98 ? 21.828 18.062 4.512 1 87.69 98 LEU B C 1
ATOM 2576 O O . LEU B 1 98 ? 21.672 17.328 3.539 1 87.69 98 LEU B O 1
ATOM 2580 N N . TRP B 1 99 ? 22.328 19.312 4.383 1 85.69 99 TRP B N 1
ATOM 2581 C CA . TRP B 1 99 ? 22.688 19.875 3.088 1 85.69 99 TRP B CA 1
ATOM 2582 C C . TRP B 1 99 ? 23.891 19.125 2.496 1 85.69 99 TRP B C 1
ATOM 2584 O O . TRP B 1 99 ? 23.922 18.844 1.296 1 85.69 99 TRP B O 1
ATOM 2594 N N . LEU B 1 100 ? 24.828 18.859 3.326 1 82.25 100 LEU B N 1
ATOM 2595 C CA . LEU B 1 100 ? 26 18.109 2.875 1 82.25 100 LEU B CA 1
ATOM 2596 C C . LEU B 1 100 ? 25.609 16.734 2.357 1 82.25 100 LEU B C 1
ATOM 2598 O O . LEU B 1 100 ? 26.094 16.297 1.311 1 82.25 100 LEU B O 1
ATOM 2602 N N . ARG B 1 101 ? 24.734 16.109 3.072 1 81.31 101 ARG B N 1
ATOM 2603 C CA . ARG B 1 101 ? 24.25 14.797 2.637 1 81.31 101 ARG B CA 1
ATOM 2604 C C . ARG B 1 101 ? 23.562 14.891 1.277 1 81.31 101 ARG B C 1
ATOM 2606 O O . ARG B 1 101 ? 23.734 14.008 0.428 1 81.31 101 ARG B O 1
ATOM 2613 N N . GLN B 1 102 ? 22.766 15.852 1.132 1 82.69 102 GLN B N 1
ATOM 2614 C CA . GLN B 1 102 ? 22.094 16.078 -0.144 1 82.69 102 GLN B CA 1
ATOM 2615 C C . GLN B 1 102 ? 23.109 16.25 -1.275 1 82.69 102 GLN B C 1
ATOM 2617 O O . GLN B 1 102 ? 22.922 15.695 -2.363 1 82.69 102 GLN B O 1
ATOM 2622 N N . GLU B 1 103 ? 24.188 16.969 -1.015 1 78.06 103 GLU B N 1
ATOM 2623 C CA . GLU B 1 103 ? 25.188 17.266 -2.035 1 78.06 103 GLU B CA 1
ATOM 2624 C C . GLU B 1 103 ? 26 16.031 -2.396 1 78.06 103 GLU B C 1
ATOM 2626 O O . GLU B 1 103 ? 26.422 15.867 -3.543 1 78.06 103 GLU B O 1
ATOM 2631 N N . ILE B 1 104 ? 26.047 15.117 -1.47 1 77.75 104 ILE B N 1
ATOM 2632 C CA . ILE B 1 104 ? 26.891 13.945 -1.683 1 77.75 104 ILE B CA 1
ATOM 2633 C C . ILE B 1 104 ? 26.062 12.805 -2.256 1 77.75 104 ILE B C 1
ATOM 2635 O O . ILE B 1 104 ? 26.594 11.883 -2.875 1 77.75 104 ILE B O 1
ATOM 2639 N N . SER B 1 105 ? 24.828 12.812 -1.933 1 74.06 105 SER B N 1
ATOM 2640 C CA . SER B 1 105 ? 23.953 11.727 -2.355 1 74.06 105 SER B CA 1
ATOM 2641 C C . SER B 1 105 ? 24 11.531 -3.867 1 74.06 105 SER B C 1
ATOM 2643 O O . SER B 1 105 ? 23.75 10.43 -4.363 1 74.06 105 SER B O 1
ATOM 2645 N N . ASP B 1 106 ? 24.344 12.344 -4.617 1 63.69 106 ASP B N 1
ATOM 2646 C CA . ASP B 1 106 ? 24.391 12.281 -6.074 1 63.69 106 ASP B CA 1
ATOM 2647 C C . ASP B 1 106 ? 25.672 11.625 -6.559 1 63.69 106 ASP B C 1
ATOM 2649 O O . ASP B 1 106 ? 25.859 11.414 -7.758 1 63.69 106 ASP B O 1
ATOM 2653 N N . ILE B 1 107 ? 26.391 11.281 -5.562 1 61.5 107 ILE B N 1
ATOM 2654 C CA . ILE B 1 107 ? 27.703 10.742 -5.926 1 61.5 107 ILE B CA 1
ATOM 2655 C C . ILE B 1 107 ? 27.578 9.258 -6.242 1 61.5 107 ILE B C 1
ATOM 2657 O O . ILE B 1 107 ? 27.203 8.461 -5.375 1 61.5 107 ILE B O 1
ATOM 2661 N N . LYS B 1 108 ? 27.438 8.852 -7.426 1 61.16 108 LYS B N 1
ATOM 2662 C CA . LYS B 1 108 ? 27.359 7.465 -7.883 1 61.16 108 LYS B CA 1
ATOM 2663 C C . LYS B 1 108 ? 28.719 6.789 -7.816 1 61.16 108 LYS B C 1
ATOM 2665 O O . LYS B 1 108 ? 28.812 5.578 -7.59 1 61.16 108 LYS B O 1
ATOM 2670 N N . ASN B 1 109 ? 29.781 7.527 -8.109 1 62.94 109 ASN B N 1
ATOM 2671 C CA . ASN B 1 109 ? 31.109 6.945 -8.203 1 62.94 109 ASN B CA 1
ATOM 2672 C C . ASN B 1 109 ? 32.094 7.648 -7.27 1 62.94 109 ASN B C 1
ATOM 2674 O O . ASN B 1 109 ? 32.156 8.875 -7.219 1 62.94 109 ASN B O 1
ATOM 2678 N N . THR B 1 110 ? 32.625 6.855 -6.32 1 59.25 110 THR B N 1
ATOM 2679 C CA . THR B 1 110 ? 33.594 7.285 -5.324 1 59.25 110 THR B CA 1
ATOM 2680 C C . THR B 1 110 ? 34.688 8.125 -5.973 1 59.25 110 THR B C 1
ATOM 2682 O O . THR B 1 110 ? 35.25 9.023 -5.344 1 59.25 110 THR B O 1
ATOM 2685 N N . ASN B 1 111 ? 34.938 7.781 -7.219 1 62.19 111 ASN B N 1
ATOM 2686 C CA . ASN B 1 111 ? 36.062 8.469 -7.855 1 62.19 111 ASN B CA 1
ATOM 2687 C C . ASN B 1 111 ? 35.781 9.953 -8.023 1 62.19 111 ASN B C 1
ATOM 2689 O O . ASN B 1 111 ? 36.719 10.734 -8.289 1 62.19 111 ASN B O 1
ATOM 2693 N N . GLN B 1 112 ? 34.625 10.195 -7.734 1 64.44 112 GLN B N 1
ATOM 2694 C CA . GLN B 1 112 ? 34.281 11.594 -7.977 1 64.44 112 GLN B CA 1
ATOM 2695 C C . GLN B 1 112 ? 34.062 12.344 -6.66 1 64.44 112 GLN B C 1
ATOM 2697 O O . GLN B 1 112 ? 33.562 13.461 -6.656 1 64.44 112 GLN B O 1
ATOM 2702 N N . ASN B 1 113 ? 34.719 11.766 -5.629 1 72.69 113 ASN B N 1
ATOM 2703 C CA . ASN B 1 113 ? 34.562 12.375 -4.312 1 72.69 113 ASN B CA 1
ATOM 2704 C C . ASN B 1 113 ? 35.25 13.727 -4.223 1 72.69 113 ASN B C 1
ATOM 2706 O O . ASN B 1 113 ? 34.75 14.656 -3.615 1 72.69 113 ASN B O 1
ATOM 2710 N N . TYR B 1 114 ? 36.406 13.773 -4.91 1 69.38 114 TYR B N 1
ATOM 2711 C CA . TYR B 1 114 ? 37.156 15.023 -4.84 1 69.38 114 TYR B CA 1
ATOM 2712 C C . TYR B 1 114 ? 36.375 16.156 -5.496 1 69.38 114 TYR B C 1
ATOM 2714 O O . TYR B 1 114 ? 36.406 17.297 -5.008 1 69.38 114 TYR B O 1
ATOM 2722 N N . LEU B 1 115 ? 35.719 15.922 -6.555 1 70.88 115 LEU B N 1
ATOM 2723 C CA . LEU B 1 115 ? 34.969 16.953 -7.258 1 70.88 115 LEU B CA 1
ATOM 2724 C C . LEU B 1 115 ? 33.781 17.422 -6.422 1 70.88 115 LEU B C 1
ATOM 2726 O O . LEU B 1 115 ? 33.469 18.625 -6.383 1 70.88 115 LEU B O 1
ATOM 2730 N N . ILE B 1 116 ? 33.281 16.547 -5.75 1 77.19 116 ILE B N 1
ATOM 2731 C CA . ILE B 1 116 ? 32.094 16.859 -4.934 1 77.19 116 ILE B CA 1
ATOM 2732 C C . ILE B 1 116 ? 32.531 17.703 -3.734 1 77.19 116 ILE B C 1
ATOM 2734 O O . ILE B 1 116 ? 31.938 18.75 -3.461 1 77.19 116 ILE B O 1
ATOM 2738 N N . ILE B 1 117 ? 33.594 17.281 -3.143 1 74.69 117 ILE B N 1
ATOM 2739 C CA . ILE B 1 117 ? 34.094 18 -1.981 1 74.69 117 ILE B CA 1
ATOM 2740 C C . ILE B 1 117 ? 34.531 19.406 -2.398 1 74.69 117 ILE B C 1
ATOM 2742 O O . ILE B 1 117 ? 34.25 20.391 -1.708 1 74.69 117 ILE B O 1
ATOM 2746 N N . SER B 1 118 ? 35.188 19.438 -3.516 1 72.88 118 SER B N 1
ATOM 2747 C CA . SER B 1 118 ? 35.594 20.719 -4.043 1 72.88 118 SER B CA 1
ATOM 2748 C C . SER B 1 118 ? 34.406 21.625 -4.32 1 72.88 118 SER B C 1
ATOM 2750 O O . SER B 1 118 ? 34.438 22.812 -3.965 1 72.88 118 SER B O 1
ATOM 2752 N N . GLY B 1 119 ? 33.469 21.109 -4.895 1 75.31 119 GLY B N 1
ATOM 2753 C CA . GLY B 1 119 ? 32.25 21.875 -5.184 1 75.31 119 GLY B CA 1
ATOM 2754 C C . GLY B 1 119 ? 31.578 22.406 -3.938 1 75.31 119 GLY B C 1
ATOM 2755 O O . GLY B 1 119 ? 31.188 23.578 -3.885 1 75.31 119 GLY B O 1
ATOM 2756 N N . ILE B 1 120 ? 31.516 21.594 -3.006 1 80.25 120 ILE B N 1
ATOM 2757 C CA . ILE B 1 120 ? 30.922 21.969 -1.728 1 80.25 120 ILE B CA 1
ATOM 2758 C C . ILE B 1 120 ? 31.734 23.078 -1.08 1 80.25 120 ILE B C 1
ATOM 2760 O O . ILE B 1 120 ? 31.188 24.094 -0.649 1 80.25 120 ILE B O 1
ATOM 2764 N N . SER B 1 121 ? 33 22.953 -1.063 1 77.12 121 SER B N 1
ATOM 2765 C CA . SER B 1 121 ? 33.906 23.938 -0.458 1 77.12 121 SER B CA 1
ATOM 2766 C C . SER B 1 121 ? 33.781 25.281 -1.152 1 77.12 121 SER B C 1
ATOM 2768 O O . SER B 1 121 ? 33.75 26.328 -0.491 1 77.12 121 SER B O 1
ATOM 2770 N N . GLN B 1 122 ? 33.719 25.203 -2.406 1 78.56 122 GLN B N 1
ATOM 2771 C CA . GLN B 1 122 ? 33.625 26.453 -3.168 1 78.56 122 GLN B CA 1
ATOM 2772 C C . GLN B 1 122 ? 32.312 27.172 -2.875 1 78.56 122 GLN B C 1
ATOM 2774 O O . GLN B 1 122 ? 32.281 28.406 -2.756 1 78.56 122 GLN B O 1
ATOM 2779 N N . LYS B 1 123 ? 31.312 26.406 -2.818 1 78.12 123 LYS B N 1
ATOM 2780 C CA . LYS B 1 123 ? 30.016 27.016 -2.514 1 78.12 123 LYS B CA 1
ATOM 2781 C C . LYS B 1 123 ? 30.031 27.688 -1.146 1 78.12 123 LYS B C 1
ATOM 2783 O O . LYS B 1 123 ? 29.484 28.781 -0.983 1 78.12 123 LYS B O 1
ATOM 2788 N N . ILE B 1 124 ? 30.641 27.047 -0.253 1 80.38 124 ILE B N 1
ATOM 2789 C CA . ILE B 1 124 ? 30.703 27.578 1.104 1 80.38 124 ILE B CA 1
ATOM 2790 C C . ILE B 1 124 ? 31.594 28.828 1.128 1 80.38 124 ILE B C 1
ATOM 2792 O O . ILE B 1 124 ? 31.203 29.859 1.68 1 80.38 124 ILE B O 1
ATOM 2796 N N . LEU B 1 125 ? 32.688 28.75 0.495 1 80.19 125 LEU B N 1
ATOM 2797 C CA . LEU B 1 125 ? 33.656 29.859 0.478 1 80.19 125 LEU B CA 1
ATOM 2798 C C . LEU B 1 125 ? 33.062 31.062 -0.259 1 80.19 125 LEU B C 1
ATOM 2800 O O . LEU B 1 125 ? 33.344 32.188 0.101 1 80.19 125 LEU B O 1
ATOM 2804 N N . ALA B 1 126 ? 32.344 30.734 -1.217 1 83.19 126 ALA B N 1
ATOM 2805 C CA . ALA B 1 126 ? 31.75 31.797 -2.039 1 83.19 126 ALA B CA 1
ATOM 2806 C C . ALA B 1 126 ? 30.5 32.375 -1.383 1 83.19 126 ALA B C 1
ATOM 2808 O O . ALA B 1 126 ? 29.859 33.281 -1.928 1 83.19 126 ALA B O 1
ATOM 2809 N N . HIS B 1 127 ? 30.203 31.875 -0.205 1 85.94 127 HIS B N 1
ATOM 2810 C CA . HIS B 1 127 ? 29.016 32.312 0.511 1 85.94 127 HIS B CA 1
ATOM 2811 C C . HIS B 1 127 ? 27.766 32.219 -0.362 1 85.94 127 HIS B C 1
ATOM 2813 O O . HIS B 1 127 ? 26.953 33.125 -0.407 1 85.94 127 HIS B O 1
ATOM 2819 N N . SER B 1 128 ? 27.734 31.109 -1.132 1 79.38 128 SER B N 1
ATOM 2820 C CA . SER B 1 128 ? 26.578 30.859 -1.988 1 79.38 128 SER B CA 1
ATOM 2821 C C . SER B 1 128 ? 25.328 30.594 -1.162 1 79.38 128 SER B C 1
ATOM 2823 O O . SER B 1 128 ? 25.391 30 -0.088 1 79.38 128 SER B O 1
ATOM 2825 N N . LEU B 1 129 ? 24.25 31.047 -1.718 1 82.31 129 LEU B N 1
ATOM 2826 C CA . LEU B 1 129 ? 22.969 30.719 -1.105 1 82.31 129 LEU B CA 1
ATOM 2827 C C . LEU B 1 129 ? 22.625 29.25 -1.292 1 82.31 129 LEU B C 1
ATOM 2829 O O . LEU B 1 129 ? 22.844 28.688 -2.371 1 82.31 129 LEU B O 1
ATOM 2833 N N . LEU B 1 130 ? 22.203 28.594 -0.264 1 80.38 130 LEU B N 1
ATOM 2834 C CA . LEU B 1 130 ? 21.938 27.172 -0.284 1 80.38 130 LEU B CA 1
ATOM 2835 C C . LEU B 1 130 ? 20.5 26.891 -0.729 1 80.38 130 LEU B C 1
ATOM 2837 O O . LEU B 1 130 ? 19.609 27.734 -0.534 1 80.38 130 LEU B O 1
ATOM 2841 N N . SER B 1 131 ? 20.406 25.75 -1.383 1 84.75 131 SER B N 1
ATOM 2842 C CA . SER B 1 131 ? 19.078 25.266 -1.768 1 84.75 131 SER B CA 1
ATOM 2843 C C . SER B 1 131 ? 18.891 23.797 -1.391 1 84.75 131 SER B C 1
ATOM 2845 O O . SER B 1 131 ? 19.812 22.984 -1.552 1 84.75 131 SER B O 1
ATOM 2847 N N . PHE B 1 132 ? 17.781 23.516 -0.854 1 88.31 132 PHE B N 1
ATOM 2848 C CA . PHE B 1 132 ? 17.422 22.141 -0.491 1 88.31 132 PHE B CA 1
ATOM 2849 C C . PHE B 1 132 ? 16.422 21.562 -1.476 1 88.31 132 PHE B C 1
ATOM 2851 O O . PHE B 1 132 ? 15.469 22.25 -1.872 1 88.31 132 PHE B O 1
ATOM 2858 N N . LYS B 1 133 ? 16.656 20.375 -1.882 1 80.12 133 LYS B N 1
ATOM 2859 C CA . LYS B 1 133 ? 15.75 19.641 -2.771 1 80.12 133 LYS B CA 1
ATOM 2860 C C . LYS B 1 133 ? 14.602 19.016 -1.994 1 80.12 133 LYS B C 1
ATOM 2862 O O . LYS B 1 133 ? 14.711 18.781 -0.79 1 80.12 133 LYS B O 1
ATOM 2867 N N . GLU B 1 134 ? 13.555 18.734 -2.729 1 79.06 134 GLU B N 1
ATOM 2868 C CA . GLU B 1 134 ? 12.375 18.141 -2.111 1 79.06 134 GLU B CA 1
ATOM 2869 C C . GLU B 1 134 ? 12.688 16.766 -1.521 1 79.06 134 GLU B C 1
ATOM 2871 O O . GLU B 1 134 ? 12.078 16.359 -0.533 1 79.06 134 GLU B O 1
ATOM 2876 N N . ASP B 1 135 ? 13.664 16.125 -2.072 1 79.62 135 ASP B N 1
ATOM 2877 C CA . ASP B 1 135 ? 13.945 14.766 -1.647 1 79.62 135 ASP B CA 1
ATOM 2878 C C . ASP B 1 135 ? 15.211 14.703 -0.792 1 79.62 135 ASP B C 1
ATOM 2880 O O . ASP B 1 135 ? 15.93 13.703 -0.798 1 79.62 135 ASP B O 1
ATOM 2884 N N . CYS B 1 136 ? 15.508 15.898 -0.222 1 80.88 136 CYS B N 1
ATOM 2885 C CA . CYS B 1 136 ? 16.672 15.883 0.665 1 80.88 136 CYS B CA 1
ATOM 2886 C C . CYS B 1 136 ? 16.469 14.898 1.81 1 80.88 136 CYS B C 1
ATOM 2888 O O . CYS B 1 136 ? 17.438 14.43 2.404 1 80.88 136 CYS B O 1
ATOM 2890 N N . ILE B 1 137 ? 15.281 14.688 2.199 1 79.5 137 ILE B N 1
ATOM 2891 C CA . ILE B 1 137 ? 14.914 13.594 3.096 1 79.5 137 ILE B CA 1
ATOM 2892 C C . ILE B 1 137 ? 14.156 12.523 2.318 1 79.5 137 ILE B C 1
ATOM 2894 O O . ILE B 1 137 ? 13.164 12.812 1.648 1 79.5 137 ILE B O 1
ATOM 2898 N N . LYS B 1 138 ? 14.648 11.359 2.344 1 78.81 138 LYS B N 1
ATOM 2899 C CA . LYS B 1 138 ? 14.039 10.25 1.624 1 78.81 138 LYS B CA 1
ATOM 2900 C C . LYS B 1 138 ? 12.93 9.602 2.447 1 78.81 138 LYS B C 1
ATOM 2902 O O . LYS B 1 138 ? 13.156 9.188 3.584 1 78.81 138 LYS B O 1
ATOM 2907 N N . ILE B 1 139 ? 11.797 9.609 1.888 1 79.44 139 ILE B N 1
ATOM 2908 C CA . ILE B 1 139 ? 10.656 8.953 2.504 1 79.44 139 ILE B CA 1
ATOM 2909 C C . ILE B 1 139 ? 10.469 7.566 1.892 1 79.44 139 ILE B C 1
ATOM 2911 O O . ILE B 1 139 ? 10.375 7.43 0.669 1 79.44 139 ILE B O 1
ATOM 2915 N N . SER B 1 140 ? 10.703 6.422 2.514 1 74.06 140 SER B N 1
ATOM 2916 C CA . SER B 1 140 ? 10.727 5.039 2.045 1 74.06 140 SER B CA 1
ATOM 2917 C C . SER B 1 140 ? 9.32 4.465 1.936 1 74.06 140 SER B C 1
ATOM 2919 O O . SER B 1 140 ? 9.133 3.342 1.465 1 74.06 140 SER B O 1
ATOM 2921 N N . GLY B 1 141 ? 8.281 5.188 2.318 1 81.19 141 GLY B N 1
ATOM 2922 C CA . GLY B 1 141 ? 6.941 4.621 2.334 1 81.19 141 GLY B CA 1
ATOM 2923 C C . GLY B 1 141 ? 6.609 3.916 3.635 1 81.19 141 GLY B C 1
ATOM 2924 O O . GLY B 1 141 ? 5.523 3.346 3.775 1 81.19 141 GLY B O 1
ATOM 2925 N N . ASN B 1 142 ? 7.543 3.887 4.609 1 89.81 142 ASN B N 1
ATOM 2926 C CA . ASN B 1 142 ? 7.32 3.285 5.922 1 89.81 142 ASN B CA 1
ATOM 2927 C C . ASN B 1 142 ? 7.305 4.336 7.023 1 89.81 142 ASN B C 1
ATOM 2929 O O . ASN B 1 142 ? 8.148 4.312 7.922 1 89.81 142 ASN B O 1
ATOM 2933 N N . MET B 1 143 ? 6.254 5.113 7.012 1 94.25 143 MET B N 1
ATOM 2934 C CA . MET B 1 143 ? 6.152 6.242 7.93 1 94.25 143 MET B CA 1
ATOM 2935 C C . MET B 1 143 ? 5.48 5.824 9.234 1 94.25 143 MET B C 1
ATOM 2937 O O . MET B 1 143 ? 4.316 5.414 9.234 1 94.25 143 MET B O 1
ATOM 2941 N N . ASP B 1 144 ? 6.215 5.719 10.305 1 96.12 144 ASP B N 1
ATOM 2942 C CA . ASP B 1 144 ? 5.719 5.566 11.664 1 96.12 144 ASP B CA 1
ATOM 2943 C C . ASP B 1 144 ? 6.363 6.586 12.602 1 96.12 144 ASP B C 1
ATOM 2945 O O . ASP B 1 144 ? 7.047 7.508 12.148 1 96.12 144 ASP B O 1
ATOM 2949 N N . ALA B 1 145 ? 6.09 6.52 13.875 1 96.56 145 ALA B N 1
ATOM 2950 C CA . ALA B 1 145 ? 6.59 7.512 14.828 1 96.56 145 ALA B CA 1
ATOM 2951 C C . ALA B 1 145 ? 8.117 7.539 14.836 1 96.56 145 ALA B C 1
ATOM 2953 O O . ALA B 1 145 ? 8.719 8.609 14.945 1 96.56 145 ALA B O 1
ATOM 2954 N N . LYS B 1 146 ? 8.719 6.379 14.758 1 95.5 146 LYS B N 1
ATOM 2955 C CA . LYS B 1 146 ? 10.172 6.289 14.727 1 95.5 146 LYS B CA 1
ATOM 2956 C C . LYS B 1 146 ? 10.742 7.031 1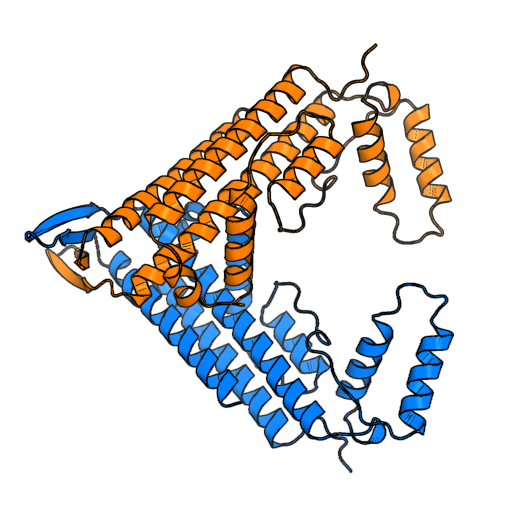3.523 1 95.5 146 LYS B C 1
ATOM 2958 O O . LYS B 1 146 ? 11.695 7.805 13.656 1 95.5 146 LYS B O 1
ATOM 2963 N N . ALA B 1 147 ? 10.188 6.781 12.352 1 95.62 147 ALA B N 1
ATOM 2964 C CA . ALA B 1 147 ? 10.617 7.461 11.133 1 95.62 147 ALA B CA 1
ATOM 2965 C C . ALA B 1 147 ? 10.422 8.969 11.25 1 95.62 147 ALA B C 1
ATOM 2967 O O . ALA B 1 147 ? 11.273 9.75 10.805 1 95.62 147 ALA B O 1
ATOM 2968 N N . ILE B 1 148 ? 9.367 9.391 11.828 1 96.5 148 ILE B N 1
ATOM 2969 C CA . ILE B 1 148 ? 9.055 10.805 11.969 1 96.5 148 ILE B CA 1
ATOM 2970 C C . ILE B 1 148 ? 10.047 11.461 12.93 1 96.5 148 ILE B C 1
ATOM 2972 O O . ILE B 1 148 ? 10.516 12.578 12.68 1 96.5 148 ILE B O 1
ATOM 2976 N N . ARG B 1 149 ? 10.336 10.805 13.992 1 96.31 149 ARG B N 1
ATOM 2977 C CA . ARG B 1 149 ? 11.32 11.328 14.93 1 96.31 149 ARG B CA 1
ATOM 2978 C C . ARG B 1 149 ? 12.695 11.461 14.273 1 96.31 149 ARG B C 1
ATOM 2980 O O . ARG B 1 149 ? 13.438 12.398 14.562 1 96.31 149 ARG B O 1
ATOM 2987 N N . LYS B 1 150 ? 13.023 10.547 13.438 1 95.25 150 LYS B N 1
ATOM 2988 C CA . LYS B 1 150 ? 14.273 10.641 12.688 1 95.25 150 LYS B CA 1
ATOM 2989 C C . LYS B 1 150 ? 14.305 11.898 11.828 1 95.25 150 LYS B C 1
ATOM 2991 O O . LYS B 1 150 ? 15.336 12.57 11.734 1 95.25 150 LYS B O 1
ATOM 2996 N N . ILE B 1 151 ? 13.211 12.188 11.18 1 94.62 151 ILE B N 1
ATOM 2997 C CA . ILE B 1 151 ? 13.102 13.391 10.367 1 94.62 151 ILE B CA 1
ATOM 2998 C C . ILE B 1 151 ? 13.281 14.625 11.25 1 94.62 151 ILE B C 1
ATOM 3000 O O . ILE B 1 151 ? 13.992 15.562 10.891 1 94.62 151 ILE B O 1
ATOM 3004 N N . ALA B 1 152 ? 12.617 14.57 12.422 1 96.31 152 ALA B N 1
ATOM 3005 C CA . ALA B 1 152 ? 12.75 15.672 13.367 1 96.31 152 ALA B CA 1
ATOM 3006 C C . ALA B 1 152 ? 14.211 15.875 13.766 1 96.31 152 ALA B C 1
ATOM 3008 O O . ALA B 1 152 ? 14.695 17 13.828 1 96.31 152 ALA B O 1
ATOM 3009 N N . LYS B 1 153 ? 14.898 14.844 13.969 1 95 153 LYS B N 1
ATOM 3010 C CA . LYS B 1 153 ? 16.312 14.906 14.352 1 95 153 LYS B CA 1
ATOM 3011 C C . LYS B 1 153 ? 17.156 15.469 13.219 1 95 153 LYS B C 1
ATOM 3013 O O . LYS B 1 153 ? 18.125 16.203 13.469 1 95 153 LYS B O 1
ATOM 3018 N N . GLN B 1 154 ? 16.844 15.125 12.039 1 93.56 154 GLN B N 1
ATOM 3019 C CA . GLN B 1 154 ? 17.609 15.578 10.883 1 93.56 154 GLN B CA 1
ATOM 3020 C C . GLN B 1 154 ? 17.484 17.078 10.695 1 93.56 154 GLN B C 1
ATOM 3022 O O . GLN B 1 154 ? 18.469 17.766 10.43 1 93.56 154 GLN B O 1
ATOM 3027 N N . PHE B 1 155 ? 16.359 17.625 10.906 1 93.5 155 PHE B N 1
ATOM 3028 C CA . PHE B 1 155 ? 16.172 19.062 10.789 1 93.5 155 PHE B CA 1
ATOM 3029 C C . PHE B 1 155 ? 16.578 19.766 12.078 1 93.5 155 PHE B C 1
ATOM 3031 O O . PHE B 1 155 ? 17 20.922 12.047 1 93.5 155 PHE B O 1
ATOM 3038 N N . GLY B 1 156 ? 16.344 19.078 13.195 1 93.69 156 GLY B N 1
ATOM 3039 C CA . GLY B 1 156 ? 16.656 19.641 14.5 1 93.69 156 GLY B CA 1
ATOM 3040 C C . GLY B 1 156 ? 15.445 20.25 15.188 1 93.69 156 GLY B C 1
ATOM 3041 O O . GLY B 1 156 ? 15.586 21.156 16.016 1 93.69 156 GLY B O 1
ATOM 3042 N N . TYR B 1 157 ? 14.281 19.891 14.789 1 95.44 157 TYR B N 1
ATOM 3043 C CA . TYR B 1 157 ? 13.133 20.391 15.531 1 95.44 157 TYR B CA 1
ATOM 3044 C C . TYR B 1 157 ? 12.727 19.422 16.641 1 95.44 157 TYR B C 1
ATOM 3046 O O . TYR B 1 157 ? 13.234 18.297 16.703 1 95.44 157 TYR B O 1
ATOM 3054 N N . GLN B 1 158 ? 11.875 19.891 17.484 1 96.19 158 GLN B N 1
ATOM 3055 C CA . GLN B 1 158 ? 11.445 19.109 18.641 1 96.19 158 GLN B CA 1
ATOM 3056 C C . GLN B 1 158 ? 10.75 17.828 18.219 1 96.19 158 GLN B C 1
ATOM 3058 O O . GLN B 1 158 ? 9.867 17.844 17.344 1 96.19 158 GLN B O 1
ATOM 3063 N N . GLU B 1 159 ? 11.156 16.766 18.781 1 94.75 159 GLU B N 1
ATOM 3064 C CA . GLU B 1 159 ? 10.531 15.477 18.484 1 94.75 159 GLU B CA 1
ATOM 3065 C C . GLU B 1 159 ? 9.148 15.367 19.109 1 94.75 159 GLU B C 1
ATOM 3067 O O . GLU B 1 159 ? 8.984 15.617 20.312 1 94.75 159 GLU B O 1
ATOM 3072 N N . PRO B 1 160 ? 8.234 15.062 18.25 1 91.5 160 PRO B N 1
ATOM 3073 C CA . PRO B 1 160 ? 6.91 14.844 18.844 1 91.5 160 PRO B CA 1
ATOM 3074 C C . PRO B 1 160 ? 6.867 13.633 19.766 1 91.5 160 PRO B C 1
ATOM 3076 O O . PRO B 1 160 ? 7.602 12.664 19.562 1 91.5 160 PRO B O 1
ATOM 3079 N N . LYS B 1 161 ? 6.043 13.789 20.766 1 87.38 161 LYS B N 1
ATOM 3080 C CA . LYS B 1 161 ? 5.945 12.711 21.75 1 87.38 161 LYS B CA 1
ATOM 3081 C C . LYS B 1 161 ? 4.848 11.727 21.375 1 87.38 161 LYS B C 1
ATOM 3083 O O . LYS B 1 161 ? 3.986 12.031 20.547 1 87.38 161 LYS B O 1
ATOM 3088 N N . ASP B 1 162 ? 4.977 10.547 21.891 1 87.56 162 ASP B N 1
ATOM 3089 C CA . ASP B 1 162 ? 3.986 9.492 21.719 1 87.56 162 ASP B CA 1
ATOM 3090 C C . ASP B 1 162 ? 3.883 9.062 20.25 1 87.56 162 ASP B C 1
ATOM 3092 O O . ASP B 1 162 ? 4.836 9.219 19.484 1 87.56 162 ASP B O 1
ATOM 3096 N N . GLY B 1 163 ? 2.959 8.312 19.781 1 90.81 163 GLY B N 1
ATOM 3097 C CA . GLY B 1 163 ? 2.709 7.879 18.406 1 90.81 163 GLY B CA 1
ATOM 3098 C C . GLY B 1 163 ? 2.77 6.371 18.25 1 90.81 163 GLY B C 1
ATOM 3099 O O . GLY B 1 163 ? 3.066 5.871 17.156 1 90.81 163 GLY B O 1
ATOM 3100 N N . ARG B 1 164 ? 2.561 5.719 19.281 1 90 164 ARG B N 1
ATOM 3101 C CA . ARG B 1 164 ? 2.717 4.27 19.281 1 90 164 ARG B CA 1
ATOM 3102 C C . ARG B 1 164 ? 1.749 3.611 18.297 1 90 164 ARG B C 1
ATOM 3104 O O . ARG B 1 164 ? 2.062 2.576 17.703 1 90 164 ARG B O 1
ATOM 3111 N N . GLY B 1 165 ? 0.623 4.234 18.078 1 93.75 165 GLY B N 1
ATOM 3112 C CA . GLY B 1 165 ? -0.385 3.645 17.203 1 93.75 165 GLY B CA 1
ATOM 3113 C C . GLY B 1 165 ? -0.007 3.684 15.742 1 93.75 165 GLY B C 1
ATOM 3114 O O . GLY B 1 165 ? -0.552 2.928 14.938 1 93.75 165 GLY B O 1
ATOM 3115 N N . LEU B 1 166 ? 0.987 4.516 15.375 1 97.25 166 LEU B N 1
ATOM 3116 C CA . LEU B 1 166 ? 1.342 4.707 13.977 1 97.25 166 LEU B CA 1
ATOM 3117 C C . LEU B 1 166 ? 1.983 3.451 13.398 1 97.25 166 LEU B C 1
ATOM 3119 O O . LEU B 1 166 ? 1.855 3.176 12.203 1 97.25 166 LEU B O 1
ATOM 3123 N N . VAL B 1 167 ? 2.646 2.691 14.281 1 97.31 167 VAL B N 1
ATOM 3124 C CA . VAL B 1 167 ? 3.324 1.489 13.812 1 97.31 167 VAL B CA 1
ATOM 3125 C C . VAL B 1 167 ? 2.295 0.475 13.32 1 97.31 167 VAL B C 1
ATOM 3127 O O . VAL B 1 167 ? 2.5 -0.179 12.297 1 97.31 167 VAL B O 1
ATOM 3130 N N . GLN B 1 168 ? 1.203 0.333 14.031 1 97.38 168 GLN B N 1
ATOM 3131 C CA . GLN B 1 168 ? 0.147 -0.595 13.648 1 97.38 168 GLN B CA 1
ATOM 3132 C C . GLN B 1 168 ? -0.487 -0.182 12.32 1 97.38 168 GLN B C 1
ATOM 3134 O O . GLN B 1 168 ? -0.754 -1.026 11.461 1 97.38 168 GLN B O 1
ATOM 3139 N N . ILE B 1 169 ? -0.737 1.078 12.117 1 98.12 169 ILE B N 1
ATOM 3140 C CA . ILE B 1 169 ? -1.322 1.605 10.891 1 98.12 169 ILE B CA 1
ATOM 3141 C C . ILE B 1 169 ? -0.392 1.321 9.711 1 98.12 169 ILE B C 1
ATOM 3143 O O . ILE B 1 169 ? -0.832 0.826 8.672 1 98.12 169 ILE B O 1
ATOM 3147 N N . LYS B 1 170 ? 0.866 1.619 9.93 1 97.75 170 LYS B N 1
ATOM 3148 C CA . LYS B 1 170 ? 1.865 1.387 8.891 1 97.75 170 LYS B CA 1
ATOM 3149 C C . LYS B 1 170 ? 1.928 -0.089 8.508 1 97.75 170 LYS B C 1
ATOM 3151 O O . LYS B 1 170 ? 1.94 -0.428 7.32 1 97.75 170 LYS B O 1
ATOM 3156 N N . GLU B 1 171 ? 1.949 -0.926 9.477 1 97.62 171 GLU B N 1
ATOM 3157 C CA . GLU B 1 171 ? 2.082 -2.357 9.219 1 97.62 171 GLU B CA 1
ATOM 3158 C C . GLU B 1 171 ? 0.877 -2.891 8.445 1 97.62 171 GLU B C 1
ATOM 3160 O O . GLU B 1 171 ? 1.033 -3.666 7.5 1 97.62 171 GLU B O 1
ATOM 3165 N N . LYS B 1 172 ? -0.303 -2.529 8.875 1 98 172 LYS B N 1
ATOM 3166 C CA . LYS B 1 172 ? -1.498 -3.01 8.188 1 98 172 LYS B CA 1
ATOM 3167 C C . LYS B 1 172 ? -1.587 -2.441 6.777 1 98 172 LYS B C 1
ATOM 3169 O O . LYS B 1 172 ? -1.966 -3.146 5.84 1 98 172 LYS B O 1
ATOM 3174 N N . ARG B 1 173 ? -1.245 -1.117 6.633 1 97.5 173 ARG B N 1
ATOM 3175 C CA . ARG B 1 173 ? -1.201 -0.536 5.297 1 97.5 173 ARG B CA 1
ATOM 3176 C C . ARG B 1 173 ? -0.228 -1.295 4.398 1 97.5 173 ARG B C 1
ATOM 3178 O O . ARG B 1 173 ? -0.552 -1.617 3.254 1 97.5 173 ARG B O 1
ATOM 3185 N N . ASN B 1 174 ? 0.969 -1.676 4.922 1 94.88 174 ASN B N 1
ATOM 3186 C CA . ASN B 1 174 ? 1.97 -2.402 4.148 1 94.88 174 ASN B CA 1
ATOM 3187 C C . ASN B 1 174 ? 1.47 -3.783 3.74 1 94.88 174 ASN B C 1
ATOM 3189 O O . ASN B 1 174 ? 1.64 -4.195 2.592 1 94.88 174 ASN B O 1
ATOM 3193 N N . LYS B 1 175 ? 0.85 -4.449 4.676 1 95.56 175 LYS B N 1
ATOM 3194 C CA . LYS B 1 175 ? 0.335 -5.789 4.414 1 95.56 175 LYS B CA 1
ATOM 3195 C C . LYS B 1 175 ? -0.739 -5.762 3.33 1 95.56 175 LYS B C 1
ATOM 3197 O O . LYS B 1 175 ? -0.827 -6.68 2.512 1 95.56 175 LYS B O 1
ATOM 3202 N N . LEU B 1 176 ? -1.551 -4.723 3.279 1 97.19 176 LEU B N 1
ATOM 3203 C CA . LEU B 1 176 ? -2.645 -4.586 2.322 1 97.19 176 LEU B CA 1
ATOM 3204 C C . LEU B 1 176 ? -2.127 -4.109 0.97 1 97.19 176 LEU B C 1
ATOM 3206 O O . LEU B 1 176 ? -2.467 -4.68 -0.068 1 97.19 176 LEU B O 1
ATOM 3210 N N . ALA B 1 177 ? -1.232 -3.119 1.018 1 93.44 177 ALA B N 1
ATOM 3211 C CA . ALA B 1 177 ? -0.776 -2.463 -0.205 1 93.44 177 ALA B CA 1
ATOM 3212 C C . ALA B 1 177 ? 0.134 -3.383 -1.014 1 93.44 177 ALA B C 1
ATOM 3214 O O . ALA B 1 177 ? 0.228 -3.256 -2.236 1 93.44 177 ALA B O 1
ATOM 3215 N N . HIS B 1 178 ? 0.676 -4.387 -0.38 1 90.31 178 HIS B N 1
ATOM 3216 C CA . HIS B 1 178 ? 1.61 -5.277 -1.061 1 90.31 178 HIS B CA 1
ATOM 3217 C C . HIS B 1 178 ? 1.036 -6.684 -1.19 1 90.31 178 HIS B C 1
ATOM 3219 O O . HIS B 1 178 ? 1.737 -7.605 -1.608 1 90.31 178 HIS B O 1
ATOM 3225 N N . GLY B 1 179 ? -0.156 -6.848 -0.727 1 92.12 179 GLY B N 1
ATOM 3226 C CA . GLY B 1 179 ? -0.871 -8.086 -0.992 1 92.12 179 GLY B CA 1
ATOM 3227 C C . GLY B 1 179 ? -0.429 -9.234 -0.102 1 92.12 179 GLY B C 1
ATOM 3228 O O . GLY B 1 179 ? -0.577 -10.398 -0.466 1 92.12 179 GLY B O 1
ATOM 3229 N N . GLU B 1 180 ? 0.181 -8.93 1.01 1 93.06 180 GLU B N 1
ATOM 3230 C CA . GLU B 1 180 ? 0.56 -9.977 1.957 1 93.06 180 GLU B CA 1
ATOM 3231 C C . GLU B 1 180 ? -0.67 -10.617 2.592 1 93.06 180 GLU B C 1
ATOM 3233 O O . GLU B 1 180 ? -0.687 -11.828 2.842 1 93.06 180 GLU B O 1
ATOM 3238 N N . TYR B 1 181 ? -1.676 -9.828 2.834 1 96.56 181 TYR B N 1
ATOM 3239 C CA . TYR B 1 181 ? -2.959 -10.281 3.359 1 96.56 181 TYR B CA 1
ATOM 3240 C C . TYR B 1 181 ? -4.113 -9.711 2.543 1 96.56 181 TYR B C 1
ATOM 3242 O O . TYR B 1 181 ? -3.967 -8.672 1.892 1 96.56 181 TYR B O 1
ATOM 3250 N N . THR B 1 182 ? -5.207 -10.445 2.586 1 97.62 182 THR B N 1
ATOM 3251 C CA . THR B 1 182 ? -6.43 -9.898 2.006 1 97.62 182 THR B CA 1
ATOM 3252 C C . THR B 1 182 ? -7.047 -8.852 2.926 1 97.62 182 THR B C 1
ATOM 3254 O O . THR B 1 182 ? -6.656 -8.734 4.09 1 97.62 182 THR B O 1
ATOM 3257 N N . PHE B 1 183 ? -7.91 -8.102 2.428 1 98.5 183 PHE B N 1
ATOM 3258 C CA . PHE B 1 183 ? -8.594 -7.094 3.232 1 98.5 183 PHE B CA 1
ATOM 3259 C C . PHE B 1 183 ? -9.469 -7.754 4.289 1 98.5 183 PHE B C 1
ATOM 3261 O O . PHE B 1 183 ? -9.547 -7.277 5.426 1 98.5 183 PHE B O 1
ATOM 3268 N N . THR B 1 184 ? -10.086 -8.891 3.932 1 98.19 184 THR B N 1
ATOM 3269 C CA . THR B 1 184 ? -10.93 -9.617 4.875 1 98.19 184 THR B CA 1
ATOM 3270 C C . THR B 1 184 ? -10.102 -10.133 6.047 1 98.19 184 THR B C 1
ATOM 3272 O O . THR B 1 184 ? -10.547 -10.094 7.195 1 98.19 184 THR B O 1
ATOM 3275 N N . GLU B 1 185 ? -8.883 -10.562 5.762 1 97.81 185 GLU B N 1
ATOM 3276 C CA . GLU B 1 185 ? -8.008 -11.109 6.797 1 97.81 185 GLU B CA 1
ATOM 3277 C C . GLU B 1 185 ? -7.57 -10.023 7.777 1 97.81 185 GLU B C 1
ATOM 3279 O O . GLU B 1 185 ? -7.477 -10.273 8.984 1 97.81 185 GLU B O 1
ATOM 3284 N N . VAL B 1 186 ? -7.324 -8.844 7.293 1 97.94 186 VAL B N 1
ATOM 3285 C CA . VAL B 1 186 ? -6.898 -7.746 8.156 1 97.94 186 VAL B CA 1
ATOM 3286 C C . VAL B 1 186 ? -8.102 -7.195 8.914 1 97.94 186 VAL B C 1
ATOM 3288 O O . VAL B 1 186 ? -8.023 -6.98 10.133 1 97.94 186 VAL B O 1
ATOM 3291 N N . GLY B 1 187 ? -9.203 -7.023 8.203 1 97.56 187 GLY B N 1
ATOM 3292 C CA . GLY B 1 187 ? -10.391 -6.422 8.789 1 97.56 187 GLY B CA 1
ATOM 3293 C C . GLY B 1 187 ? -11.008 -7.27 9.891 1 97.56 187 GLY B C 1
ATOM 3294 O O . GLY B 1 187 ? -11.656 -6.742 10.797 1 97.56 187 GLY B O 1
ATOM 3295 N N . LYS B 1 188 ? -10.789 -8.531 9.852 1 96.62 188 LYS B N 1
ATOM 3296 C CA . LYS B 1 188 ? -11.398 -9.445 10.812 1 96.62 188 LYS B CA 1
ATOM 3297 C C . LYS B 1 188 ? -10.836 -9.227 12.211 1 96.62 188 LYS B C 1
ATOM 3299 O O . LYS B 1 188 ? -11.484 -9.547 13.211 1 96.62 188 LYS B O 1
ATOM 3304 N N . ASN B 1 189 ? -9.695 -8.625 12.266 1 96.31 189 ASN B N 1
ATOM 3305 C CA . ASN B 1 189 ? -8.977 -8.539 13.531 1 96.31 189 ASN B CA 1
ATOM 3306 C C . ASN B 1 189 ? -9.227 -7.211 14.234 1 96.31 189 ASN B C 1
ATOM 3308 O O . ASN B 1 189 ? -8.648 -6.941 15.289 1 96.31 189 ASN B O 1
ATOM 3312 N N . TYR B 1 190 ? -10.117 -6.41 13.695 1 96.19 190 TYR B N 1
ATOM 3313 C CA . TYR B 1 190 ? -10.336 -5.082 14.258 1 96.19 190 TYR B CA 1
ATOM 3314 C C . TYR B 1 190 ? -11.828 -4.758 14.328 1 96.19 190 TYR B C 1
ATOM 3316 O O . TYR B 1 190 ? -12.586 -5.109 13.422 1 96.19 190 TYR B O 1
ATOM 3324 N N . THR B 1 191 ? -12.195 -4.211 15.367 1 95.56 191 THR B N 1
ATOM 3325 C CA . THR B 1 191 ? -13.5 -3.561 15.43 1 95.56 191 THR B CA 1
ATOM 3326 C C . THR B 1 191 ? -13.414 -2.117 14.945 1 95.56 191 THR B C 1
ATOM 3328 O O . THR B 1 191 ? -12.32 -1.57 14.805 1 95.56 191 THR B O 1
ATOM 3331 N N . ILE B 1 192 ? -14.492 -1.595 14.688 1 95.56 192 ILE B N 1
ATOM 3332 C CA . ILE B 1 192 ? -14.531 -0.196 14.273 1 95.56 192 ILE B CA 1
ATOM 3333 C C . ILE B 1 192 ? -14 0.688 15.398 1 95.56 192 ILE B C 1
ATOM 3335 O O . ILE B 1 192 ? -13.312 1.682 15.148 1 95.56 192 ILE B O 1
ATOM 3339 N N . SER B 1 193 ? -14.336 0.344 16.625 1 95.75 193 SER B N 1
ATOM 3340 C CA . SER B 1 193 ? -13.852 1.086 17.781 1 95.75 193 SER B CA 1
ATOM 3341 C C . SER B 1 193 ? -12.328 1.075 17.844 1 95.75 193 SER B C 1
ATOM 3343 O O . SER B 1 193 ? -11.703 2.098 18.141 1 95.75 193 SER B O 1
ATOM 3345 N N . ASP B 1 194 ? -11.695 -0.104 17.578 1 96.75 194 ASP B N 1
ATOM 3346 C CA . ASP B 1 194 ? -10.234 -0.205 17.516 1 96.75 194 ASP B CA 1
ATOM 3347 C C . ASP B 1 194 ? -9.656 0.791 16.516 1 96.75 194 ASP B C 1
ATOM 3349 O O . ASP B 1 194 ? -8.695 1.499 16.828 1 96.75 194 ASP B O 1
ATOM 3353 N N . ILE B 1 195 ? -10.273 0.866 15.383 1 98 195 ILE B N 1
ATOM 3354 C CA . ILE B 1 195 ? -9.773 1.693 14.297 1 98 195 ILE B CA 1
ATOM 3355 C C . ILE B 1 195 ? -9.984 3.17 14.625 1 98 195 ILE B C 1
ATOM 3357 O O . ILE B 1 195 ? -9.133 4.008 14.32 1 98 195 ILE B O 1
ATOM 3361 N N . SER B 1 196 ? -11.078 3.455 15.281 1 97.69 196 SER B N 1
ATOM 3362 C CA . SER B 1 196 ? -11.375 4.824 15.688 1 97.69 196 SER B CA 1
ATOM 3363 C C . SER B 1 196 ? -10.367 5.332 16.703 1 97.69 196 SER B C 1
ATOM 3365 O O . SER B 1 196 ? -9.969 6.5 16.672 1 97.69 196 SER B O 1
ATOM 3367 N N . ILE B 1 197 ? -9.992 4.504 17.578 1 97.75 197 ILE B N 1
ATOM 3368 C CA . ILE B 1 197 ? -8.992 4.863 18.578 1 97.75 197 ILE B CA 1
ATOM 3369 C C . ILE B 1 197 ? -7.652 5.137 17.906 1 97.75 197 ILE B C 1
ATOM 3371 O O . ILE B 1 197 ? -6.996 6.137 18.203 1 97.75 197 ILE B O 1
ATOM 3375 N N . LEU B 1 198 ? -7.285 4.25 16.953 1 97.88 198 LEU B N 1
ATOM 3376 C CA . LEU B 1 198 ? -6.055 4.441 16.203 1 97.88 198 LEU B CA 1
ATOM 3377 C C . LEU B 1 198 ? -6.094 5.754 15.422 1 97.88 198 LEU B C 1
ATOM 3379 O O . LEU B 1 198 ? -5.098 6.477 15.367 1 97.88 198 LEU B O 1
ATOM 3383 N N . SER B 1 199 ? -7.227 6.016 14.836 1 98.5 199 SER B N 1
ATOM 3384 C CA . SER B 1 199 ? -7.414 7.25 14.078 1 98.5 199 SER B CA 1
ATOM 3385 C C . SER B 1 199 ? -7.211 8.477 14.961 1 98.5 199 SER B C 1
ATOM 3387 O O . SER B 1 199 ? -6.496 9.406 14.586 1 98.5 199 SER B O 1
ATOM 3389 N N . LYS B 1 200 ? -7.836 8.469 16.109 1 97.94 200 LYS B N 1
ATOM 3390 C CA . LYS B 1 200 ? -7.719 9.586 17.047 1 97.94 200 LYS B CA 1
ATOM 3391 C C . LYS B 1 200 ? -6.273 9.781 17.484 1 97.94 200 LYS B C 1
ATOM 3393 O O . LYS B 1 200 ? -5.773 10.914 17.5 1 97.94 200 LYS B O 1
ATOM 3398 N N . GLU B 1 201 ? -5.629 8.742 17.812 1 97.19 201 GLU B N 1
ATOM 3399 C CA . GLU B 1 201 ? -4.238 8.797 18.25 1 97.19 201 GLU B CA 1
ATOM 3400 C C . GLU B 1 201 ? -3.326 9.32 17.141 1 97.19 201 GLU B C 1
ATOM 3402 O O . GLU B 1 201 ? -2.439 10.133 17.391 1 97.19 201 GLU B O 1
ATOM 3407 N N . ALA B 1 202 ? -3.576 8.812 15.945 1 97.88 202 ALA B N 1
ATOM 3408 C CA . ALA B 1 202 ? -2.758 9.234 14.812 1 97.88 202 ALA B CA 1
ATOM 3409 C C . ALA B 1 202 ? -2.945 10.727 14.523 1 97.88 202 ALA B C 1
ATOM 3411 O O . ALA B 1 202 ? -1.97 11.453 14.328 1 97.88 202 ALA B O 1
ATOM 3412 N N . LYS B 1 203 ? -4.152 11.18 14.555 1 98.12 203 LYS B N 1
ATOM 3413 C CA . LYS B 1 203 ? -4.445 12.586 14.281 1 98.12 203 LYS B CA 1
ATOM 3414 C C . LYS B 1 203 ? -3.834 13.492 15.344 1 98.12 203 LYS B C 1
ATOM 3416 O O . LYS B 1 203 ? -3.283 14.547 15.023 1 98.12 203 LYS B O 1
ATOM 3421 N N . GLU B 1 204 ? -3.969 13.094 16.562 1 97.62 204 GLU B N 1
ATOM 3422 C CA . GLU B 1 204 ? -3.391 13.867 17.641 1 97.62 204 GLU B CA 1
ATOM 3423 C C . GLU B 1 204 ? -1.871 13.953 17.516 1 97.62 204 GLU B C 1
ATOM 3425 O O . GLU B 1 204 ? -1.283 15.016 17.719 1 97.62 204 GLU B O 1
ATOM 3430 N N . TYR B 1 205 ? -1.272 12.844 17.234 1 97.94 205 TYR B N 1
ATOM 3431 C CA . TYR B 1 205 ? 0.176 12.812 17.062 1 97.94 205 TYR B CA 1
ATOM 3432 C C . TYR B 1 205 ? 0.613 13.703 15.906 1 97.94 205 TYR B C 1
ATOM 3434 O O . TYR B 1 205 ? 1.583 14.453 16.031 1 97.94 205 TYR B O 1
ATOM 3442 N N . ILE B 1 206 ? -0.075 13.617 14.781 1 98.25 206 ILE B N 1
ATOM 3443 C CA . ILE B 1 206 ? 0.282 14.398 13.609 1 98.25 206 ILE B CA 1
ATOM 3444 C C . ILE B 1 206 ? 0.055 15.883 13.883 1 98.25 206 ILE B C 1
ATOM 3446 O O . ILE B 1 206 ? 0.814 16.734 13.414 1 98.25 206 ILE B O 1
ATOM 3450 N N . ASP B 1 207 ? -0.985 16.156 14.648 1 97.44 207 ASP B N 1
ATOM 3451 C CA . ASP B 1 207 ? -1.203 17.531 15.078 1 97.44 207 ASP B CA 1
ATOM 3452 C C . ASP B 1 207 ? -0.014 18.047 15.883 1 97.44 207 ASP B C 1
ATOM 3454 O O . ASP B 1 207 ? 0.401 19.203 15.711 1 97.44 207 ASP B O 1
ATOM 3458 N N . ASP B 1 208 ? 0.486 17.25 16.734 1 97.62 208 ASP B N 1
ATOM 3459 C CA . ASP B 1 208 ? 1.671 17.594 17.516 1 97.62 208 ASP B CA 1
ATOM 3460 C C . ASP B 1 208 ? 2.873 17.844 16.609 1 97.62 208 ASP B C 1
ATOM 3462 O O . ASP B 1 208 ? 3.656 18.766 16.828 1 97.62 208 ASP B O 1
ATOM 3466 N N . VAL B 1 209 ? 3.033 16.984 15.656 1 97.94 209 VAL B N 1
ATOM 3467 C CA . VAL B 1 209 ? 4.121 17.141 14.695 1 97.94 209 VAL B CA 1
ATOM 3468 C C . VAL B 1 209 ? 4.012 18.5 14 1 97.94 209 VAL B C 1
ATOM 3470 O O . VAL B 1 209 ? 5 19.219 13.875 1 97.94 209 VAL B O 1
ATOM 3473 N N . LEU B 1 210 ? 2.803 18.812 13.562 1 98.31 210 LEU B N 1
ATOM 3474 C CA . LEU B 1 210 ? 2.576 20.062 12.852 1 98.31 210 LEU B CA 1
ATOM 3475 C C . LEU B 1 210 ? 2.908 21.266 13.734 1 98.31 210 LEU B C 1
ATOM 3477 O O . LEU B 1 210 ? 3.447 22.266 13.258 1 98.31 210 LEU B O 1
ATOM 3481 N N . LEU B 1 211 ? 2.602 21.141 15.023 1 97.88 211 LEU B N 1
ATOM 3482 C CA . LEU B 1 211 ? 2.936 22.203 15.961 1 97.88 211 LEU B CA 1
ATOM 3483 C C . LEU B 1 211 ? 4.445 22.359 16.094 1 97.88 211 LEU B C 1
ATOM 3485 O O . LEU B 1 211 ? 4.961 23.469 16.125 1 97.88 211 LEU B O 1
ATOM 3489 N N . CYS B 1 212 ? 5.102 21.281 16.219 1 98.06 212 CYS B N 1
ATOM 3490 C CA . CYS B 1 212 ? 6.555 21.297 16.312 1 98.06 212 CYS B CA 1
ATOM 3491 C C . CYS B 1 212 ? 7.176 21.938 15.07 1 98.06 212 CYS B C 1
ATOM 3493 O O . CYS B 1 212 ? 8.086 22.75 15.18 1 98.06 212 CYS B O 1
ATOM 3495 N N . VAL B 1 213 ? 6.668 21.578 13.93 1 98.12 213 VAL B N 1
ATOM 3496 C CA . VAL B 1 213 ? 7.18 22.094 12.664 1 98.12 213 VAL B CA 1
ATOM 3497 C C . VAL B 1 213 ? 6.879 23.578 12.555 1 98.12 213 VAL B C 1
ATOM 3499 O O . VAL B 1 213 ? 7.734 24.359 12.141 1 98.12 213 VAL B O 1
ATOM 3502 N N . GLU B 1 214 ? 5.676 23.938 12.906 1 98.12 214 GLU B N 1
ATOM 3503 C CA . GLU B 1 214 ? 5.285 25.344 12.852 1 98.12 214 GLU B CA 1
ATOM 3504 C C . GLU B 1 214 ? 6.18 26.188 13.742 1 98.12 214 GLU B C 1
ATOM 3506 O O . GLU B 1 214 ? 6.617 27.266 13.344 1 98.12 214 GLU B O 1
ATOM 3511 N N . ASN B 1 215 ? 6.426 25.734 14.93 1 98.06 215 ASN B N 1
ATOM 3512 C CA . ASN B 1 215 ? 7.305 26.453 15.844 1 98.06 215 ASN B CA 1
ATOM 3513 C C . ASN B 1 215 ? 8.727 26.562 15.289 1 98.06 215 ASN B C 1
ATOM 3515 O O . ASN B 1 215 ? 9.359 27.609 15.406 1 98.06 215 ASN B O 1
ATOM 3519 N N . TYR B 1 216 ? 9.203 25.531 14.766 1 97.56 216 TYR B N 1
ATOM 3520 C CA . TYR B 1 216 ? 10.523 25.453 14.148 1 97.56 216 TYR B CA 1
ATOM 3521 C C . TYR B 1 216 ? 10.664 26.516 13.055 1 97.56 216 TYR B C 1
ATOM 3523 O O . TYR B 1 216 ? 11.68 27.203 12.984 1 97.56 216 TYR B O 1
ATOM 3531 N N . ILE B 1 217 ? 9.633 26.625 12.219 1 97.44 217 ILE B N 1
ATOM 3532 C CA . ILE B 1 217 ? 9.648 27.547 11.086 1 97.44 217 ILE B CA 1
ATOM 3533 C C . ILE B 1 217 ? 9.5 28.984 11.594 1 97.44 217 ILE B C 1
ATOM 3535 O O . ILE B 1 217 ? 10.242 29.875 11.172 1 97.44 217 ILE B O 1
ATOM 3539 N N . LEU B 1 218 ? 8.57 29.188 12.508 1 97.44 218 LEU B N 1
ATOM 3540 C CA . LEU B 1 218 ? 8.305 30.516 13.031 1 97.44 218 LEU B CA 1
ATOM 3541 C C . LEU B 1 218 ? 9.531 31.094 13.727 1 97.44 218 LEU B C 1
ATOM 3543 O O . LEU B 1 218 ? 9.844 32.281 13.578 1 97.44 218 LEU B O 1
ATOM 3547 N N . LYS B 1 219 ? 10.242 30.234 14.422 1 97.31 219 LYS B N 1
ATOM 3548 C CA . LYS B 1 219 ? 11.414 30.672 15.172 1 97.31 219 LYS B CA 1
ATOM 3549 C C . LYS B 1 219 ? 12.664 30.656 14.297 1 97.31 219 LYS B C 1
ATOM 3551 O O . LYS B 1 219 ? 13.742 31.047 14.742 1 97.31 219 LYS B O 1
ATOM 3556 N N . LYS B 1 220 ? 12.555 30.156 13.109 1 97.06 220 LYS B N 1
ATOM 3557 C CA . LYS B 1 220 ? 13.68 29.984 12.195 1 97.06 220 LYS B CA 1
ATOM 3558 C C . LYS B 1 220 ? 14.82 29.234 12.867 1 97.06 220 LYS B C 1
ATOM 3560 O O . LYS B 1 220 ? 15.977 29.656 12.789 1 97.06 220 LYS B O 1
ATOM 3565 N N . SER B 1 221 ? 14.406 28.125 13.523 1 96.62 221 SER B N 1
ATOM 3566 C CA . SER B 1 221 ? 15.367 27.359 14.312 1 96.62 221 SER B CA 1
ATOM 3567 C C . SER B 1 221 ? 16.406 26.703 13.422 1 96.62 221 SER B C 1
ATOM 3569 O O . SER B 1 221 ? 17.406 26.172 13.914 1 96.62 221 SER B O 1
ATOM 3571 N N . TYR B 1 222 ? 16.172 26.75 12.125 1 95.62 222 TYR B N 1
ATOM 3572 C CA . TYR B 1 222 ? 17.141 26.219 11.172 1 95.62 222 TYR B CA 1
ATOM 3573 C C . TYR B 1 222 ? 18.297 27.188 10.969 1 95.62 222 TYR B C 1
ATOM 3575 O O . TYR B 1 222 ? 19.25 26.875 10.258 1 95.62 222 TYR B O 1
ATOM 3583 N N . ARG B 1 223 ? 18.266 28.281 11.531 1 95.38 223 ARG B N 1
ATOM 3584 C CA . ARG B 1 223 ? 19.359 29.25 11.484 1 95.38 223 ARG B CA 1
ATOM 3585 C C . ARG B 1 223 ? 20.344 29.016 12.625 1 95.38 223 ARG B C 1
ATOM 3587 O O . ARG B 1 223 ? 19.969 28.516 13.688 1 95.38 223 ARG B O 1
ATOM 3594 N N . LYS B 1 224 ? 21.562 29.406 12.297 1 90.62 224 LYS B N 1
ATOM 3595 C CA . LYS B 1 224 ? 22.594 29.328 13.336 1 90.62 224 LYS B CA 1
ATOM 3596 C C . LYS B 1 224 ? 22.359 30.391 14.406 1 90.62 224 LYS B C 1
ATOM 3598 O O . LYS B 1 224 ? 22.047 31.547 14.086 1 90.62 224 LYS B O 1
ATOM 3603 N N . ILE B 1 225 ? 22.312 30 15.727 1 77.81 225 ILE B N 1
ATOM 3604 C CA . ILE B 1 225 ? 22.172 30.953 16.828 1 77.81 225 ILE B CA 1
ATOM 3605 C C . ILE B 1 225 ? 23.422 31.828 16.922 1 77.81 225 ILE B C 1
ATOM 3607 O O . ILE B 1 225 ? 24.547 31.312 16.938 1 77.81 225 ILE B O 1
ATOM 3611 N N . SER B 1 226 ? 23.328 33.094 16.562 1 61.53 226 SER B N 1
ATOM 3612 C CA . SER B 1 226 ? 24.422 34.031 16.766 1 61.53 226 SER B CA 1
ATOM 3613 C C . SER B 1 226 ? 24.812 34.125 18.234 1 61.53 226 SER B C 1
ATOM 3615 O O . SER B 1 226 ? 23.984 33.938 19.125 1 61.53 226 SER B O 1
#

InterPro domains:
  IPR040788 MAE_28990/MAE_18760-like HEPN [PF18737] (4-222)

Nearest PDB structures (foldseek):
  2wdu-assembly2_B  TM=1.994E-01  e=1.580E+00  Fasciola hepatica

Foldseek 3Di:
DVVLVVVLVVLLVVLCVLLVVLVVVVVDWDWDWDADPVGDIDIGTCDLQNSLLSQLVSLQSLLVSLVSSLLVLLVVLQCLLLVVQFFLQWFDPLVNVLQLCLLCVPPPDPVCVVVSVVVVVVCNVVRGGDHDDSVSDPDPQQDFLVSSQVVCSSQVWDRQDDGPLRNVSSVSNVCDVVVVDDSNVNSVVDDSVRSVVSSVSSSVRSVSSSVRSVVCSVVVVRTDDD/DVVLVVVLVVLLVVLCVLLVVLVVVVVDWDWDWDADPVGDIDIGTCDLQNSLLSQLVSLQSLLVSLVSSLLVLLVVLQCLLLVVQFFLQFFAPLVNVLQLQLLCVPPPDPVCVVVSVVVVVCSNVVRGGGHDDSVSDPDPQQDFLVSSQVVCSSQVWDRQDDGPLRNVSSVSNVCDVVVVDDSNVSSVVDDSVRSVVSSVSSSVRSVRSSVRSVVCSVVVVRTDDD

Solvent-accessible surface area (backbone atoms only — not comparable to full-atom values): 23757 Å² total; per-residue (Å²): 99,68,71,45,50,51,53,43,49,52,42,50,51,52,47,48,54,51,50,56,58,49,54,42,58,76,48,40,59,30,30,42,38,19,30,27,95,88,63,54,72,47,78,41,76,54,48,71,60,56,50,12,35,57,52,32,50,49,30,41,50,52,37,15,44,51,42,29,42,53,53,41,47,52,46,47,50,45,49,53,52,43,69,64,56,40,30,63,85,46,33,17,70,40,41,44,50,46,51,52,49,48,67,48,65,74,58,84,49,77,85,46,47,64,61,48,53,50,51,52,51,48,38,51,74,64,56,38,65,50,78,74,60,90,67,57,63,80,80,87,80,71,62,26,42,69,52,50,39,50,52,22,55,46,57,60,40,66,63,59,70,78,34,76,54,29,48,58,34,36,50,52,27,50,32,37,65,53,19,75,41,55,43,45,68,55,12,68,76,51,51,62,67,58,52,49,51,41,48,51,50,44,50,51,33,52,50,45,40,50,51,34,50,48,51,33,59,75,65,44,60,52,36,42,84,127,98,66,68,43,52,50,53,42,50,53,41,49,50,52,49,49,56,52,49,56,60,49,54,43,58,76,47,40,60,30,28,42,36,18,31,28,94,88,63,52,73,46,77,43,74,54,46,71,59,55,51,13,34,56,52,33,50,48,31,39,50,52,38,14,44,51,41,29,40,52,53,40,47,54,47,46,50,44,50,52,52,42,70,63,55,38,30,63,87,46,34,17,71,40,40,45,51,45,51,50,49,48,66,49,67,74,58,84,51,76,88,45,47,64,59,49,52,47,51,51,49,48,38,50,73,64,57,37,65,51,78,73,59,88,65,56,62,81,80,87,80,69,63,27,42,68,52,49,38,51,52,22,56,46,56,60,41,66,60,59,69,80,37,75,55,29,49,58,33,36,49,53,28,51,32,37,67,52,18,76,41,55,42,44,68,56,12,69,76,50,52,64,67,57,51,51,52,42,49,52,48,45,51,53,36,50,50,44,40,51,50,32,49,47,51,32,59,75,66,45,58,52,37,42,84,128

pLDDT: mean 91.39, std 8.84, range [59.25, 98.62]

Radius of gyration: 26.06 Å; Cα contacts (8 Å, |Δi|>4): 593; chains: 2; bounding box: 75×67×45 Å

Organism: NCBI:txid868129

Sequence (452 aa):
MKKTKDEFKKRCVEVDKYLDALSLLDKGNCQLTCTDLAGNAIVRQIDTDLARILKANAFLLLYNLIEATIRNSIQAIINSINGDKLEFAQISDKVQELWLRQEISDIKNTNQNYLIISGISQKILAHSLLSFKEDCIKISGNMDAKAIRKIAKQFGYQEPKDGRGLVQIKEKRNKLAHGEYTFTEVGKNYTISDISILSKEAKEYIDDVLLCVENYILKKSYRKISMKKTKDEFKKRCVEVDKYLDALSLLDKGNCQLTCTDLAGNAIVRQIDTDLARILKANAFLLLYNLIEATIRNSIQAIINSINGDKLEFAQISDKVQELWLRQEISDIKNTNQNYLIISGISQKILAHSLLSFKEDCIKISGNMDAKAIRKIAKQFGYQEPKDGRGLVQIKEKRNKLAHGEYTFTEVGKNYTISDISILSKEAKEYIDDVLLCVENYILKKSYRKIS

Secondary structure (DSSP, 8-state):
-HHHHHHHHHHHHHHHHHHHHHGGGGSSEEEEEEE-TT--EEEEE--HHHHHHHHHHHHHHHHHHHHHHHHHHHHHHHHHHHHHT-BGGGB-HHHHHHHHHHHHTT--SGGGHHHHHHHHHHHHHTTPBP---TTSS---S---HHHHHHHHHHHTPPPPP--THHHHHHHHHHHHHTTSS-HHHHHTT--HHHHHHHHHHHHHHHHHHHHHHHHHHHTTTTB---/-HHHHHHHHHHHHHHHHHHHHHHGGGSSEEEEEEE-TT--EEEEE--HHHHHHHHHHHHHHHHHHHHHHHHHHHHHHHHHHHHHT-BGGGB-HHHHHHHHHHHHHT---GGGHHHHHHHHHHHHHTTPBP---TTSS---S---HHHHHHHHHHHTPPPPP--THHHHHHHHHHHHHTTSS-HHHHHTT--HHHHHHHHHHHHHHHHHHHHHHHHHHHTTTTB---